Protein AF-J3L5C1-F1 (afdb_monomer_lite)

Foldseek 3Di:
DDPDPPLAQAADPPPDVVVSVVSLLVNQVVVDPLLSCQQVDDDDQDPDQPDPVSVVNLVSQVVLLVRVLRRYDPVLCVVQVPPRGNNSSNVVSCPVVVDDLVVLVVQLVVLVVCLQPAADDDPDDLVNSVVVLVVSLVSNVVRDPCSCVPCPQLNSLVSSLVRYDCVPCVVQSVVCVVPDDSVPDGNVNSSVSVVVVVVVVVVVVVVVVVVVVVPDPDPPCVLLLLLQLLLLLLFDPVVVVVVPPDPDVCPVVVVVVVVVVSVVSSVLLVLQLVLLLVLVVLVCCLCVVVPPQLVLLLVLLLLVLLLVVLVVCVVVCVDDADDDDLVLLLVLLLLVLLLSLLLVLLPLQWDQLVSLVLLLVLLVVLVVCCCVPVVDDDDPLLVVLSVLLSQLLNLQGRDDGDDDPVSVVSSVVSSNSLSVSLQSLQVCCVVVVDALSNSSNSSSVSSSVSSNVCRQVSSCVRPVDGPVPDDDDPVSVVSSVVSSVSSSSNSSSLSNCSNSHPSSSSSLSVSVSVLVSVVVCCVPVVDDRDPSNVRSSVSNSSSSSSSSVVSSVVSVPDDPDDPDDDDDPDPDDDDDDDDDDDDDDDDDDDDDDDDDDDDDPPPDDDDD

Sequence (608 aa):
MAEKFSNKPHIFNGSDFDYWKKKMESYITSQGYDIWLKVNQPYEIPERIDTPALKLEFENNCKARNIILNGISRSDFDRVSHLATANKIWKALNDFHTGTSNIKELRKDVFKKEYIKFEMKLGESLDDYLARFNKILSDLRSVDASYDVNYSQSEIARHFMNGLDMKVWDVKVTSIQESVDMNALTLDILYTKLKTYEMNILSKRTDLKSTALISSSGSSSESISLAAFAAFTALSDDQLEEIRGGGADTADQAGMMVGGRMASAVAALGLSVVSSVSIVVCNKALMSTLGFVFATTLTSWHLLVTFCSLHVALQMKIFENKDLDPKTIIGFGILNGISIGLLNLSLGFNSVGFYQVTKLAIIPFTVCLESIFFRKTFSRRIQMALAILLFGVGVATVTDLQLNRLGSVLSLFAVLTTCISQIMTNFIQKIFKVSSTQLLYQSCPYQALTLFIIGPFLDGFLTNQNVFAFKYTSKILVFIILSCLISVSVNFSTFLVIGKTSPVTYQVLGHLKTCIILGFGYVLFHDPLNWRNILGILLALLGMISYSYFCLMENQHKGPELSAPFFHTKVKGGETGTLLLVQNGSAKVTDGVVIEGPMWRLNRDLDA

pLDDT: mean 75.34, std 22.17, range [20.94, 97.38]

Structure (mmCIF, N/CA/C/O backbone):
data_AF-J3L5C1-F1
#
_entry.id   AF-J3L5C1-F1
#
loop_
_atom_site.group_PDB
_atom_site.id
_atom_site.type_symbol
_atom_site.label_atom_id
_atom_site.label_alt_id
_atom_site.label_comp_id
_atom_site.label_asym_id
_atom_site.label_entity_id
_atom_site.label_seq_id
_atom_site.pdbx_PDB_ins_code
_atom_site.Cartn_x
_atom_site.Cartn_y
_atom_site.Cartn_z
_atom_site.occupancy
_atom_site.B_iso_or_equiv
_atom_site.auth_seq_id
_atom_site.auth_comp_id
_atom_site.auth_asym_id
_atom_site.auth_atom_id
_atom_site.pdbx_PDB_model_num
ATOM 1 N N . MET A 1 1 ? -42.503 21.695 32.720 1.00 37.00 1 MET A N 1
ATOM 2 C CA . MET A 1 1 ? -41.207 21.012 32.543 1.00 37.00 1 MET A CA 1
ATOM 3 C C . MET A 1 1 ? -40.999 20.118 33.760 1.00 37.00 1 MET A C 1
ATOM 5 O O . MET A 1 1 ? -40.590 20.608 34.798 1.00 37.00 1 MET A O 1
ATOM 9 N N . ALA A 1 2 ? -41.428 18.858 33.683 1.00 34.00 2 ALA A N 1
ATOM 10 C CA . ALA A 1 2 ? -41.221 17.863 34.736 1.00 34.00 2 ALA A CA 1
ATOM 11 C C . ALA A 1 2 ? -40.503 16.685 34.081 1.00 34.00 2 ALA A C 1
ATOM 13 O O . ALA A 1 2 ? -41.133 15.755 33.573 1.00 34.00 2 ALA A O 1
ATOM 14 N N . GLU A 1 3 ? -39.181 16.799 33.971 1.00 34.25 3 GLU A N 1
ATOM 15 C CA . GLU A 1 3 ? -38.355 15.687 33.524 1.00 34.25 3 GLU A CA 1
ATOM 16 C C . GLU A 1 3 ? -38.416 14.587 34.579 1.00 34.25 3 GLU A C 1
ATOM 18 O O . GLU A 1 3 ? -38.097 14.772 35.753 1.00 34.25 3 GLU A O 1
ATOM 23 N N . LYS A 1 4 ? -38.910 13.435 34.131 1.00 39.75 4 LYS A N 1
ATOM 24 C CA . LYS A 1 4 ? -38.962 12.185 34.873 1.00 39.75 4 LYS A CA 1
ATOM 25 C C . LYS A 1 4 ? -37.539 11.800 35.281 1.00 39.75 4 LYS A C 1
ATOM 27 O O . LYS A 1 4 ? -36.810 11.226 34.474 1.00 39.75 4 LYS A O 1
ATOM 32 N N . PHE A 1 5 ? -37.175 12.031 36.541 1.00 45.12 5 PHE A N 1
ATOM 33 C CA . PHE A 1 5 ? -36.143 11.222 37.183 1.00 45.12 5 PHE A CA 1
ATOM 34 C C . PHE A 1 5 ? -36.552 9.757 36.996 1.00 45.12 5 PHE A C 1
ATOM 36 O O . PHE A 1 5 ? -37.669 9.363 37.337 1.00 45.12 5 PHE A O 1
ATOM 43 N N . SER A 1 6 ? -35.709 8.968 36.333 1.00 43.91 6 SER A N 1
ATOM 44 C CA . SER A 1 6 ? -35.996 7.561 36.068 1.00 43.91 6 SER A CA 1
ATOM 45 C C . SER A 1 6 ? -36.223 6.833 37.397 1.00 43.91 6 SER A C 1
ATOM 47 O O . SER A 1 6 ? -35.288 6.596 38.153 1.00 43.91 6 SER A O 1
ATOM 49 N N . ASN A 1 7 ? -37.476 6.473 37.684 1.00 54.56 7 ASN A N 1
ATOM 50 C CA . ASN A 1 7 ? -37.904 5.824 38.930 1.00 54.56 7 ASN A CA 1
ATOM 51 C C . ASN A 1 7 ? -37.462 4.353 39.059 1.00 54.56 7 ASN A C 1
ATOM 53 O O . ASN A 1 7 ? -37.972 3.641 39.924 1.00 54.56 7 ASN A O 1
ATOM 57 N N . LYS A 1 8 ? -36.563 3.855 38.202 1.00 57.91 8 LYS A N 1
ATOM 58 C CA . LYS A 1 8 ? -36.186 2.436 38.170 1.00 57.91 8 LYS A CA 1
ATOM 59 C C . LYS A 1 8 ? -34.785 2.219 38.754 1.00 57.91 8 LYS A C 1
ATOM 61 O O . LYS A 1 8 ? -33.876 2.966 38.392 1.00 57.91 8 LYS A O 1
ATOM 66 N N . PRO A 1 9 ? -34.596 1.201 39.614 1.00 60.81 9 PRO A N 1
ATOM 67 C CA . PRO A 1 9 ? -33.278 0.856 40.132 1.00 60.81 9 PRO A CA 1
ATOM 68 C C . PRO A 1 9 ? -32.331 0.516 38.975 1.00 60.81 9 PRO A C 1
ATOM 70 O O . PRO A 1 9 ? -32.726 -0.131 38.002 1.00 60.81 9 PRO A O 1
ATOM 73 N N . HIS A 1 10 ? -31.077 0.965 39.067 1.00 68.75 10 HIS A N 1
ATOM 74 C CA . HIS A 1 10 ? -30.057 0.591 38.093 1.00 68.75 10 HIS A CA 1
ATOM 75 C C . HIS A 1 10 ? -29.771 -0.907 38.196 1.00 68.75 10 HIS A C 1
ATOM 77 O O . HIS A 1 10 ? -29.425 -1.408 39.265 1.00 68.75 10 HIS A O 1
ATOM 83 N N . ILE A 1 11 ? -29.916 -1.603 37.071 1.00 77.94 11 ILE A N 1
ATOM 84 C CA . ILE A 1 11 ? -29.649 -3.036 36.976 1.00 77.94 11 ILE A CA 1
ATOM 85 C C . ILE A 1 11 ? -28.137 -3.236 36.883 1.00 77.94 11 ILE A C 1
ATOM 87 O O . ILE A 1 11 ? -27.479 -2.642 36.026 1.00 77.94 11 ILE A O 1
ATOM 91 N N . PHE A 1 12 ? -27.590 -4.071 37.763 1.00 79.88 12 PHE A N 1
ATOM 92 C CA . PHE A 1 12 ? -26.194 -4.479 37.715 1.00 79.88 12 PHE A CA 1
ATOM 93 C C . PHE A 1 12 ? -25.923 -5.284 36.437 1.00 79.88 12 PHE A C 1
ATOM 95 O O . PHE A 1 12 ? -26.530 -6.331 36.207 1.00 79.88 12 PHE A O 1
ATOM 102 N N . ASN A 1 13 ? -25.008 -4.791 35.603 1.00 68.44 13 ASN A N 1
ATOM 103 C CA . ASN A 1 13 ? -24.658 -5.376 34.305 1.00 68.44 13 ASN A CA 1
ATOM 104 C C . ASN A 1 13 ? -23.464 -6.352 34.373 1.00 68.44 13 ASN A C 1
ATOM 106 O O . ASN A 1 13 ? -22.994 -6.804 33.333 1.00 68.44 13 ASN A O 1
ATOM 110 N N . GLY A 1 14 ? -22.967 -6.665 35.577 1.00 60.09 14 GLY A N 1
ATOM 111 C CA . GLY A 1 14 ? -21.809 -7.540 35.789 1.00 60.09 14 GLY A CA 1
ATOM 112 C C . GLY A 1 14 ? -20.451 -6.827 35.805 1.00 60.09 14 GLY A C 1
ATOM 113 O O . GLY A 1 14 ? -19.434 -7.484 36.004 1.00 60.09 14 GLY A O 1
ATOM 114 N N . SER A 1 15 ? -20.414 -5.502 35.628 1.00 55.19 15 SER A N 1
ATOM 115 C CA . SER A 1 15 ? -19.193 -4.685 35.685 1.00 55.19 15 SER A CA 1
ATOM 116 C C . SER A 1 15 ? -19.314 -3.574 36.731 1.00 55.19 15 SER A C 1
ATOM 118 O O . SER A 1 15 ? -20.386 -2.996 36.879 1.00 55.19 15 SER A O 1
ATOM 120 N N . ASP A 1 16 ? -18.216 -3.281 37.438 1.00 69.56 16 ASP A N 1
ATOM 121 C CA . ASP A 1 16 ? -18.103 -2.192 38.426 1.00 69.56 16 ASP A CA 1
ATOM 122 C C . ASP A 1 16 ? -19.144 -2.250 39.570 1.00 69.56 16 ASP A C 1
ATOM 124 O O . ASP A 1 16 ? -20.079 -1.449 39.679 1.00 69.56 16 ASP A O 1
ATOM 128 N N . PHE A 1 17 ? -18.986 -3.256 40.440 1.00 77.94 17 PHE A N 1
ATOM 129 C CA . PHE A 1 17 ? -19.880 -3.478 41.582 1.00 77.94 17 PHE A CA 1
ATOM 130 C C . PHE A 1 17 ? -19.874 -2.312 42.582 1.00 77.94 17 PHE A C 1
ATOM 132 O O . PHE A 1 17 ? -20.922 -2.000 43.144 1.00 77.94 17 PHE A O 1
ATOM 139 N N . ASP A 1 18 ? -18.741 -1.627 42.772 1.00 77.06 18 ASP A N 1
ATOM 140 C CA . ASP A 1 18 ? -18.645 -0.483 43.689 1.00 77.06 18 ASP A CA 1
ATOM 141 C C . ASP A 1 18 ? -19.445 0.724 43.187 1.00 77.06 18 ASP A C 1
ATOM 143 O O . ASP A 1 18 ? -20.133 1.386 43.975 1.00 77.06 18 ASP A O 1
ATOM 147 N N . TYR A 1 19 ? -19.421 0.990 41.878 1.00 77.88 19 TYR A N 1
ATOM 148 C CA . TYR A 1 19 ? -20.289 1.996 41.270 1.00 77.88 19 TYR A CA 1
ATOM 149 C C . TYR A 1 19 ? -21.769 1.646 41.451 1.00 77.88 19 TYR A C 1
ATOM 151 O O . TYR A 1 19 ? -22.561 2.485 41.900 1.00 77.88 19 TYR A O 1
ATOM 159 N N . TRP A 1 20 ? -22.152 0.401 41.144 1.00 86.75 20 TRP A N 1
ATOM 160 C CA . TRP A 1 20 ? -23.531 -0.060 41.321 1.00 86.75 20 TRP A CA 1
ATOM 161 C C . TRP A 1 20 ? -23.982 0.054 42.778 1.00 86.75 20 TRP A C 1
ATOM 163 O O . TRP A 1 20 ? -25.065 0.580 43.043 1.00 86.75 20 TRP A O 1
ATOM 173 N N . LYS A 1 21 ? -23.129 -0.363 43.716 1.00 86.50 21 LYS A N 1
ATOM 174 C CA . LYS A 1 21 ? -23.378 -0.310 45.154 1.00 86.50 21 LYS A CA 1
ATOM 175 C C . LYS A 1 21 ? -23.719 1.107 45.595 1.00 86.50 21 LYS A C 1
ATOM 177 O O . LYS A 1 21 ? -24.825 1.327 46.077 1.00 86.50 21 LYS A O 1
ATOM 182 N N . LYS A 1 22 ? -22.840 2.084 45.344 1.00 86.00 22 LYS A N 1
ATOM 183 C CA . LYS A 1 22 ? -23.070 3.494 45.722 1.00 86.00 22 LYS A CA 1
ATOM 184 C C . LYS A 1 22 ? -24.372 4.049 45.139 1.00 86.00 22 LYS A C 1
ATOM 186 O O . LYS A 1 22 ? -25.103 4.789 45.798 1.00 86.00 22 LYS A O 1
ATOM 191 N N . LYS A 1 23 ? -24.694 3.675 43.899 1.00 85.25 23 LYS A N 1
ATOM 192 C CA . LYS A 1 23 ? -25.922 4.112 43.228 1.00 85.25 23 LYS A CA 1
ATOM 193 C C . LYS A 1 23 ? -27.176 3.485 43.836 1.00 85.25 23 LYS A C 1
ATOM 195 O O . LYS A 1 23 ? -28.193 4.162 43.978 1.00 85.25 23 LYS A O 1
ATOM 200 N N . MET A 1 24 ? -27.100 2.212 44.214 1.00 89.31 24 MET A N 1
ATOM 201 C CA . MET A 1 24 ? -28.185 1.492 44.873 1.00 89.31 24 MET A CA 1
ATOM 202 C C . MET A 1 24 ? -28.420 2.003 46.301 1.00 89.31 24 MET A C 1
ATOM 204 O O . MET A 1 24 ? -29.570 2.185 46.690 1.00 89.31 24 MET A O 1
ATOM 208 N N . GLU A 1 25 ? -27.357 2.321 47.047 1.00 90.31 25 GLU A N 1
ATOM 209 C CA . GLU A 1 25 ? -27.439 2.972 48.366 1.00 90.31 25 GLU A CA 1
ATOM 210 C C . GLU A 1 25 ? -28.193 4.306 48.274 1.00 90.31 25 GLU A C 1
ATOM 212 O O . GLU A 1 25 ? -29.144 4.550 49.023 1.00 90.31 25 GLU A O 1
ATOM 217 N N . SER A 1 26 ? -27.835 5.139 47.292 1.00 87.00 26 SER A N 1
ATOM 218 C CA . SER A 1 26 ? -28.517 6.410 47.029 1.00 87.00 26 SER A CA 1
ATOM 219 C C . SER A 1 26 ? -29.993 6.210 46.655 1.00 87.00 26 SER A C 1
ATOM 221 O O . SER A 1 26 ? -30.869 6.890 47.196 1.00 87.00 26 SER A O 1
ATOM 223 N N . TYR A 1 27 ? -30.299 5.228 45.800 1.00 88.94 27 TYR A N 1
ATOM 224 C CA . TYR A 1 27 ? -31.672 4.930 45.390 1.00 88.94 27 TYR A CA 1
ATOM 225 C C . TYR A 1 27 ? -32.538 4.429 46.555 1.00 88.94 27 TYR A C 1
ATOM 227 O O . TYR A 1 27 ? -33.635 4.943 46.755 1.00 88.94 27 TYR A O 1
ATOM 235 N N . ILE A 1 28 ? -32.063 3.476 47.362 1.00 89.31 28 ILE A N 1
ATOM 236 C CA . ILE A 1 28 ? -32.823 2.954 48.512 1.00 89.31 28 ILE A CA 1
ATOM 237 C C . ILE A 1 28 ? -33.062 4.062 49.542 1.00 89.31 28 ILE A C 1
ATOM 239 O O . ILE A 1 28 ? -34.180 4.202 50.034 1.00 89.31 28 ILE A O 1
ATOM 243 N N . THR A 1 29 ? -32.055 4.902 49.796 1.00 88.06 29 THR A N 1
ATOM 244 C CA . THR A 1 29 ? -32.192 6.060 50.691 1.00 88.06 29 THR A CA 1
ATOM 245 C C . THR A 1 29 ? -33.268 7.029 50.193 1.00 88.06 29 THR A C 1
ATOM 247 O O . THR A 1 29 ? -34.070 7.512 50.989 1.00 88.06 29 THR A O 1
ATOM 250 N N . SER A 1 30 ? -33.365 7.250 48.874 1.00 86.56 30 SER A N 1
ATOM 251 C CA . SER A 1 30 ? -34.421 8.089 48.280 1.00 86.56 30 SER A CA 1
ATOM 252 C C . SER A 1 30 ? -35.838 7.514 48.430 1.00 86.56 30 SER A C 1
ATOM 254 O O . SER A 1 30 ? -36.809 8.265 48.407 1.00 86.56 30 SER A O 1
ATOM 256 N N . GLN A 1 31 ? -35.974 6.193 48.606 1.00 86.44 31 GLN A N 1
ATOM 257 C CA . GLN A 1 31 ? -37.265 5.527 48.821 1.00 86.44 31 GLN A CA 1
ATOM 258 C C . GLN A 1 31 ? -37.740 5.598 50.280 1.00 86.44 31 GLN A C 1
ATOM 260 O O . GLN A 1 31 ? -38.927 5.382 50.539 1.00 86.44 31 GLN A O 1
ATOM 265 N N . GLY A 1 32 ? -36.831 5.870 51.221 1.00 88.06 32 GLY A N 1
ATOM 266 C CA . GLY A 1 32 ? -37.115 6.028 52.645 1.00 88.06 32 GLY A CA 1
ATOM 267 C C . GLY A 1 32 ? -35.931 5.626 53.526 1.00 88.06 32 GLY A C 1
ATOM 268 O O . GLY A 1 32 ? -35.328 4.570 53.334 1.00 88.06 32 GLY A O 1
ATOM 269 N N . TYR A 1 33 ? -35.632 6.440 54.541 1.00 87.31 33 TYR A N 1
ATOM 270 C CA . TYR A 1 33 ? -34.538 6.179 55.483 1.00 87.31 33 TYR A CA 1
ATOM 271 C C . TYR A 1 33 ? -34.727 4.865 56.261 1.00 87.31 33 TYR A C 1
ATOM 273 O O . TYR A 1 33 ? -33.798 4.063 56.367 1.00 87.31 33 TYR A O 1
ATOM 281 N N . ASP A 1 34 ? -35.953 4.578 56.707 1.00 87.44 34 ASP A N 1
ATOM 282 C CA . ASP A 1 34 ? -36.272 3.347 57.445 1.00 87.44 34 ASP A CA 1
ATOM 283 C C . ASP A 1 34 ? -36.106 2.077 56.597 1.00 87.44 34 ASP A C 1
ATOM 285 O O . ASP A 1 34 ? -35.839 0.996 57.122 1.00 87.44 34 ASP A O 1
ATOM 289 N N . ILE A 1 35 ? -36.214 2.200 55.269 1.00 89.94 35 ILE A N 1
ATOM 290 C CA . ILE A 1 35 ? -35.978 1.104 54.321 1.00 89.94 35 ILE A CA 1
ATOM 291 C C . ILE A 1 35 ? -34.475 0.828 54.219 1.00 89.94 35 ILE A C 1
ATOM 293 O O . ILE A 1 35 ? -34.057 -0.331 54.254 1.00 89.94 35 ILE A O 1
ATOM 297 N N . TRP A 1 36 ? -33.653 1.881 54.142 1.00 91.06 36 TRP A N 1
ATOM 298 C CA . TRP A 1 36 ? -32.193 1.761 54.148 1.00 91.06 36 TRP A CA 1
ATOM 299 C C . TRP A 1 36 ? -31.669 1.127 55.443 1.00 91.06 36 TRP A C 1
ATOM 301 O O . TRP A 1 36 ? -30.777 0.278 55.391 1.00 91.06 36 TRP A O 1
ATOM 311 N N . LEU A 1 37 ? -32.265 1.443 56.598 1.00 89.62 37 LEU A N 1
ATOM 312 C CA . LEU A 1 37 ? -31.889 0.821 57.873 1.00 89.62 37 LEU A CA 1
ATOM 313 C C . LEU A 1 37 ? -32.002 -0.710 57.840 1.00 89.62 37 LEU A C 1
ATOM 315 O O . LEU A 1 37 ? -31.112 -1.385 58.350 1.00 89.62 37 LEU A O 1
ATOM 319 N N . LYS A 1 38 ? -33.014 -1.277 57.167 1.00 92.25 38 LYS A N 1
ATOM 320 C CA . LYS A 1 38 ? -33.169 -2.741 57.024 1.00 92.25 38 LYS A CA 1
ATOM 321 C C . LYS A 1 38 ? -32.141 -3.385 56.082 1.00 92.25 38 LYS A C 1
ATOM 323 O O . LYS A 1 38 ? -32.003 -4.607 56.074 1.00 92.25 38 LYS A O 1
ATOM 328 N N . VAL A 1 39 ? -31.424 -2.585 55.290 1.00 90.75 39 VAL A N 1
ATOM 329 C CA . VAL A 1 39 ? -30.291 -3.024 54.459 1.00 90.75 39 VAL A CA 1
ATOM 330 C C . VAL A 1 39 ? -28.984 -2.915 55.237 1.00 90.75 39 VAL A C 1
ATOM 332 O O . VAL A 1 39 ? -28.192 -3.854 55.239 1.00 90.75 39 VAL A O 1
ATOM 335 N N . ASN A 1 40 ? -28.765 -1.790 55.917 1.00 88.50 40 ASN A N 1
ATOM 336 C CA . ASN A 1 40 ? -27.504 -1.487 56.589 1.00 88.50 40 ASN A CA 1
ATOM 337 C C . ASN A 1 40 ? -27.346 -2.209 57.939 1.00 88.50 40 ASN A C 1
ATOM 339 O O . ASN A 1 40 ? -26.232 -2.558 58.324 1.00 88.50 40 ASN A O 1
ATOM 343 N N . GLN A 1 41 ? -28.446 -2.460 58.653 1.00 88.12 41 GLN A N 1
ATOM 344 C CA . GLN A 1 41 ? -28.430 -3.086 59.975 1.00 88.12 41 GLN A CA 1
ATOM 345 C C . GLN A 1 41 ? -29.005 -4.508 59.947 1.00 88.12 41 GLN A C 1
ATOM 347 O O . GLN A 1 41 ? -29.894 -4.798 59.138 1.00 88.12 41 GLN A O 1
ATOM 352 N N . PRO A 1 42 ? -28.530 -5.406 60.833 1.00 86.25 42 PRO A N 1
ATOM 353 C CA . PRO A 1 42 ? -29.131 -6.719 61.007 1.00 86.25 42 PRO A CA 1
ATOM 354 C C . PRO A 1 42 ? -30.609 -6.585 61.376 1.00 86.25 42 PRO A C 1
ATOM 356 O O . PRO A 1 42 ? -30.968 -5.894 62.325 1.00 86.25 42 PRO A O 1
ATOM 359 N N . TYR A 1 43 ? -31.459 -7.265 60.615 1.00 86.31 43 TYR A N 1
ATOM 360 C CA . TYR A 1 43 ? -32.878 -7.396 60.907 1.00 86.31 43 TYR A CA 1
ATOM 361 C C . TYR A 1 43 ? -33.200 -8.877 61.061 1.00 86.31 43 TYR A C 1
ATOM 363 O O . TYR A 1 43 ? -32.858 -9.681 60.188 1.00 86.31 43 TYR A O 1
ATOM 371 N N . GLU A 1 44 ? -33.854 -9.224 62.162 1.00 85.06 44 GLU A N 1
ATOM 372 C CA . GLU A 1 44 ? -34.413 -10.549 62.397 1.00 85.06 44 GLU A CA 1
ATOM 373 C C . GLU A 1 44 ? -35.926 -10.475 62.242 1.00 85.06 44 GLU A C 1
ATOM 375 O O . GLU A 1 44 ? -36.566 -9.547 62.732 1.00 85.06 44 GLU A O 1
ATOM 380 N N . ILE A 1 45 ? -36.488 -11.434 61.509 1.00 85.38 45 ILE A N 1
ATOM 381 C CA . ILE A 1 45 ? -37.931 -11.500 61.289 1.00 85.38 45 ILE A CA 1
ATOM 382 C C . ILE A 1 45 ? -38.558 -12.043 62.582 1.00 85.38 45 ILE A C 1
ATOM 384 O O . ILE A 1 45 ? -38.214 -13.163 62.967 1.00 85.38 45 ILE A O 1
ATOM 388 N N . PRO A 1 46 ? -39.452 -11.291 63.250 1.00 82.38 46 PRO A N 1
ATOM 389 C CA . PRO A 1 46 ? -40.126 -11.754 64.457 1.00 82.38 46 PRO A CA 1
ATOM 390 C C . PRO A 1 46 ? -40.987 -12.993 64.185 1.00 82.38 46 PRO A C 1
ATOM 392 O O . PRO A 1 46 ? -41.590 -13.110 63.120 1.00 82.38 46 PRO A O 1
ATOM 395 N N . GLU A 1 47 ? -41.108 -13.880 65.175 1.00 77.56 47 GLU A N 1
ATOM 396 C CA . GLU A 1 47 ? -41.938 -15.093 65.083 1.00 77.56 47 GLU A CA 1
ATOM 397 C C . GLU A 1 47 ? -43.438 -14.769 64.940 1.00 77.56 47 GLU A C 1
ATOM 399 O O . GLU A 1 47 ? -44.193 -15.523 64.327 1.00 77.56 47 GLU A O 1
ATOM 404 N N . ARG A 1 48 ? -43.867 -13.605 65.450 1.00 77.62 48 ARG A N 1
ATOM 405 C CA . ARG A 1 48 ? -45.244 -13.118 65.350 1.00 77.62 48 ARG A CA 1
ATOM 406 C C . ARG A 1 48 ? -45.294 -11.605 65.121 1.00 77.62 48 ARG A C 1
ATOM 408 O O . ARG A 1 48 ? -44.579 -10.844 65.770 1.00 77.62 48 ARG A O 1
ATOM 415 N N . ILE A 1 49 ? -46.136 -11.166 64.184 1.00 82.88 49 ILE A N 1
ATOM 416 C CA . ILE A 1 49 ? -46.295 -9.756 63.790 1.00 82.88 49 ILE A CA 1
ATOM 417 C C . ILE A 1 49 ? -47.649 -9.259 64.307 1.00 82.88 49 ILE A C 1
ATOM 419 O O . ILE A 1 49 ? -48.624 -9.182 63.564 1.00 82.88 49 ILE A O 1
ATOM 423 N N . ASP A 1 50 ? -47.706 -8.947 65.600 1.00 82.81 50 ASP A N 1
ATOM 424 C CA . ASP A 1 50 ? -48.970 -8.620 66.279 1.00 82.81 50 ASP A CA 1
ATOM 425 C C . ASP A 1 50 ? -49.176 -7.113 66.509 1.00 82.81 50 ASP A C 1
ATOM 427 O O . ASP A 1 50 ? -50.267 -6.685 66.884 1.00 82.81 50 ASP A O 1
ATOM 431 N N . THR A 1 51 ? -48.151 -6.285 66.274 1.00 86.31 51 THR A N 1
ATOM 432 C CA . THR A 1 51 ? -48.239 -4.826 66.443 1.00 86.31 51 THR A CA 1
ATOM 433 C C . THR A 1 51 ? -48.122 -4.089 65.104 1.00 86.31 51 THR A C 1
ATOM 435 O O . THR A 1 51 ? -47.397 -4.538 64.208 1.00 86.31 51 THR A O 1
ATOM 438 N N . PRO A 1 52 ? -48.775 -2.918 64.951 1.00 81.62 52 PRO A N 1
ATOM 439 C CA . PRO A 1 52 ? -48.627 -2.082 63.756 1.00 81.62 52 PRO A CA 1
ATOM 440 C C . PRO A 1 52 ? -47.170 -1.694 63.461 1.00 81.62 52 PRO A C 1
ATOM 442 O O . PRO A 1 52 ? -46.782 -1.613 62.298 1.00 81.62 52 PRO A O 1
ATOM 445 N N . ALA A 1 53 ? -46.355 -1.509 64.505 1.00 83.25 53 ALA A N 1
ATOM 446 C CA . ALA A 1 53 ? -44.933 -1.203 64.372 1.00 83.25 53 ALA A CA 1
ATOM 447 C C . ALA A 1 53 ? -44.153 -2.372 63.748 1.00 83.25 53 ALA A C 1
ATOM 449 O O . ALA A 1 53 ? -43.456 -2.174 62.757 1.00 83.25 53 ALA A O 1
ATOM 450 N N . LEU A 1 54 ? -44.328 -3.601 64.254 1.00 86.06 54 LEU A N 1
ATOM 451 C CA . LEU A 1 54 ? -43.665 -4.791 63.702 1.00 86.06 54 LEU A CA 1
ATOM 452 C C . LEU A 1 54 ? -44.090 -5.067 62.254 1.00 86.06 54 LEU A C 1
ATOM 454 O O . LEU A 1 54 ? -43.274 -5.501 61.439 1.00 86.06 54 LEU A O 1
ATOM 458 N N . LYS A 1 55 ? -45.352 -4.777 61.916 1.00 86.75 55 LYS A N 1
ATOM 459 C CA . LYS A 1 55 ? -45.857 -4.892 60.545 1.00 86.75 55 LYS A CA 1
ATOM 460 C C . LYS A 1 55 ? -45.142 -3.927 59.599 1.00 86.75 55 LYS A C 1
ATOM 462 O O . LYS A 1 55 ? -44.679 -4.354 58.544 1.00 86.75 55 LYS A O 1
ATOM 467 N N . LEU A 1 56 ? -44.993 -2.665 60.000 1.00 87.88 56 LEU A N 1
ATOM 468 C CA . LEU A 1 56 ? -44.282 -1.654 59.216 1.00 87.88 56 LEU A CA 1
ATOM 469 C C . LEU A 1 56 ? -42.803 -2.022 59.010 1.00 87.88 56 LEU A C 1
ATOM 471 O O . LEU A 1 56 ? -42.266 -1.868 57.914 1.00 87.88 56 LEU A O 1
ATOM 475 N N . GLU A 1 57 ? -42.137 -2.555 60.036 1.00 87.12 57 GLU A N 1
ATOM 476 C CA . GLU A 1 57 ? -40.744 -2.993 59.914 1.00 87.12 57 GLU A CA 1
ATOM 477 C C . GLU A 1 57 ? -40.563 -4.157 58.935 1.00 87.12 57 GLU A C 1
ATOM 479 O O . GLU A 1 57 ? -39.611 -4.163 58.146 1.00 87.12 57 GLU A O 1
ATOM 484 N N . PHE A 1 58 ? -41.481 -5.125 58.970 1.00 88.94 58 PHE A N 1
ATOM 485 C CA . PHE A 1 58 ? -41.486 -6.254 58.047 1.00 88.94 58 PHE A CA 1
ATOM 486 C C . PHE A 1 58 ? -41.745 -5.794 56.607 1.00 88.94 58 PHE A C 1
ATOM 488 O O . PHE A 1 58 ? -41.015 -6.187 55.694 1.00 88.94 58 PHE A O 1
ATOM 495 N N . GLU A 1 59 ? -42.717 -4.899 56.403 1.00 89.56 59 GLU A N 1
ATOM 496 C CA . GLU A 1 59 ? -43.011 -4.289 55.101 1.00 89.56 59 GLU A CA 1
ATOM 497 C C . GLU A 1 59 ? -41.798 -3.528 54.542 1.00 89.56 59 GLU A C 1
ATOM 499 O O . GLU A 1 59 ? -41.452 -3.693 53.368 1.00 89.56 59 GLU A O 1
ATOM 504 N N . ASN A 1 60 ? -41.087 -2.773 55.385 1.00 91.62 60 ASN A N 1
ATOM 505 C CA . ASN A 1 60 ? -39.855 -2.080 55.005 1.00 91.62 60 ASN A CA 1
ATOM 506 C C . ASN A 1 60 ? -38.742 -3.057 54.592 1.00 91.62 60 ASN A C 1
ATOM 508 O O . ASN A 1 60 ? -38.080 -2.827 53.577 1.00 91.62 60 ASN A O 1
ATOM 512 N N . ASN A 1 61 ? -38.569 -4.181 55.300 1.00 91.81 61 ASN A N 1
ATOM 513 C CA . ASN A 1 61 ? -37.629 -5.234 54.896 1.00 91.81 61 ASN A CA 1
ATOM 514 C C . ASN A 1 61 ? -38.027 -5.877 53.555 1.00 91.81 61 ASN A C 1
ATOM 516 O O . ASN A 1 61 ? -37.174 -6.058 52.684 1.00 91.81 61 ASN A O 1
ATOM 520 N N . CYS A 1 62 ? -39.310 -6.187 53.348 1.00 89.44 62 CYS A N 1
ATOM 521 C CA . CYS A 1 62 ? -39.804 -6.734 52.082 1.00 89.44 62 CYS A CA 1
ATOM 522 C C . CYS A 1 62 ? -39.579 -5.763 50.916 1.00 89.44 62 CYS A C 1
ATOM 524 O O . CYS A 1 62 ? -39.137 -6.181 49.841 1.00 89.44 62 CYS A O 1
ATOM 526 N N . LYS A 1 63 ? -39.822 -4.466 51.132 1.00 91.00 63 LYS A N 1
ATOM 527 C CA . LYS A 1 63 ? -39.605 -3.415 50.133 1.00 91.00 63 LYS A CA 1
ATOM 528 C C . LYS A 1 63 ? -38.121 -3.254 49.801 1.00 91.00 63 LYS A C 1
ATOM 530 O O . LYS A 1 63 ? -37.772 -3.255 48.621 1.00 91.00 63 LYS A O 1
ATOM 535 N N . ALA A 1 64 ? -37.250 -3.213 50.810 1.00 91.62 64 ALA A N 1
ATOM 536 C CA . ALA A 1 64 ? -35.798 -3.185 50.631 1.00 91.62 64 ALA A CA 1
ATOM 537 C C . ALA A 1 64 ? -35.298 -4.402 49.836 1.00 91.62 64 ALA A C 1
ATOM 539 O O . ALA A 1 64 ? -34.576 -4.259 48.848 1.00 91.62 64 ALA A O 1
ATOM 540 N N . ARG A 1 65 ? -35.749 -5.605 50.214 1.00 93.19 65 ARG A N 1
ATOM 541 C CA . ARG A 1 65 ? -35.420 -6.858 49.525 1.00 93.19 65 ARG A CA 1
ATOM 542 C C . ARG A 1 65 ? -35.856 -6.821 48.062 1.00 93.19 65 ARG A C 1
ATOM 544 O O . ARG A 1 65 ? -35.074 -7.180 47.189 1.00 93.19 65 ARG A O 1
ATOM 551 N N . ASN A 1 66 ? -37.072 -6.357 47.780 1.00 91.06 66 ASN A N 1
ATOM 552 C CA . ASN A 1 66 ? -37.576 -6.257 46.412 1.00 91.06 66 ASN A CA 1
ATOM 553 C C . ASN A 1 66 ? -36.767 -5.264 45.560 1.00 91.06 66 ASN A C 1
ATOM 555 O O . ASN A 1 66 ? -36.480 -5.549 44.401 1.00 91.06 66 ASN A O 1
ATOM 559 N N . ILE A 1 67 ? -36.367 -4.117 46.119 1.00 91.12 67 ILE A N 1
ATOM 560 C CA . ILE A 1 67 ? -35.536 -3.136 45.403 1.00 91.12 67 ILE A CA 1
ATOM 561 C C . ILE A 1 67 ? -34.188 -3.753 45.013 1.00 91.12 67 ILE A C 1
ATOM 563 O O . ILE A 1 67 ? -33.798 -3.668 43.850 1.00 91.12 67 ILE A O 1
ATOM 567 N N . ILE A 1 68 ? -33.515 -4.423 45.955 1.00 91.38 68 ILE A N 1
ATOM 568 C CA . ILE A 1 68 ? -32.212 -5.051 45.701 1.00 91.38 68 ILE A CA 1
ATOM 569 C C . ILE A 1 68 ? -32.342 -6.158 44.649 1.00 91.38 68 ILE A C 1
ATOM 571 O O . ILE A 1 68 ? -31.575 -6.175 43.692 1.00 91.38 68 ILE A O 1
ATOM 575 N N . LEU A 1 69 ? -33.336 -7.044 44.771 1.00 90.12 69 LEU A N 1
ATOM 576 C CA . LEU A 1 69 ? -33.526 -8.160 43.835 1.00 90.12 69 LEU A CA 1
ATOM 577 C C . LEU A 1 69 ? -33.862 -7.707 42.403 1.00 90.12 69 LEU A C 1
ATOM 579 O O . LEU A 1 69 ? -33.468 -8.378 41.455 1.00 90.12 69 LEU A O 1
ATOM 583 N N . ASN A 1 70 ? -34.544 -6.571 42.230 1.00 88.69 70 ASN A N 1
ATOM 584 C CA . ASN A 1 70 ? -34.786 -5.983 40.905 1.00 88.69 70 ASN A CA 1
ATOM 585 C C . ASN A 1 70 ? -33.565 -5.237 40.341 1.00 88.69 70 ASN A C 1
ATOM 587 O O . ASN A 1 70 ? -33.522 -4.936 39.150 1.00 88.69 70 ASN A O 1
ATOM 591 N N . GLY A 1 71 ? -32.595 -4.904 41.193 1.00 86.88 71 GLY A N 1
ATOM 592 C CA . GLY A 1 71 ? -31.384 -4.178 40.828 1.00 86.88 71 GLY A CA 1
ATOM 593 C C . GLY A 1 71 ? -30.198 -5.064 40.453 1.00 86.88 71 GLY A C 1
ATOM 594 O O . GLY A 1 71 ? -29.157 -4.527 40.089 1.00 86.88 71 GLY A O 1
ATOM 595 N N . ILE A 1 72 ? -30.321 -6.390 40.540 1.00 88.12 72 ILE A N 1
ATOM 596 C CA . ILE A 1 72 ? -29.220 -7.340 40.317 1.00 88.12 72 ILE A CA 1
ATOM 597 C C . ILE A 1 72 ? -29.417 -8.187 39.055 1.00 88.12 72 ILE A C 1
ATOM 599 O O . ILE A 1 72 ? -30.515 -8.295 38.510 1.00 88.12 72 ILE A O 1
ATOM 603 N N . SER A 1 73 ? -28.325 -8.794 38.588 1.00 85.12 73 SER A N 1
ATOM 604 C CA . SER A 1 73 ? -28.325 -9.707 37.444 1.00 85.12 73 SER A CA 1
ATOM 605 C C . SER A 1 73 ? -29.051 -11.024 37.758 1.00 85.12 73 SER A C 1
ATOM 607 O O . SER A 1 73 ? -29.199 -11.405 38.922 1.00 85.12 73 SER A O 1
ATOM 609 N N . ARG A 1 74 ? -29.450 -11.781 36.724 1.00 82.31 74 ARG A N 1
ATOM 610 C CA . ARG A 1 74 ? -30.078 -13.101 36.915 1.00 82.31 74 ARG A CA 1
ATOM 611 C C . ARG A 1 74 ? -29.177 -14.066 37.697 1.00 82.31 74 ARG A C 1
ATOM 613 O O . ARG A 1 74 ? -29.654 -14.756 38.591 1.00 82.31 74 ARG A O 1
ATOM 620 N N . SER A 1 75 ? -27.878 -14.063 37.403 1.00 78.19 75 SER A N 1
ATOM 621 C CA . SER A 1 75 ? -26.890 -14.905 38.084 1.00 78.19 75 SER A CA 1
ATOM 622 C C . SER A 1 75 ? -26.720 -14.569 39.565 1.00 78.19 75 SER A C 1
ATOM 624 O O . SER A 1 75 ? -26.504 -15.470 40.372 1.00 78.19 75 SER A O 1
ATOM 626 N N . ASP A 1 76 ? -26.817 -13.290 39.935 1.00 84.50 76 ASP A N 1
ATOM 627 C CA . ASP A 1 76 ? -26.763 -12.869 41.338 1.00 84.50 76 ASP A CA 1
ATOM 628 C C . ASP A 1 76 ? -28.081 -13.161 42.054 1.00 84.50 76 ASP A C 1
ATOM 630 O O . ASP A 1 76 ? -28.079 -13.591 43.207 1.00 84.50 76 ASP A O 1
ATOM 634 N N . PHE A 1 77 ? -29.210 -13.000 41.358 1.00 87.62 77 PHE A N 1
ATOM 635 C CA . PHE A 1 77 ? -30.534 -13.322 41.877 1.00 87.62 77 PHE A CA 1
ATOM 636 C C . PHE A 1 77 ? -30.635 -14.786 42.310 1.00 87.62 77 PHE A C 1
ATOM 638 O O . PHE A 1 77 ? -31.055 -15.065 43.435 1.00 87.62 77 PHE A O 1
ATOM 645 N N . ASP A 1 78 ? -30.206 -15.724 41.464 1.00 85.94 78 ASP A N 1
ATOM 646 C CA . ASP A 1 78 ? -30.273 -17.155 41.781 1.00 85.94 78 ASP A CA 1
ATOM 647 C C . ASP A 1 78 ? -29.424 -17.507 43.028 1.00 85.94 78 ASP A C 1
ATOM 649 O O . ASP A 1 78 ? -29.753 -18.437 43.762 1.00 85.94 78 ASP A O 1
ATOM 653 N N . ARG A 1 79 ? -28.392 -16.708 43.347 1.00 83.50 79 ARG A N 1
ATOM 654 C CA . ARG A 1 79 ? -27.539 -16.892 44.536 1.00 83.50 79 ARG A CA 1
ATOM 655 C C . ARG A 1 79 ? -28.150 -16.364 45.823 1.00 83.50 79 ARG A C 1
ATOM 657 O O . ARG A 1 79 ? -27.956 -16.979 46.861 1.00 83.50 79 ARG A O 1
ATOM 664 N N . VAL A 1 80 ? -28.832 -15.221 45.790 1.00 90.31 80 VAL A N 1
ATOM 665 C CA . VAL A 1 80 ? -29.254 -14.509 47.016 1.00 90.31 80 VAL A CA 1
ATOM 666 C C . VAL A 1 80 ? -30.761 -14.523 47.251 1.00 90.31 80 VAL A C 1
ATOM 668 O O . VAL A 1 80 ? -31.214 -14.172 48.338 1.00 90.31 80 VAL A O 1
ATOM 671 N N . SER A 1 81 ? -31.556 -14.954 46.269 1.00 88.38 81 SER A N 1
ATOM 672 C CA . SER A 1 81 ? -33.024 -14.959 46.346 1.00 88.38 81 SER A CA 1
ATOM 673 C C . SER A 1 81 ? -33.579 -15.775 47.517 1.00 88.38 81 SER A C 1
ATOM 675 O O . SER A 1 81 ? -34.621 -15.414 48.061 1.00 88.38 81 SER A O 1
ATOM 677 N N . HIS A 1 82 ? -32.882 -16.824 47.957 1.00 88.69 82 HIS A N 1
ATOM 678 C CA . HIS A 1 82 ? -33.295 -17.652 49.094 1.00 88.69 82 HIS A CA 1
ATOM 679 C C . HIS A 1 82 ? -33.141 -16.953 50.461 1.00 88.69 82 HIS A C 1
ATOM 681 O O . HIS A 1 82 ? -33.679 -17.428 51.460 1.00 88.69 82 HIS A O 1
ATOM 687 N N . LEU A 1 83 ? -32.427 -15.825 50.536 1.00 91.06 83 LEU A N 1
ATOM 688 C CA . LEU A 1 83 ? -32.219 -15.088 51.781 1.00 91.06 83 LEU A CA 1
ATOM 689 C C . LEU A 1 83 ? -33.456 -14.241 52.130 1.00 91.06 83 LEU A C 1
ATOM 691 O O . LEU A 1 83 ? -34.001 -13.503 51.303 1.00 91.06 83 LEU A O 1
ATOM 695 N N . ALA A 1 84 ? -33.894 -14.344 53.387 1.00 87.31 84 ALA A N 1
ATOM 696 C CA . ALA A 1 84 ? -35.156 -13.762 53.852 1.00 87.31 84 ALA A CA 1
ATOM 697 C C . ALA A 1 84 ? -35.091 -12.249 54.147 1.00 87.31 84 ALA A C 1
ATOM 699 O O . ALA A 1 84 ? -36.118 -11.570 54.115 1.00 87.31 84 ALA A O 1
ATOM 700 N N . THR A 1 85 ? -33.903 -11.701 54.424 1.00 91.75 85 THR A N 1
ATOM 701 C CA . THR A 1 85 ? -33.741 -10.297 54.836 1.00 91.75 85 THR A CA 1
ATOM 702 C C . THR A 1 85 ? -32.862 -9.515 53.871 1.00 91.75 85 THR A C 1
ATOM 704 O O . THR A 1 85 ? -31.901 -10.047 53.309 1.00 91.75 85 THR A O 1
ATOM 707 N N . ALA A 1 86 ? -33.194 -8.236 53.682 1.00 91.88 86 ALA A N 1
ATOM 708 C CA . ALA A 1 86 ? -32.471 -7.349 52.776 1.00 91.88 86 ALA A CA 1
ATOM 709 C C . ALA A 1 86 ? -30.995 -7.197 53.186 1.00 91.88 86 ALA A C 1
ATOM 711 O O . ALA A 1 86 ? -30.114 -7.262 52.332 1.00 91.88 86 ALA A O 1
ATOM 712 N N . ASN A 1 87 ? -30.719 -7.108 54.491 1.00 93.88 87 ASN A N 1
ATOM 713 C CA . ASN A 1 87 ? -29.363 -7.079 55.038 1.00 93.88 87 ASN A CA 1
ATOM 714 C C . ASN A 1 87 ? -28.535 -8.328 54.681 1.00 93.88 87 ASN A C 1
ATOM 716 O O . ASN A 1 87 ? -27.395 -8.197 54.238 1.00 93.88 87 ASN A O 1
ATOM 720 N N . LYS A 1 88 ? -29.105 -9.539 54.802 1.00 91.75 88 LYS A N 1
ATOM 721 C CA . LYS A 1 88 ? -28.399 -10.784 54.440 1.00 91.75 88 LYS A CA 1
ATOM 722 C C . LYS A 1 88 ? -28.055 -10.819 52.951 1.00 91.75 88 LYS A C 1
ATOM 724 O O . LYS A 1 88 ? -26.938 -11.190 52.599 1.00 91.75 88 LYS A O 1
ATOM 729 N N . ILE A 1 89 ? -28.985 -10.393 52.092 1.00 91.94 89 ILE A N 1
ATOM 730 C CA . ILE A 1 89 ? -28.761 -10.279 50.642 1.00 91.94 89 ILE A CA 1
ATOM 731 C C . ILE A 1 89 ? -27.633 -9.290 50.348 1.00 91.94 89 ILE A C 1
ATOM 733 O O . ILE A 1 89 ? -26.696 -9.617 49.624 1.00 91.94 89 ILE A O 1
ATOM 737 N N . TRP A 1 90 ? -27.702 -8.094 50.933 1.00 92.25 90 TRP A N 1
ATOM 738 C CA . TRP A 1 90 ? -26.709 -7.040 50.738 1.00 92.25 90 TRP A CA 1
ATOM 739 C C . TRP A 1 90 ? -25.309 -7.476 51.172 1.00 92.25 90 TRP A C 1
ATOM 741 O O . TRP A 1 90 ? -24.329 -7.230 50.468 1.00 92.25 90 TRP A O 1
ATOM 751 N N . LYS A 1 91 ? -25.209 -8.171 52.308 1.00 89.25 91 LYS A N 1
ATOM 752 C CA . LYS A 1 91 ? -23.947 -8.719 52.806 1.00 89.25 91 LYS A CA 1
ATOM 753 C C . LYS A 1 91 ? -23.384 -9.789 51.867 1.00 89.25 91 LYS A C 1
ATOM 755 O O . LYS A 1 91 ? -22.234 -9.676 51.466 1.00 89.25 91 LYS A O 1
ATOM 760 N N . ALA A 1 92 ? -24.200 -10.751 51.438 1.00 86.19 92 ALA A N 1
ATOM 761 C CA . ALA A 1 92 ? -23.767 -11.809 50.522 1.00 86.19 92 ALA A CA 1
ATOM 762 C C . ALA A 1 92 ? -23.290 -11.268 49.159 1.00 86.19 92 ALA A C 1
ATOM 764 O O . ALA A 1 92 ? -22.295 -11.752 48.621 1.00 86.19 92 ALA A O 1
ATOM 765 N N . LEU A 1 93 ? -23.965 -10.247 48.613 1.00 87.06 93 LEU A N 1
ATOM 766 C CA . LEU A 1 93 ? -23.540 -9.579 47.376 1.00 87.06 93 LEU A CA 1
ATOM 767 C C . LEU A 1 93 ? -22.202 -8.856 47.553 1.00 87.06 93 LEU A C 1
ATOM 769 O O . LEU A 1 93 ? -21.328 -8.985 46.697 1.00 87.06 93 LEU A O 1
ATOM 773 N N . ASN A 1 94 ? -22.025 -8.136 48.667 1.00 84.56 94 ASN A N 1
ATOM 774 C CA . ASN A 1 94 ? -20.750 -7.500 48.990 1.00 84.56 94 ASN A CA 1
ATOM 775 C C . ASN A 1 94 ? -19.637 -8.544 49.125 1.00 84.56 94 ASN A C 1
ATOM 777 O O . ASN A 1 94 ? -18.607 -8.404 48.475 1.00 84.56 94 ASN A O 1
ATOM 781 N N . ASP A 1 95 ? -19.841 -9.604 49.902 1.00 80.44 95 ASP A N 1
ATOM 782 C CA . ASP A 1 95 ? -18.818 -10.628 50.134 1.00 80.44 95 ASP A CA 1
ATOM 783 C C . ASP A 1 95 ? -18.416 -11.337 48.826 1.00 80.44 95 ASP A C 1
ATOM 785 O O . ASP A 1 95 ? -17.238 -11.617 48.600 1.00 80.44 95 ASP A O 1
ATOM 789 N N . PHE A 1 96 ? -19.376 -11.573 47.924 1.00 78.25 96 PHE A N 1
ATOM 790 C CA . PHE A 1 96 ? -19.119 -12.219 46.639 1.00 78.25 96 PHE A CA 1
ATOM 791 C C . PHE A 1 96 ? -18.368 -11.319 45.645 1.00 78.25 96 PHE A C 1
ATOM 793 O O . PHE A 1 96 ? -17.355 -11.739 45.085 1.00 78.25 96 PHE A O 1
ATOM 800 N N . HIS A 1 97 ? -18.831 -10.085 45.426 1.00 75.00 97 HIS A N 1
ATOM 801 C CA . HIS A 1 97 ? -18.261 -9.194 44.401 1.00 75.00 97 HIS A CA 1
ATOM 802 C C . HIS A 1 97 ? -17.013 -8.440 44.863 1.00 75.00 97 HIS A C 1
ATOM 804 O O . HIS A 1 97 ? -16.140 -8.110 44.059 1.00 75.00 97 HIS A O 1
ATOM 810 N N . THR A 1 98 ? -16.888 -8.213 46.168 1.00 65.56 98 THR A N 1
ATOM 811 C CA . THR A 1 98 ? -15.709 -7.572 46.768 1.00 65.56 98 THR A CA 1
ATOM 812 C C . THR A 1 98 ? -14.573 -8.587 47.003 1.00 65.56 98 THR A C 1
ATOM 814 O O . THR A 1 98 ? -13.424 -8.191 47.207 1.00 65.56 98 THR A O 1
ATOM 817 N N . GLY A 1 99 ? -14.873 -9.891 46.908 1.00 55.00 99 GLY A N 1
ATOM 818 C CA . GLY A 1 99 ? -13.936 -11.001 47.064 1.00 55.00 99 GLY A CA 1
ATOM 819 C C . GLY A 1 99 ? -13.590 -11.319 48.523 1.00 55.00 99 GLY A C 1
ATOM 820 O O . GLY A 1 99 ? -13.654 -10.466 49.409 1.00 55.00 99 GLY A O 1
ATOM 821 N N . THR A 1 100 ? -13.166 -12.561 48.767 1.00 56.50 100 THR A N 1
ATOM 822 C CA . THR A 1 100 ? -12.471 -12.973 49.997 1.00 56.50 100 THR A CA 1
ATOM 823 C C . THR A 1 100 ? -11.225 -12.107 50.221 1.00 56.50 100 THR A C 1
ATOM 825 O O . THR A 1 100 ? -10.618 -11.646 49.253 1.00 56.50 100 THR A O 1
ATOM 828 N N . SER A 1 101 ? -10.805 -11.898 51.476 1.00 56.75 101 SER A N 1
ATOM 829 C CA . SER A 1 101 ? -9.635 -11.069 51.840 1.00 56.75 101 SER A CA 1
ATOM 830 C C . SER A 1 101 ? -8.396 -11.342 50.970 1.00 56.75 101 SER A C 1
ATOM 832 O O . SER A 1 101 ? -7.713 -10.411 50.555 1.00 56.75 101 SER A O 1
ATOM 834 N N . ASN A 1 102 ? -8.196 -12.603 50.578 1.00 56.50 102 ASN A N 1
ATOM 835 C CA . ASN A 1 102 ? -7.097 -13.056 49.725 1.00 56.50 102 ASN A CA 1
ATOM 836 C C . ASN A 1 102 ? -7.123 -12.456 48.303 1.00 56.50 102 ASN A C 1
ATOM 838 O O . ASN A 1 102 ? -6.074 -12.221 47.716 1.00 56.50 102 ASN A O 1
ATOM 842 N N . ILE A 1 103 ? -8.303 -12.198 47.723 1.00 61.94 103 ILE A N 1
ATOM 843 C CA . ILE A 1 103 ? -8.427 -11.593 46.383 1.00 61.94 103 ILE A CA 1
ATOM 844 C C . ILE A 1 103 ? -8.091 -10.102 46.438 1.00 61.94 103 ILE A C 1
ATOM 846 O O . ILE A 1 103 ? -7.462 -9.587 45.515 1.00 61.94 103 ILE A O 1
ATOM 850 N N . LYS A 1 104 ? -8.478 -9.405 47.513 1.00 65.44 104 LYS A N 1
ATOM 851 C CA . LYS A 1 104 ? -8.087 -8.004 47.725 1.00 65.44 104 LYS A CA 1
ATOM 852 C C . LYS A 1 104 ? -6.579 -7.869 47.893 1.00 65.44 104 LYS A C 1
ATOM 854 O O . LYS A 1 104 ? -5.986 -6.979 47.294 1.00 65.44 104 LYS A O 1
ATOM 859 N N . GLU A 1 105 ? -5.973 -8.778 48.649 1.00 70.81 105 GLU A N 1
ATOM 860 C CA . GLU A 1 105 ? -4.525 -8.833 48.843 1.00 70.81 105 GLU A CA 1
ATOM 861 C C . GLU A 1 105 ? -3.790 -9.144 47.528 1.00 70.81 105 GLU A C 1
ATOM 863 O O . GLU A 1 105 ? -2.874 -8.419 47.150 1.00 70.81 105 GLU A O 1
ATOM 868 N N . LEU A 1 106 ? -4.285 -10.099 46.732 1.00 72.25 106 LEU A N 1
ATOM 869 C CA . LEU A 1 106 ? -3.736 -10.385 45.403 1.00 72.25 106 LEU A CA 1
ATOM 870 C C . LEU A 1 106 ? -3.882 -9.200 44.430 1.00 72.25 106 LEU A C 1
ATOM 872 O O . LEU A 1 106 ? -2.953 -8.897 43.684 1.00 72.25 106 LEU A O 1
ATOM 876 N N . ARG A 1 107 ? -5.030 -8.505 44.424 1.00 75.31 107 ARG A N 1
ATOM 877 C CA . ARG A 1 107 ? -5.231 -7.289 43.608 1.00 75.31 107 ARG A CA 1
ATOM 878 C C . ARG A 1 107 ? -4.290 -6.167 44.043 1.00 75.31 107 ARG A C 1
ATOM 880 O O . ARG A 1 107 ? -3.711 -5.505 43.184 1.00 75.31 107 ARG A O 1
ATOM 887 N N . LYS A 1 108 ? -4.088 -5.996 45.354 1.00 81.00 108 LYS A N 1
ATOM 888 C CA . LYS A 1 108 ? -3.106 -5.062 45.917 1.00 81.00 108 LYS A CA 1
ATOM 889 C C . LYS A 1 108 ? -1.694 -5.376 45.419 1.00 81.00 108 LYS A C 1
ATOM 891 O O . LYS A 1 108 ? -1.012 -4.463 44.960 1.00 81.00 108 LYS A O 1
ATOM 896 N N . ASP A 1 109 ? -1.282 -6.641 45.421 1.00 80.50 109 ASP A N 1
ATOM 897 C CA . ASP A 1 109 ? 0.034 -7.049 44.914 1.00 80.50 109 ASP A C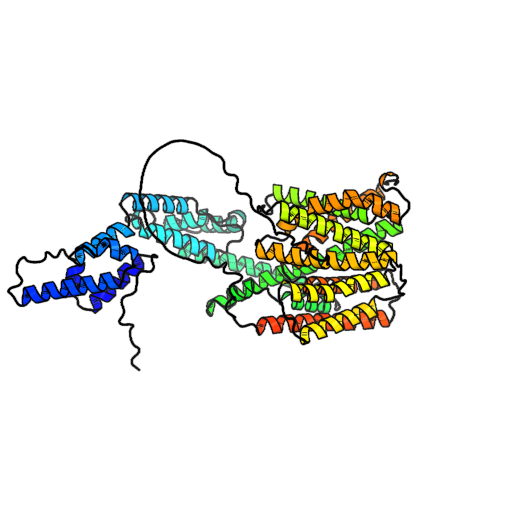A 1
ATOM 898 C C . ASP A 1 109 ? 0.196 -6.804 43.408 1.00 80.50 109 ASP A C 1
ATOM 900 O O . ASP A 1 109 ? 1.253 -6.348 42.959 1.00 80.50 109 ASP A O 1
ATOM 904 N N . VAL A 1 110 ? -0.853 -7.055 42.618 1.00 81.94 110 VAL A N 1
ATOM 905 C CA . VAL A 1 110 ? -0.856 -6.797 41.170 1.00 81.94 110 VAL A CA 1
ATOM 906 C C . VAL A 1 110 ? -0.691 -5.307 40.878 1.00 81.94 110 VAL A C 1
ATOM 908 O O . VAL A 1 110 ? 0.230 -4.943 40.145 1.00 81.94 110 VAL A O 1
ATOM 911 N N . PHE A 1 111 ? -1.509 -4.440 41.482 1.00 86.12 111 PHE A N 1
ATOM 912 C CA . PHE A 1 111 ? -1.412 -3.000 41.230 1.00 86.12 111 PHE A CA 1
ATOM 913 C C . PHE A 1 111 ? -0.124 -2.397 41.796 1.00 86.12 111 PHE A C 1
ATOM 915 O O . PHE A 1 111 ? 0.475 -1.533 41.162 1.00 86.12 111 PHE A O 1
ATOM 922 N N . LYS A 1 112 ? 0.383 -2.898 42.932 1.00 88.19 112 LYS A N 1
ATOM 923 C CA . LYS A 1 112 ? 1.695 -2.494 43.461 1.00 88.19 112 LYS A CA 1
ATOM 924 C C . LYS A 1 112 ? 2.825 -2.848 42.492 1.00 88.19 112 LYS A C 1
ATOM 926 O O . LYS A 1 112 ? 3.733 -2.046 42.281 1.00 88.19 112 LYS A O 1
ATOM 931 N N . LYS A 1 113 ? 2.772 -4.028 41.870 1.00 86.94 113 LYS A N 1
ATOM 932 C CA . LYS A 1 113 ? 3.741 -4.445 40.848 1.00 86.94 113 LYS A CA 1
ATOM 933 C C . LYS A 1 113 ? 3.638 -3.595 39.581 1.00 86.94 113 LYS A C 1
ATOM 935 O O . LYS A 1 113 ? 4.673 -3.274 39.002 1.00 86.94 113 LYS A O 1
ATOM 940 N N . GLU A 1 114 ? 2.425 -3.247 39.160 1.00 87.06 114 GLU A N 1
ATOM 941 C CA . GLU A 1 114 ? 2.184 -2.376 38.005 1.00 87.06 114 GLU A CA 1
ATOM 942 C C . GLU A 1 114 ? 2.690 -0.954 38.257 1.00 87.06 114 GLU A C 1
ATOM 944 O O . GLU A 1 114 ? 3.388 -0.407 37.409 1.00 87.06 114 GLU A O 1
ATOM 949 N N . TYR A 1 115 ? 2.448 -0.412 39.454 1.00 90.44 115 TYR A N 1
ATOM 950 C CA . TYR A 1 115 ? 3.002 0.865 39.893 1.00 90.44 115 TYR A CA 1
ATOM 951 C C . TYR A 1 115 ? 4.528 0.847 39.849 1.00 90.44 115 TYR A C 1
ATOM 953 O O . TYR A 1 115 ? 5.113 1.649 39.135 1.00 90.44 115 TYR A O 1
ATOM 961 N N . ILE A 1 116 ? 5.193 -0.104 40.518 1.00 88.25 116 ILE A N 1
ATOM 962 C CA . ILE A 1 116 ? 6.668 -0.157 40.589 1.00 88.25 116 ILE A CA 1
ATOM 963 C C . ILE A 1 116 ? 7.320 -0.267 39.202 1.00 88.25 116 ILE A C 1
ATOM 965 O O . ILE A 1 116 ? 8.383 0.305 38.986 1.00 88.25 116 ILE A O 1
ATOM 969 N N . LYS A 1 117 ? 6.701 -1.001 38.270 1.00 88.31 117 LYS A N 1
ATOM 970 C CA . LYS A 1 117 ? 7.219 -1.212 36.908 1.00 88.31 117 LYS A CA 1
ATOM 971 C C . LYS A 1 117 ? 6.717 -0.186 35.890 1.00 88.31 117 LYS A C 1
ATOM 973 O O . LYS A 1 117 ? 6.897 -0.394 34.693 1.00 88.31 117 LYS A O 1
ATOM 978 N N . PHE A 1 118 ? 6.033 0.861 36.338 1.00 92.56 118 PHE A N 1
ATOM 979 C CA . PHE A 1 118 ? 5.433 1.829 35.439 1.00 92.56 118 PHE A CA 1
ATOM 980 C C . PHE A 1 118 ? 6.503 2.646 34.710 1.00 92.56 118 PHE A C 1
ATOM 982 O O . PHE A 1 118 ? 7.315 3.322 35.336 1.00 92.56 118 PHE A O 1
ATOM 989 N N . GLU A 1 119 ? 6.469 2.591 33.382 1.00 90.44 119 GLU A N 1
ATOM 990 C CA . GLU A 1 119 ? 7.371 3.322 32.497 1.00 90.44 119 GLU A CA 1
ATOM 991 C C . GLU A 1 119 ? 6.608 3.906 31.300 1.00 90.44 119 GLU A C 1
ATOM 993 O O . GLU A 1 119 ? 5.543 3.410 30.891 1.00 90.44 119 GLU A O 1
ATOM 998 N N . MET A 1 120 ? 7.161 4.986 30.753 1.00 87.88 120 MET A N 1
ATOM 999 C CA . MET A 1 120 ? 6.652 5.686 29.583 1.00 87.88 120 MET A CA 1
ATOM 1000 C C . MET A 1 120 ? 6.912 4.853 28.329 1.00 87.88 120 MET A C 1
ATOM 1002 O O . MET A 1 120 ? 8.035 4.417 28.068 1.00 87.88 120 MET A O 1
ATOM 1006 N N . LYS A 1 121 ? 5.868 4.621 27.530 1.00 85.69 121 LYS A N 1
ATOM 1007 C CA . LYS A 1 121 ? 5.988 3.856 26.283 1.00 85.69 121 LYS A CA 1
ATOM 1008 C C . LYS A 1 121 ? 6.562 4.722 25.161 1.00 85.69 121 LYS A C 1
ATOM 1010 O O . LYS A 1 121 ? 6.399 5.939 25.130 1.00 85.69 121 LYS A O 1
ATOM 1015 N N . LEU A 1 122 ? 7.191 4.071 24.183 1.00 71.44 122 LEU A N 1
ATOM 1016 C CA . LEU A 1 122 ? 7.760 4.747 23.019 1.00 71.44 122 LEU A CA 1
ATOM 1017 C C . LEU A 1 122 ? 6.665 5.480 22.219 1.00 71.44 122 LEU A C 1
ATOM 1019 O O . LEU A 1 122 ? 5.755 4.847 21.687 1.00 71.44 122 LEU A O 1
ATOM 1023 N N . GLY A 1 123 ? 6.777 6.806 22.111 1.00 69.12 123 GLY A N 1
ATOM 1024 C CA . GLY A 1 123 ? 5.816 7.645 21.384 1.00 69.12 123 GLY A CA 1
ATOM 1025 C C . GLY A 1 123 ? 4.519 7.955 22.141 1.00 69.12 123 GLY A C 1
ATOM 1026 O O . GLY A 1 123 ? 3.601 8.509 21.544 1.00 69.12 123 GLY A O 1
ATOM 1027 N N . GLU A 1 124 ? 4.438 7.611 23.427 1.00 82.94 124 GLU A N 1
ATOM 1028 C CA . GLU A 1 124 ? 3.342 8.009 24.314 1.00 82.94 124 GLU A CA 1
ATOM 1029 C C . GLU A 1 124 ? 3.387 9.520 24.594 1.00 82.94 124 GLU A C 1
ATOM 1031 O O . GLU A 1 124 ? 4.467 10.084 24.778 1.00 82.94 124 GLU A O 1
ATOM 1036 N N . SER A 1 125 ? 2.232 10.192 24.610 1.00 81.88 125 SER A N 1
ATOM 1037 C CA . SER A 1 125 ? 2.168 11.606 24.997 1.00 81.88 125 SER A CA 1
ATOM 1038 C C . SER A 1 125 ? 2.290 11.762 26.518 1.00 81.88 125 SER A C 1
ATOM 1040 O O . SER A 1 125 ? 1.964 10.843 27.273 1.00 81.88 125 SER A O 1
ATOM 1042 N N . LEU A 1 126 ? 2.734 12.932 26.995 1.00 85.69 126 LEU A N 1
ATOM 1043 C CA . LEU A 1 126 ? 2.799 13.201 28.439 1.00 85.69 126 LEU A CA 1
ATOM 1044 C C . LEU A 1 126 ? 1.410 13.099 29.107 1.00 85.69 126 LEU A C 1
ATOM 1046 O O . LEU A 1 126 ? 1.311 12.670 30.258 1.00 85.69 126 LEU A O 1
ATOM 1050 N N . ASP A 1 127 ? 0.350 13.444 28.373 1.00 84.75 127 ASP A N 1
ATOM 1051 C CA . ASP A 1 127 ? -1.038 13.426 28.850 1.00 84.75 127 ASP A CA 1
ATOM 1052 C C . ASP A 1 127 ? -1.548 11.984 29.014 1.00 84.75 127 ASP A C 1
ATOM 1054 O O . ASP A 1 127 ? -2.115 11.634 30.052 1.00 84.75 127 ASP A O 1
ATOM 1058 N N . ASP A 1 128 ? -1.269 11.116 28.034 1.00 85.06 128 ASP A N 1
ATOM 1059 C CA . ASP A 1 128 ? -1.614 9.687 28.087 1.00 85.06 128 ASP A CA 1
ATOM 1060 C C . ASP A 1 128 ? -0.837 8.959 29.193 1.00 85.06 128 ASP A C 1
ATOM 1062 O O . ASP A 1 128 ? -1.388 8.121 29.920 1.00 85.06 128 ASP A O 1
ATOM 1066 N N . TYR A 1 129 ? 0.438 9.322 29.359 1.00 89.88 129 TYR A N 1
ATOM 1067 C CA . TYR A 1 129 ? 1.295 8.812 30.423 1.00 89.88 129 TYR A CA 1
ATOM 1068 C C . TYR A 1 129 ? 0.741 9.182 31.810 1.00 89.88 129 TYR A C 1
ATOM 1070 O O . TYR A 1 129 ? 0.595 8.305 32.668 1.00 89.88 129 TYR A O 1
ATOM 1078 N N . LEU A 1 130 ? 0.335 10.443 32.017 1.00 90.44 130 LEU A N 1
ATOM 1079 C CA . LEU A 1 130 ? -0.315 10.891 33.254 1.00 90.44 130 LEU A CA 1
ATOM 1080 C C . LEU A 1 130 ? -1.652 10.175 33.494 1.00 90.44 130 LEU A C 1
ATOM 1082 O O . LEU A 1 130 ? -1.922 9.739 34.615 1.00 90.44 130 LEU A O 1
ATOM 1086 N N . ALA A 1 131 ? -2.485 10.018 32.463 1.00 86.56 131 ALA A N 1
ATOM 1087 C CA . ALA A 1 131 ? -3.787 9.365 32.585 1.00 86.56 131 ALA A CA 1
ATOM 1088 C C . ALA A 1 131 ? -3.657 7.901 33.038 1.00 86.56 131 ALA A C 1
ATOM 1090 O O . ALA A 1 131 ? -4.354 7.466 33.960 1.00 86.56 131 ALA A O 1
ATOM 1091 N N . ARG A 1 132 ? -2.724 7.144 32.446 1.00 93.69 132 ARG A N 1
ATOM 1092 C CA . ARG A 1 132 ? -2.421 5.770 32.875 1.00 93.69 132 ARG A CA 1
ATOM 1093 C C . ARG A 1 132 ? -1.884 5.712 34.297 1.00 93.69 132 ARG A C 1
ATOM 1095 O O . ARG A 1 132 ? -2.276 4.825 35.052 1.00 93.69 132 ARG A O 1
ATOM 1102 N N . PHE A 1 133 ? -1.010 6.644 34.661 1.00 93.62 133 PHE A N 1
ATOM 1103 C CA . PHE A 1 133 ? -0.444 6.692 36.001 1.00 93.62 133 PHE A CA 1
ATOM 1104 C C . PHE A 1 133 ? -1.521 6.951 37.061 1.00 93.62 133 PHE A C 1
ATOM 1106 O O . PHE A 1 133 ? -1.629 6.208 38.035 1.00 93.62 133 PHE A O 1
ATOM 1113 N N . ASN A 1 134 ? -2.391 7.936 36.823 1.00 90.50 134 ASN A N 1
ATOM 1114 C CA . ASN A 1 134 ? -3.516 8.248 37.703 1.00 90.50 134 ASN A CA 1
ATOM 1115 C C . ASN A 1 134 ? -4.507 7.089 37.822 1.00 90.50 134 ASN A C 1
ATOM 1117 O O . ASN A 1 134 ? -5.061 6.866 38.898 1.00 90.50 134 ASN A O 1
ATOM 1121 N N . LYS A 1 135 ? -4.703 6.318 36.747 1.00 88.44 135 LYS A N 1
ATOM 1122 C CA . LYS A 1 135 ? -5.525 5.109 36.794 1.00 88.44 135 LYS A CA 1
ATOM 1123 C C . LYS A 1 135 ? -4.950 4.076 37.767 1.00 88.44 135 LYS A C 1
ATOM 1125 O O . LYS A 1 135 ? -5.676 3.614 38.638 1.00 88.44 135 LYS A O 1
ATOM 1130 N N . ILE A 1 136 ? -3.649 3.792 37.688 1.00 89.81 136 ILE A N 1
ATOM 1131 C CA . ILE A 1 136 ? -2.978 2.853 38.604 1.00 89.81 136 ILE A CA 1
ATOM 1132 C C . ILE A 1 136 ? -3.053 3.344 40.054 1.00 89.81 136 ILE A C 1
ATOM 1134 O O . ILE A 1 136 ? -3.321 2.550 40.954 1.00 89.81 136 ILE A O 1
ATOM 1138 N N . LEU A 1 137 ? -2.861 4.646 40.295 1.00 89.44 137 LEU A N 1
ATOM 1139 C CA . LEU A 1 137 ? -3.000 5.237 41.632 1.00 89.44 137 LEU A CA 1
ATOM 1140 C C . LEU A 1 137 ? -4.429 5.104 42.174 1.00 89.44 137 LEU A C 1
ATOM 1142 O O . LEU A 1 137 ? -4.617 4.771 43.343 1.00 89.44 137 LEU A O 1
ATOM 1146 N N . SER A 1 138 ? -5.436 5.325 41.328 1.00 85.94 138 SER A N 1
ATOM 1147 C CA . SER A 1 138 ? -6.845 5.134 41.682 1.00 85.94 138 SER A CA 1
ATOM 1148 C C . SER A 1 138 ? -7.147 3.672 42.021 1.00 85.94 138 SER A C 1
ATOM 1150 O O . SER A 1 138 ? -7.782 3.393 43.041 1.00 85.94 138 SER A O 1
ATOM 1152 N N . ASP A 1 139 ? -6.652 2.738 41.208 1.00 83.69 139 ASP A N 1
ATOM 1153 C CA . ASP A 1 139 ? -6.832 1.301 41.411 1.00 83.69 139 ASP A CA 1
ATOM 1154 C C . ASP A 1 139 ? -6.140 0.838 42.710 1.00 83.69 139 ASP A C 1
ATOM 1156 O O . ASP A 1 139 ? -6.754 0.136 43.516 1.00 83.69 139 ASP A O 1
ATOM 1160 N N . LEU A 1 140 ? -4.923 1.322 42.999 1.00 85.44 140 LEU A N 1
ATOM 1161 C CA . LEU A 1 140 ? -4.213 1.107 44.271 1.00 85.44 140 LEU A CA 1
ATOM 1162 C C . LEU A 1 140 ? -4.988 1.647 45.475 1.00 85.44 140 LEU A C 1
ATOM 1164 O O . LEU A 1 140 ? -5.145 0.943 46.474 1.00 85.44 140 LEU A O 1
ATOM 1168 N N . ARG A 1 141 ? -5.504 2.875 45.377 1.00 85.94 141 ARG A N 1
ATOM 1169 C CA . ARG A 1 141 ? -6.279 3.515 46.448 1.00 85.94 141 ARG A CA 1
ATOM 1170 C C . ARG A 1 141 ? -7.576 2.769 46.751 1.00 85.94 141 ARG A C 1
ATOM 1172 O O . ARG A 1 141 ? -8.028 2.775 47.891 1.00 85.94 141 ARG A O 1
ATOM 1179 N N . SER A 1 142 ? -8.163 2.109 45.751 1.00 79.88 142 SER A N 1
ATOM 1180 C CA . SER A 1 142 ? -9.389 1.321 45.924 1.00 79.88 142 SER A CA 1
ATOM 1181 C C . SER A 1 142 ? -9.180 0.030 46.727 1.00 79.88 142 SER A C 1
ATOM 1183 O O . SER A 1 142 ? -10.110 -0.438 47.386 1.00 79.88 142 SER A O 1
ATOM 1185 N N . VAL A 1 143 ? -7.967 -0.540 46.706 1.00 79.50 143 VAL A N 1
ATOM 1186 C CA . VAL A 1 143 ? -7.666 -1.837 47.339 1.00 79.50 143 VAL A CA 1
ATOM 1187 C C . VAL A 1 143 ? -6.785 -1.741 48.585 1.00 79.50 143 VAL A C 1
ATOM 1189 O O . VAL A 1 143 ? -6.808 -2.659 49.405 1.00 79.50 143 VAL A O 1
ATOM 1192 N N . ASP A 1 144 ? -6.018 -0.660 48.756 1.00 79.44 144 ASP A N 1
ATOM 1193 C CA . ASP A 1 144 ? -5.098 -0.479 49.879 1.00 79.44 144 ASP A CA 1
ATOM 1194 C C . ASP A 1 144 ? -5.593 0.585 50.867 1.00 79.44 144 ASP A C 1
ATOM 1196 O O . ASP A 1 144 ? -5.420 1.783 50.664 1.00 79.44 144 ASP A O 1
ATOM 1200 N N . ALA A 1 145 ? -6.138 0.142 52.003 1.00 76.50 145 ALA A N 1
ATOM 1201 C CA . ALA A 1 145 ? -6.560 1.037 53.085 1.00 76.50 145 ALA A CA 1
ATOM 1202 C C . ALA A 1 145 ? -5.401 1.853 53.700 1.00 76.50 145 ALA A C 1
ATOM 1204 O O . ALA A 1 145 ? -5.644 2.859 54.357 1.00 76.50 145 ALA A O 1
ATOM 1205 N N . SER A 1 146 ? -4.146 1.436 53.485 1.00 79.31 146 SER A N 1
ATOM 1206 C CA . SER A 1 146 ? -2.938 2.151 53.925 1.00 79.31 146 SER A CA 1
ATOM 1207 C C . SER A 1 146 ? -2.328 3.062 52.849 1.00 79.31 146 SER A C 1
ATOM 1209 O O . SER A 1 146 ? -1.216 3.559 53.026 1.00 79.31 146 SER A O 1
ATOM 1211 N N . TYR A 1 147 ? -3.041 3.297 51.740 1.00 84.12 147 TYR A N 1
ATOM 1212 C CA . TYR A 1 147 ? -2.554 4.075 50.597 1.00 84.12 147 TYR A CA 1
ATOM 1213 C C . TYR A 1 147 ? -2.024 5.462 50.993 1.00 84.12 147 TYR A C 1
ATOM 1215 O O . TYR A 1 147 ? -0.888 5.793 50.666 1.00 84.12 147 TYR A O 1
ATOM 1223 N N . ASP A 1 148 ? -2.800 6.244 51.751 1.00 77.94 148 ASP A N 1
ATOM 1224 C CA . ASP A 1 148 ? -2.434 7.629 52.092 1.00 77.94 148 ASP A CA 1
ATOM 1225 C C . ASP A 1 148 ? -1.197 7.722 53.014 1.00 77.94 148 ASP A C 1
ATOM 1227 O O . ASP A 1 148 ? -0.598 8.788 53.131 1.00 77.94 148 ASP A O 1
ATOM 1231 N N . VAL A 1 149 ? -0.794 6.613 53.650 1.00 80.44 149 VAL A N 1
ATOM 1232 C CA . VAL A 1 149 ? 0.410 6.529 54.496 1.00 80.44 149 VAL A CA 1
ATOM 1233 C C . VAL A 1 149 ? 1.634 6.079 53.692 1.00 80.44 149 VAL A C 1
ATOM 1235 O O . VAL A 1 149 ? 2.735 6.559 53.939 1.00 80.44 149 VAL A O 1
ATOM 1238 N N . ASN A 1 150 ? 1.452 5.166 52.733 1.00 80.69 150 ASN A N 1
ATOM 1239 C CA . ASN A 1 150 ? 2.548 4.539 51.982 1.00 80.69 150 ASN A CA 1
ATOM 1240 C C . ASN A 1 150 ? 2.917 5.258 50.674 1.00 80.69 150 ASN A C 1
ATOM 1242 O O . ASN A 1 150 ? 3.947 4.935 50.087 1.00 80.69 150 ASN A O 1
ATOM 1246 N N . TYR A 1 151 ? 2.063 6.157 50.181 1.00 84.56 151 TYR A N 1
ATOM 1247 C CA . TYR A 1 151 ? 2.252 6.855 48.909 1.00 84.56 151 TYR A CA 1
ATOM 1248 C C . TYR A 1 151 ? 2.073 8.362 49.107 1.00 84.56 151 TYR A C 1
ATOM 1250 O O . TYR A 1 151 ? 1.029 8.938 48.789 1.00 84.56 151 TYR A O 1
ATOM 1258 N N . SER A 1 152 ? 3.099 9.016 49.652 1.00 88.12 152 SER A N 1
ATOM 1259 C CA . SER A 1 152 ? 3.102 10.475 49.787 1.00 88.12 152 SER A CA 1
ATOM 1260 C C . SER A 1 152 ? 3.172 11.166 48.415 1.00 88.12 152 SER A C 1
ATOM 1262 O O . SER A 1 152 ? 3.650 10.602 47.430 1.00 88.12 152 SER A O 1
ATOM 1264 N N . GLN A 1 153 ? 2.703 12.416 48.325 1.00 84.81 153 GLN A N 1
ATOM 1265 C CA . GLN A 1 153 ? 2.697 13.165 47.056 1.00 84.81 153 GLN A CA 1
ATOM 1266 C C . GLN A 1 153 ? 4.101 13.335 46.449 1.00 84.81 153 GLN A C 1
ATOM 1268 O O . GLN A 1 153 ? 4.239 13.300 45.225 1.00 84.81 153 GLN A O 1
ATOM 1273 N N . SER A 1 154 ? 5.132 13.450 47.290 1.00 85.06 154 SER A N 1
ATOM 1274 C CA . SER A 1 154 ? 6.535 13.525 46.871 1.00 85.06 154 SER A CA 1
ATOM 1275 C C . SER A 1 154 ? 7.049 12.201 46.310 1.00 85.06 154 SER A C 1
ATOM 1277 O O . SER A 1 154 ? 7.723 12.183 45.279 1.00 85.06 154 SER A O 1
ATOM 1279 N N . GLU A 1 155 ? 6.684 11.072 46.917 1.00 86.12 155 GLU A N 1
ATOM 1280 C CA . GLU A 1 155 ? 7.036 9.744 46.407 1.00 86.12 155 GLU A CA 1
ATOM 1281 C C . GLU A 1 155 ? 6.345 9.438 45.080 1.00 86.12 155 GLU A C 1
ATOM 1283 O O . GLU A 1 155 ? 6.993 8.934 44.162 1.00 86.12 155 GLU A O 1
ATOM 1288 N N . ILE A 1 156 ? 5.064 9.793 44.956 1.00 91.31 156 ILE A N 1
ATOM 1289 C CA . ILE A 1 156 ? 4.295 9.658 43.715 1.00 91.31 156 ILE A CA 1
ATOM 1290 C C . ILE A 1 156 ? 4.937 10.493 42.600 1.00 91.31 156 ILE A C 1
ATOM 1292 O O . ILE A 1 156 ? 5.154 9.985 41.499 1.00 91.31 156 ILE A O 1
ATOM 1296 N N . ALA A 1 157 ? 5.287 11.753 42.881 1.00 89.44 157 ALA A N 1
ATOM 1297 C CA . ALA A 1 157 ? 5.932 12.632 41.908 1.00 89.44 157 ALA A CA 1
ATOM 1298 C C . ALA A 1 157 ? 7.308 12.100 41.478 1.00 89.44 157 ALA A C 1
ATOM 1300 O O . ALA A 1 157 ? 7.622 12.063 40.288 1.00 89.44 157 ALA A O 1
ATOM 1301 N N . ARG A 1 158 ? 8.122 11.625 42.427 1.00 87.06 158 ARG A N 1
ATOM 1302 C CA . ARG A 1 158 ? 9.435 11.038 42.132 1.00 87.06 158 ARG A CA 1
ATOM 1303 C C . ARG A 1 158 ? 9.314 9.771 41.289 1.00 87.06 158 ARG A C 1
ATOM 1305 O O . ARG A 1 158 ? 10.090 9.578 40.357 1.00 87.06 158 ARG A O 1
ATOM 1312 N N . HIS A 1 159 ? 8.331 8.927 41.588 1.00 90.00 159 HIS A N 1
ATOM 1313 C CA . HIS A 1 159 ? 8.096 7.702 40.832 1.00 90.00 159 HIS A CA 1
ATOM 1314 C C . HIS A 1 159 ? 7.617 7.992 39.406 1.00 90.00 159 HIS A C 1
ATOM 1316 O O . HIS A 1 159 ? 8.147 7.423 38.455 1.00 90.00 159 HIS A O 1
ATOM 1322 N N . PHE A 1 160 ? 6.709 8.959 39.239 1.00 92.12 160 PHE A N 1
ATOM 1323 C CA . PHE A 1 160 ? 6.284 9.442 37.922 1.00 92.12 160 PHE A CA 1
ATOM 1324 C C . PHE A 1 160 ? 7.463 9.947 37.080 1.00 92.12 160 PHE A C 1
ATOM 1326 O O . PHE A 1 160 ? 7.563 9.615 35.899 1.00 92.12 160 PHE A O 1
ATOM 1333 N N . MET A 1 161 ? 8.370 10.711 37.704 1.00 88.44 161 MET A N 1
ATOM 1334 C CA . MET A 1 161 ? 9.573 11.259 37.072 1.00 88.44 161 MET A CA 1
ATOM 1335 C C . MET A 1 161 ? 10.545 10.164 36.621 1.00 88.44 161 MET A C 1
ATOM 1337 O O . MET A 1 161 ? 11.051 10.223 35.504 1.00 88.44 161 MET A O 1
ATOM 1341 N N . ASN A 1 162 ? 10.780 9.155 37.463 1.00 88.31 162 ASN A N 1
ATOM 1342 C CA . ASN A 1 162 ? 11.698 8.053 37.165 1.00 88.31 162 ASN A CA 1
ATOM 1343 C C . ASN A 1 162 ? 11.203 7.146 36.031 1.00 88.31 162 ASN A C 1
ATOM 1345 O O . ASN A 1 162 ? 12.019 6.512 35.369 1.00 88.31 162 ASN A O 1
ATOM 1349 N N . GLY A 1 163 ? 9.888 7.079 35.807 1.00 88.69 163 GLY A N 1
ATOM 1350 C CA . GLY A 1 163 ? 9.303 6.316 34.706 1.00 88.69 163 GLY A CA 1
ATOM 1351 C C . GLY A 1 163 ? 9.320 7.035 33.349 1.00 88.69 163 GLY A C 1
ATOM 1352 O O . GLY A 1 163 ? 8.940 6.424 32.353 1.00 88.69 163 GLY A O 1
ATOM 1353 N N . LEU A 1 164 ? 9.737 8.308 33.275 1.00 88.94 164 LEU A N 1
ATOM 1354 C CA . LEU A 1 164 ? 9.840 9.041 32.004 1.00 88.94 164 LEU A CA 1
ATOM 1355 C C . LEU A 1 164 ? 10.931 8.449 31.096 1.00 88.94 164 LEU A C 1
ATOM 1357 O O . LEU A 1 164 ? 11.939 7.924 31.566 1.00 88.94 164 LEU A O 1
ATOM 1361 N N . ASP A 1 165 ? 10.776 8.597 29.776 1.00 84.12 165 ASP A N 1
ATOM 1362 C CA . ASP A 1 165 ? 11.833 8.216 28.831 1.00 84.12 165 ASP A CA 1
ATOM 1363 C C . ASP A 1 165 ? 13.027 9.177 28.946 1.00 84.12 165 ASP A C 1
ATOM 1365 O O . ASP A 1 165 ? 13.019 10.295 28.415 1.00 84.12 165 ASP A O 1
ATOM 1369 N N . MET A 1 166 ? 14.082 8.727 29.625 1.00 81.50 166 MET A N 1
ATOM 1370 C CA . MET A 1 166 ? 15.292 9.518 29.843 1.00 81.50 166 MET A CA 1
ATOM 1371 C C . MET A 1 166 ? 15.947 9.965 28.527 1.00 81.50 166 MET A C 1
ATOM 1373 O O . MET A 1 166 ? 16.560 11.022 28.489 1.00 81.50 166 MET A O 1
ATOM 1377 N N . LYS A 1 167 ? 15.750 9.277 27.394 1.00 75.19 167 LYS A N 1
ATOM 1378 C CA . LYS A 1 167 ? 16.307 9.739 26.105 1.00 75.19 167 LYS A CA 1
ATOM 1379 C C . LYS A 1 167 ? 15.760 11.098 25.664 1.00 75.19 167 LYS A C 1
ATOM 1381 O O . LYS A 1 167 ? 16.417 11.794 24.893 1.00 75.19 167 LYS A O 1
ATOM 1386 N N . VAL A 1 168 ? 14.556 11.449 26.112 1.00 73.44 168 VAL A N 1
ATOM 1387 C CA . VAL A 1 168 ? 13.859 12.689 25.746 1.00 73.44 168 VAL A CA 1
ATOM 1388 C C . VAL A 1 168 ? 13.866 13.687 26.901 1.00 73.44 168 VAL A C 1
ATOM 1390 O O . VAL A 1 168 ? 13.992 14.890 26.675 1.00 73.44 168 VAL A O 1
ATOM 1393 N N . TRP A 1 169 ? 13.736 13.197 28.133 1.00 82.69 169 TRP A N 1
ATOM 1394 C CA . TRP A 1 169 ? 13.454 14.033 29.298 1.00 82.69 169 TRP A CA 1
ATOM 1395 C C . TRP A 1 169 ? 14.656 14.279 30.220 1.00 82.69 169 TRP A C 1
ATOM 1397 O O . TRP A 1 169 ? 14.530 15.116 31.110 1.00 82.69 169 TRP A O 1
ATOM 1407 N N . ASP A 1 170 ? 15.813 13.641 29.997 1.00 79.69 170 ASP A N 1
ATOM 1408 C CA . ASP A 1 170 ? 17.004 13.703 30.872 1.00 79.69 170 ASP A CA 1
ATOM 1409 C C . ASP A 1 170 ? 17.413 15.132 31.270 1.00 79.69 170 ASP A C 1
ATOM 1411 O O . ASP A 1 170 ? 17.516 15.456 32.455 1.00 79.69 170 ASP A O 1
ATOM 1415 N N . VAL A 1 171 ? 17.521 16.039 30.294 1.00 78.25 171 VAL A N 1
ATOM 1416 C CA . VAL A 1 171 ? 17.902 17.442 30.541 1.00 78.25 171 VAL A CA 1
ATOM 1417 C C . VAL A 1 171 ? 16.890 18.155 31.444 1.00 78.25 171 VAL A C 1
ATOM 1419 O O . VAL A 1 171 ? 17.258 18.933 32.327 1.00 78.25 171 VAL A O 1
ATOM 1422 N N . LYS A 1 172 ? 15.591 17.908 31.235 1.00 81.44 172 LYS A N 1
ATOM 1423 C CA . LYS A 1 172 ? 14.536 18.565 32.013 1.00 81.44 172 LYS A CA 1
ATOM 1424 C C . LYS A 1 172 ? 14.390 17.944 33.399 1.00 81.44 172 LYS A C 1
ATOM 1426 O O . LYS A 1 172 ? 14.189 18.687 34.356 1.00 81.44 172 LYS A O 1
ATOM 1431 N N . VAL A 1 173 ? 14.507 16.623 33.502 1.00 84.00 173 VAL A N 1
ATOM 1432 C CA . VAL A 1 173 ? 14.482 15.872 34.763 1.00 84.00 173 VAL A CA 1
ATOM 1433 C C . VAL A 1 173 ? 15.629 16.325 35.663 1.00 84.00 173 VAL A C 1
ATOM 1435 O O . VAL A 1 173 ? 15.366 16.724 36.793 1.00 84.00 173 VAL A O 1
ATOM 1438 N N . THR A 1 174 ? 16.854 16.404 35.138 1.00 80.38 174 THR A N 1
ATOM 1439 C CA . THR A 1 174 ? 18.031 16.888 35.883 1.00 80.38 174 THR A CA 1
ATOM 1440 C C . THR A 1 174 ? 17.836 18.327 36.371 1.00 80.38 174 THR A C 1
ATOM 1442 O O . THR A 1 174 ? 18.006 18.620 37.550 1.00 80.38 174 THR A O 1
ATOM 1445 N N . SER A 1 175 ? 17.345 19.222 35.506 1.00 80.75 175 SER A N 1
ATOM 1446 C CA . SER A 1 175 ? 17.043 20.608 35.892 1.00 80.75 175 SER A CA 1
ATOM 1447 C C . SER A 1 175 ? 15.970 20.711 36.984 1.00 80.75 175 SER A C 1
ATOM 1449 O O . SER A 1 175 ? 16.063 21.569 37.862 1.00 80.75 175 SER A O 1
ATOM 1451 N N . ILE A 1 176 ? 14.936 19.864 36.955 1.00 81.44 176 ILE A N 1
ATOM 1452 C CA . ILE A 1 176 ? 13.913 19.820 38.012 1.00 81.44 176 ILE A CA 1
ATOM 1453 C C . ILE A 1 176 ? 14.516 19.273 39.310 1.00 81.44 176 ILE A C 1
ATOM 1455 O O . ILE A 1 176 ? 14.191 19.793 40.375 1.00 81.44 176 ILE A O 1
ATOM 1459 N N . GLN A 1 177 ? 15.414 18.288 39.220 1.00 80.62 177 GLN A N 1
ATOM 1460 C CA . GLN A 1 177 ? 16.106 17.724 40.375 1.00 80.62 177 GLN A CA 1
ATOM 1461 C C . GLN A 1 177 ? 17.019 18.713 41.092 1.00 80.62 177 GLN A C 1
ATOM 1463 O O . GLN A 1 177 ? 17.082 18.699 42.317 1.00 80.62 177 GLN A O 1
ATOM 1468 N N . GLU A 1 178 ? 17.658 19.611 40.350 1.00 78.25 178 GLU A N 1
ATOM 1469 C CA . GLU A 1 178 ? 18.530 20.642 40.915 1.00 78.25 178 GLU A CA 1
ATOM 1470 C C . GLU A 1 178 ? 17.769 21.878 41.421 1.00 78.25 178 GLU A C 1
ATOM 1472 O O . GLU A 1 178 ? 18.249 22.579 42.308 1.00 78.25 178 GLU A O 1
ATOM 1477 N N . SER A 1 179 ? 16.591 22.175 40.857 1.00 75.19 179 SER A N 1
ATOM 1478 C CA . SER A 1 179 ? 15.878 23.441 41.105 1.00 75.19 179 SER A CA 1
ATOM 1479 C C . SER A 1 179 ? 14.699 23.358 42.077 1.00 75.19 179 SER A C 1
ATOM 1481 O O . SER A 1 179 ? 14.142 24.400 42.430 1.00 75.19 179 SER A O 1
ATOM 1483 N N . VAL A 1 180 ? 14.272 22.161 42.492 1.00 77.81 180 VAL A N 1
ATOM 1484 C CA . VAL A 1 180 ? 13.078 21.968 43.333 1.00 77.81 180 VAL A CA 1
ATOM 1485 C C . VAL A 1 180 ? 13.384 21.056 44.519 1.00 77.81 180 VAL A C 1
ATOM 1487 O O . VAL A 1 180 ? 13.999 20.007 44.353 1.00 77.81 180 VAL A O 1
ATOM 1490 N N . ASP A 1 181 ? 12.897 21.426 45.709 1.00 76.38 181 ASP A N 1
ATOM 1491 C CA . ASP A 1 181 ? 12.921 20.539 46.876 1.00 76.38 181 ASP A CA 1
ATOM 1492 C C . ASP A 1 181 ? 12.029 19.310 46.630 1.00 76.38 181 ASP A C 1
ATOM 1494 O O . ASP A 1 181 ? 10.806 19.414 46.493 1.00 76.38 181 ASP A O 1
ATOM 1498 N N . MET A 1 182 ? 12.657 18.134 46.585 1.00 72.62 182 MET A N 1
ATOM 1499 C CA . MET A 1 182 ? 12.002 16.851 46.320 1.00 72.62 182 MET A CA 1
ATOM 1500 C C . MET A 1 182 ? 10.951 16.479 47.359 1.00 72.62 182 MET A C 1
ATOM 1502 O O . MET A 1 182 ? 10.007 15.760 47.035 1.00 72.62 182 MET A O 1
ATOM 1506 N N . ASN A 1 183 ? 11.075 16.984 48.586 1.00 75.19 183 ASN A N 1
ATOM 1507 C CA . ASN A 1 183 ? 10.128 16.683 49.655 1.00 75.19 183 ASN A CA 1
ATOM 1508 C C . ASN A 1 183 ? 8.826 17.490 49.535 1.00 75.19 183 ASN A C 1
ATOM 1510 O O . ASN A 1 183 ? 7.802 17.067 50.067 1.00 75.19 183 ASN A O 1
ATOM 1514 N N . ALA A 1 184 ? 8.846 18.612 48.810 1.00 77.81 184 ALA A N 1
ATOM 1515 C CA . ALA A 1 184 ? 7.690 19.480 48.578 1.00 77.81 184 ALA A CA 1
ATOM 1516 C C . ALA A 1 184 ? 7.072 19.314 47.174 1.00 77.81 184 ALA A C 1
ATOM 1518 O O . ALA A 1 184 ? 6.090 19.982 46.840 1.00 77.81 184 ALA A O 1
ATOM 1519 N N . LEU A 1 185 ? 7.643 18.447 46.331 1.00 83.81 185 LEU A N 1
ATOM 1520 C CA . LEU A 1 185 ? 7.184 18.231 44.963 1.00 83.81 185 LEU A CA 1
ATOM 1521 C C . LEU A 1 185 ? 5.871 17.436 44.944 1.00 83.81 185 LEU A C 1
ATOM 1523 O O . LEU A 1 185 ? 5.788 16.345 45.497 1.00 83.81 185 LEU A O 1
ATOM 1527 N N . THR A 1 186 ? 4.856 17.951 44.254 1.00 87.50 186 THR A N 1
ATOM 1528 C CA . THR A 1 186 ? 3.607 17.224 43.984 1.00 87.50 186 THR A CA 1
ATOM 1529 C C . THR A 1 186 ? 3.532 16.806 42.518 1.00 87.50 186 THR A C 1
ATOM 1531 O O . THR A 1 186 ? 4.204 17.385 41.658 1.00 87.50 186 THR A O 1
ATOM 1534 N N . LEU A 1 187 ? 2.693 15.809 42.217 1.00 88.00 187 LEU A N 1
ATOM 1535 C CA . LEU A 1 187 ? 2.497 15.320 40.849 1.00 88.00 187 LEU A CA 1
ATOM 1536 C C . LEU A 1 187 ? 2.021 16.435 39.899 1.00 88.00 187 LEU A C 1
ATOM 1538 O O . LEU A 1 187 ? 2.485 16.517 38.765 1.00 88.00 187 LEU A O 1
ATOM 1542 N N . ASP A 1 188 ? 1.156 17.326 40.383 1.00 84.00 188 ASP A N 1
ATOM 1543 C CA . ASP A 1 188 ? 0.601 18.448 39.616 1.00 84.00 188 ASP A CA 1
ATOM 1544 C C . ASP A 1 188 ? 1.662 19.506 39.253 1.00 84.00 188 ASP A C 1
ATOM 1546 O O . ASP A 1 188 ? 1.800 19.911 38.091 1.00 84.00 188 ASP A O 1
ATOM 1550 N N . ILE A 1 189 ? 2.502 19.884 40.227 1.00 84.06 189 ILE A N 1
ATOM 1551 C CA . ILE A 1 189 ? 3.618 20.818 40.015 1.00 84.06 189 ILE A CA 1
ATOM 1552 C C . ILE A 1 189 ? 4.629 20.220 39.031 1.00 84.06 189 ILE A C 1
ATOM 1554 O O . ILE A 1 189 ? 5.131 20.918 38.141 1.00 84.06 189 ILE A O 1
ATOM 1558 N N . LEU A 1 190 ? 4.930 18.927 39.179 1.00 86.69 190 LEU A N 1
ATOM 1559 C CA . LEU A 1 190 ? 5.830 18.210 38.285 1.00 86.69 190 LEU A CA 1
ATOM 1560 C C . LEU A 1 190 ? 5.288 18.185 36.852 1.00 86.69 190 LEU A C 1
ATOM 1562 O O . LEU A 1 190 ? 5.992 18.578 35.919 1.00 86.69 190 LEU A O 1
ATOM 1566 N N . TYR A 1 191 ? 4.034 17.774 36.679 1.00 87.75 191 TYR A N 1
ATOM 1567 C CA . TYR A 1 191 ? 3.384 17.714 35.377 1.00 87.75 191 TYR A CA 1
ATOM 1568 C C . TYR A 1 191 ? 3.368 19.082 34.685 1.00 87.75 191 TYR A C 1
ATOM 1570 O O . TYR A 1 191 ? 3.768 19.185 33.527 1.00 87.75 191 TYR A O 1
ATOM 1578 N N . THR A 1 192 ? 3.039 20.157 35.404 1.00 83.12 192 THR A N 1
ATOM 1579 C CA . THR A 1 192 ? 3.048 21.526 34.860 1.00 83.12 192 THR A CA 1
ATOM 1580 C C . THR A 1 192 ? 4.435 21.931 34.338 1.00 83.12 192 THR A C 1
ATOM 1582 O O . THR A 1 192 ? 4.571 22.483 33.238 1.00 83.12 192 THR A O 1
ATOM 1585 N N . LYS A 1 193 ? 5.502 21.610 35.085 1.00 83.44 193 LYS A N 1
ATOM 1586 C CA . LYS A 1 193 ? 6.894 21.884 34.677 1.00 83.44 193 LYS A CA 1
ATOM 1587 C C . LYS A 1 193 ? 7.314 21.075 33.444 1.00 83.44 193 LYS A C 1
ATOM 1589 O O . LYS A 1 193 ? 8.070 21.597 32.619 1.00 83.44 193 LYS A O 1
ATOM 1594 N N . LEU A 1 194 ? 6.841 19.835 33.313 1.00 86.00 194 LEU A N 1
ATOM 1595 C CA . LEU A 1 194 ? 7.093 18.969 32.156 1.00 86.00 194 LEU A CA 1
ATOM 1596 C C . LEU A 1 194 ? 6.298 19.426 30.924 1.00 86.00 194 LEU A C 1
ATOM 1598 O O . LEU A 1 194 ? 6.873 19.558 29.845 1.00 86.00 194 LEU A O 1
ATOM 1602 N N . LYS A 1 195 ? 5.023 19.790 31.090 1.00 82.38 195 LYS A N 1
ATOM 1603 C CA . LYS A 1 195 ? 4.161 20.290 30.009 1.00 82.38 195 LYS A CA 1
ATOM 1604 C C . LYS A 1 195 ? 4.690 21.587 29.400 1.00 82.38 195 LYS A C 1
ATOM 1606 O O . LYS A 1 195 ? 4.729 21.751 28.183 1.00 82.38 195 LYS A O 1
ATOM 1611 N N . THR A 1 196 ? 5.205 22.479 30.246 1.00 79.88 196 THR A N 1
ATOM 1612 C CA . THR A 1 196 ? 5.865 23.718 29.803 1.00 79.88 196 THR A CA 1
ATOM 1613 C C . THR A 1 196 ? 7.107 23.432 28.945 1.00 79.88 196 THR A C 1
ATOM 1615 O O . THR A 1 196 ? 7.418 24.173 28.012 1.00 79.88 196 THR A O 1
ATOM 1618 N N . TYR A 1 197 ? 7.844 22.358 29.237 1.00 75.50 197 TYR A N 1
ATOM 1619 C CA . TYR A 1 197 ? 8.999 21.946 28.435 1.00 75.50 197 TYR A CA 1
ATOM 1620 C C . TYR A 1 197 ? 8.582 21.328 27.095 1.00 75.50 197 TYR A C 1
ATOM 1622 O O . TYR A 1 197 ? 9.164 21.677 26.069 1.00 75.50 197 TYR A O 1
ATOM 1630 N N . GLU A 1 198 ? 7.535 20.499 27.087 1.00 75.44 198 GLU A N 1
ATOM 1631 C CA . GLU A 1 198 ? 6.945 19.934 25.866 1.00 75.44 198 GLU A CA 1
ATOM 1632 C C . GLU A 1 198 ? 6.536 21.040 24.876 1.00 75.44 198 GLU A C 1
ATOM 1634 O O . GLU A 1 198 ? 6.932 21.015 23.708 1.00 75.44 198 GLU A O 1
ATOM 1639 N N . MET A 1 199 ? 5.845 22.079 25.359 1.00 66.25 199 MET A N 1
ATOM 1640 C CA . MET A 1 199 ? 5.439 23.225 24.536 1.00 66.25 199 MET A CA 1
ATOM 1641 C C . MET A 1 199 ? 6.629 24.022 23.976 1.00 66.25 199 MET A C 1
ATOM 1643 O O . MET A 1 199 ? 6.609 24.429 22.813 1.00 66.25 199 MET A O 1
ATOM 1647 N N . ASN A 1 200 ? 7.699 24.199 24.757 1.00 63.03 200 ASN A N 1
ATOM 1648 C CA . ASN A 1 200 ? 8.901 24.924 24.327 1.00 63.03 200 ASN A CA 1
ATOM 1649 C C . ASN A 1 200 ? 9.774 24.145 23.322 1.00 63.03 200 ASN A C 1
ATOM 1651 O O . ASN A 1 200 ? 10.485 24.749 22.515 1.00 63.03 200 ASN A O 1
ATOM 1655 N N . ILE A 1 201 ? 9.738 22.809 23.339 1.00 62.09 201 ILE A N 1
ATOM 1656 C CA . ILE A 1 201 ? 10.363 21.983 22.292 1.00 62.09 201 ILE A CA 1
ATOM 1657 C C . ILE A 1 201 ? 9.567 22.085 20.988 1.00 62.09 201 ILE A C 1
ATOM 1659 O O . ILE A 1 201 ? 10.152 22.209 19.907 1.00 62.09 201 ILE A O 1
ATOM 1663 N N . LEU A 1 202 ? 8.236 22.035 21.078 1.00 49.84 202 LEU A N 1
ATOM 1664 C CA . LEU A 1 202 ? 7.348 22.113 19.920 1.00 49.84 202 LEU A CA 1
ATOM 1665 C C . LEU A 1 202 ? 7.449 23.476 19.214 1.00 49.84 202 LEU A C 1
ATOM 1667 O O . LEU A 1 202 ? 7.513 23.505 17.984 1.00 49.84 202 LEU A O 1
ATOM 1671 N N . SER A 1 203 ? 7.580 24.586 19.950 1.00 50.47 203 SER A N 1
ATOM 1672 C CA . SER A 1 203 ? 7.775 25.921 19.357 1.00 50.47 203 SER A CA 1
ATOM 1673 C C . SER A 1 203 ? 9.093 26.032 18.574 1.00 50.47 203 SER A C 1
ATOM 1675 O O . SER A 1 203 ? 9.071 26.382 17.393 1.00 50.47 203 SER A O 1
ATOM 1677 N N . LYS A 1 204 ? 10.227 25.589 19.140 1.00 47.47 204 LYS A N 1
ATOM 1678 C CA . LYS A 1 204 ? 11.530 25.556 18.437 1.00 47.47 204 LYS A CA 1
ATOM 1679 C C . LYS A 1 204 ? 11.526 24.685 17.177 1.00 47.47 204 LYS A C 1
ATOM 1681 O O . LYS A 1 204 ? 12.216 24.988 16.204 1.00 47.47 204 LYS A O 1
ATOM 1686 N N . ARG A 1 205 ? 10.748 23.597 17.166 1.00 46.56 205 ARG A N 1
ATOM 1687 C CA . ARG A 1 205 ? 10.601 22.714 15.995 1.00 46.56 205 ARG A CA 1
ATOM 1688 C C . ARG A 1 205 ? 9.770 23.352 14.874 1.00 46.56 205 ARG A C 1
ATOM 1690 O O . ARG A 1 205 ? 9.885 22.932 13.722 1.00 46.56 205 ARG A O 1
ATOM 1697 N N . THR A 1 206 ? 8.960 24.354 15.207 1.00 41.03 206 THR A N 1
ATOM 1698 C CA . THR A 1 206 ? 8.122 25.108 14.266 1.00 41.03 206 THR A CA 1
ATOM 1699 C C . THR A 1 206 ? 8.945 26.189 13.557 1.00 41.03 206 THR A C 1
ATOM 1701 O O . THR A 1 206 ? 8.887 26.280 12.333 1.00 41.03 206 THR A O 1
ATOM 1704 N N . ASP A 1 207 ? 9.836 26.882 14.273 1.00 37.19 207 ASP A N 1
ATOM 1705 C CA . ASP A 1 207 ? 10.754 27.873 13.681 1.00 37.19 207 ASP A CA 1
ATOM 1706 C C . ASP A 1 207 ? 11.775 27.249 12.713 1.00 37.19 207 ASP A C 1
ATOM 1708 O O . ASP A 1 207 ? 12.046 27.797 11.645 1.00 37.19 207 ASP A O 1
ATOM 1712 N N . LEU A 1 208 ? 12.284 26.047 13.011 1.00 37.34 208 LEU A N 1
ATOM 1713 C CA . LEU A 1 208 ? 13.175 25.309 12.101 1.00 37.34 208 LEU A CA 1
ATOM 1714 C C . LEU A 1 208 ? 12.479 24.863 10.802 1.00 37.34 208 LEU A C 1
ATOM 1716 O O . LEU A 1 208 ? 13.126 24.776 9.757 1.00 37.34 208 LEU A O 1
ATOM 1720 N N . LYS A 1 209 ? 11.165 24.598 10.840 1.00 37.12 209 LYS A N 1
ATOM 1721 C CA . LYS A 1 209 ? 10.370 24.284 9.640 1.00 37.12 209 LYS A CA 1
ATOM 1722 C C . LYS A 1 209 ? 10.089 25.531 8.804 1.00 37.12 209 LYS A C 1
ATOM 1724 O O . LYS A 1 209 ? 10.137 25.439 7.580 1.00 37.12 209 LYS A O 1
ATOM 1729 N N . SER A 1 210 ? 9.861 26.680 9.437 1.00 32.19 210 SER A N 1
ATOM 1730 C CA . SER A 1 210 ? 9.626 27.953 8.745 1.00 32.19 210 SER A CA 1
ATOM 1731 C C . SER A 1 210 ? 10.849 28.415 7.947 1.00 32.19 210 SER A C 1
ATOM 1733 O O . SER A 1 210 ? 10.707 28.831 6.801 1.00 32.19 210 SER A O 1
ATOM 1735 N N . THR A 1 211 ? 12.064 28.246 8.475 1.00 30.20 211 THR A N 1
ATOM 1736 C CA . THR A 1 211 ? 13.298 28.629 7.759 1.00 30.20 211 THR A CA 1
ATOM 1737 C C . THR A 1 211 ? 13.666 27.651 6.634 1.00 30.20 211 THR A C 1
ATOM 1739 O O . THR A 1 211 ? 14.238 28.059 5.626 1.00 30.20 211 THR A O 1
ATOM 1742 N N . ALA A 1 212 ? 13.300 26.368 6.752 1.00 33.09 212 ALA A N 1
ATOM 1743 C CA . ALA A 1 212 ? 13.522 25.364 5.705 1.00 33.09 212 ALA A CA 1
ATOM 1744 C C . ALA A 1 212 ? 12.481 25.416 4.566 1.00 33.09 212 ALA A C 1
ATOM 1746 O O . ALA A 1 212 ? 12.767 24.984 3.452 1.00 33.09 212 ALA A O 1
ATOM 1747 N N . LEU A 1 213 ? 11.282 25.953 4.820 1.00 32.03 213 LEU A N 1
ATOM 1748 C CA . LEU A 1 213 ? 10.225 26.094 3.810 1.00 32.03 213 LEU A CA 1
ATOM 1749 C C . LEU A 1 213 ? 10.440 27.287 2.866 1.00 32.03 213 LEU A C 1
ATOM 1751 O O . LEU A 1 213 ? 9.976 27.248 1.730 1.00 32.03 213 LEU A O 1
ATOM 1755 N N . ILE A 1 214 ? 11.185 28.315 3.285 1.00 34.59 214 ILE A N 1
ATOM 1756 C CA . ILE A 1 214 ? 11.401 29.527 2.474 1.00 34.59 214 ILE A CA 1
ATOM 1757 C C . ILE A 1 214 ? 12.463 29.315 1.370 1.00 34.59 214 ILE A C 1
ATOM 1759 O O . ILE A 1 214 ? 12.518 30.085 0.417 1.00 34.59 214 ILE A O 1
ATOM 1763 N N . SER A 1 215 ? 13.257 28.236 1.405 1.00 30.14 215 SER A N 1
ATOM 1764 C CA . SER A 1 215 ? 14.303 27.975 0.397 1.00 30.14 215 SER A CA 1
ATOM 1765 C C . SER A 1 215 ? 13.896 27.060 -0.771 1.00 30.14 215 SER A C 1
ATOM 1767 O O . SER A 1 215 ? 14.755 26.676 -1.562 1.00 30.14 215 SER A O 1
ATOM 1769 N N . SER A 1 216 ? 12.611 26.719 -0.940 1.00 33.69 216 SER A N 1
ATOM 1770 C CA . SER A 1 216 ? 12.171 25.847 -2.050 1.00 33.69 216 SER A CA 1
ATOM 1771 C C . SER A 1 216 ? 10.882 26.281 -2.762 1.00 33.69 216 SER A C 1
ATOM 1773 O O . SER A 1 216 ? 10.105 25.452 -3.233 1.00 33.69 216 SER A O 1
ATOM 1775 N N . SER A 1 217 ? 10.665 27.588 -2.925 1.00 33.72 217 SER A N 1
ATOM 1776 C CA . SER A 1 217 ? 9.608 28.104 -3.804 1.00 33.72 217 SER A CA 1
ATOM 1777 C C . SER A 1 217 ? 10.056 28.121 -5.275 1.00 33.72 217 SER A C 1
ATOM 1779 O O . SER A 1 217 ? 10.588 29.115 -5.768 1.00 33.72 217 SER A O 1
ATOM 1781 N N . GLY A 1 218 ? 9.824 27.004 -5.973 1.00 28.02 218 GLY A N 1
ATOM 1782 C CA . GLY A 1 218 ? 9.844 26.884 -7.435 1.00 28.02 218 GLY A CA 1
ATOM 1783 C C . GLY A 1 218 ? 8.515 26.300 -7.933 1.00 28.02 218 GLY A C 1
ATOM 1784 O O . GLY A 1 218 ? 8.145 25.183 -7.582 1.00 28.02 218 GLY A O 1
ATOM 1785 N N . SER A 1 219 ? 7.796 27.073 -8.743 1.00 31.72 219 SER A N 1
ATOM 1786 C CA . SER A 1 219 ? 6.358 27.030 -9.077 1.00 31.72 219 SER A CA 1
ATOM 1787 C C . SER A 1 219 ? 5.835 25.849 -9.927 1.00 31.72 219 SER A C 1
ATOM 1789 O O . SER A 1 219 ? 4.945 26.024 -10.755 1.00 31.72 219 SER A O 1
ATOM 1791 N N . SER A 1 220 ? 6.328 24.623 -9.732 1.00 34.94 220 SER A N 1
ATOM 1792 C CA . SER A 1 220 ? 5.832 23.429 -10.460 1.00 34.94 220 SER A CA 1
ATOM 1793 C C . SER A 1 220 ? 5.401 22.253 -9.572 1.00 34.94 220 SER A C 1
ATOM 1795 O O . SER A 1 220 ? 4.887 21.255 -10.074 1.00 34.94 220 SER A O 1
ATOM 1797 N N . SER A 1 221 ? 5.558 22.368 -8.250 1.00 36.81 221 SER A N 1
ATOM 1798 C CA . SER A 1 221 ? 5.314 21.295 -7.275 1.00 36.81 221 SER A CA 1
ATOM 1799 C C . SER A 1 221 ? 3.899 21.273 -6.669 1.00 36.81 221 SER A C 1
ATOM 1801 O O . SER A 1 221 ? 3.496 20.256 -6.099 1.00 36.81 221 SER A O 1
ATOM 1803 N N . GLU A 1 222 ? 3.113 22.346 -6.808 1.00 34.94 222 GLU A N 1
ATOM 1804 C CA . GLU A 1 222 ? 1.808 22.468 -6.134 1.00 34.94 222 GLU A CA 1
ATOM 1805 C C . GLU A 1 222 ? 0.727 21.538 -6.707 1.00 34.94 222 GLU A C 1
ATOM 1807 O O . GLU A 1 222 ? -0.059 20.965 -5.953 1.00 34.94 222 GLU A O 1
ATOM 1812 N N . SER A 1 223 ? 0.715 21.297 -8.020 1.00 34.09 223 SER A N 1
ATOM 1813 C CA . SER A 1 223 ? -0.294 20.452 -8.680 1.00 34.09 223 SER A CA 1
ATOM 1814 C C . SER A 1 223 ? -0.142 18.959 -8.354 1.00 34.09 223 SER A C 1
ATOM 1816 O O . SER A 1 223 ? -1.137 18.250 -8.182 1.00 34.09 223 SER A O 1
ATOM 1818 N N . ILE A 1 224 ? 1.099 18.485 -8.200 1.00 39.41 224 ILE A N 1
ATOM 1819 C CA . ILE A 1 224 ? 1.418 17.109 -7.785 1.00 39.41 224 ILE A CA 1
ATOM 1820 C C . ILE A 1 224 ? 1.079 16.910 -6.302 1.00 39.41 224 ILE A C 1
ATOM 1822 O O . ILE A 1 224 ? 0.527 15.871 -5.930 1.00 39.41 224 ILE A O 1
ATOM 1826 N N . SER A 1 225 ? 1.360 17.919 -5.471 1.00 43.84 225 SER A N 1
ATOM 1827 C CA . SER A 1 225 ? 1.043 17.906 -4.042 1.00 43.84 225 SER A CA 1
ATOM 1828 C C . SER A 1 225 ? -0.467 17.845 -3.807 1.00 43.84 225 SER A C 1
ATOM 1830 O O . SER A 1 225 ? -0.931 17.000 -3.051 1.00 43.84 225 SER A O 1
ATOM 1832 N N . LEU A 1 226 ? -1.258 18.646 -4.529 1.00 39.94 226 LEU A N 1
ATOM 1833 C CA . LEU A 1 226 ? -2.707 18.730 -4.329 1.00 39.94 226 LEU A CA 1
ATOM 1834 C C . LEU A 1 226 ? -3.453 17.447 -4.743 1.00 39.94 226 LEU A C 1
ATOM 1836 O O . LEU A 1 226 ? -4.371 17.014 -4.048 1.00 39.94 226 LEU A O 1
ATOM 1840 N N . ALA A 1 227 ? -3.038 16.794 -5.834 1.00 40.53 227 ALA A N 1
ATOM 1841 C CA . ALA A 1 227 ? -3.628 15.526 -6.276 1.00 40.53 227 ALA A CA 1
ATOM 1842 C C . ALA A 1 227 ? -3.271 14.356 -5.338 1.00 40.53 227 ALA A C 1
ATOM 1844 O O . ALA A 1 227 ? -4.131 13.531 -5.023 1.00 40.53 227 ALA A O 1
ATOM 1845 N N . ALA A 1 228 ? -2.024 14.309 -4.853 1.00 43.09 228 ALA A N 1
ATOM 1846 C CA . ALA A 1 228 ? -1.563 13.336 -3.862 1.00 43.09 228 ALA A CA 1
ATOM 1847 C C . ALA A 1 228 ? -2.241 13.540 -2.495 1.00 43.09 228 ALA A C 1
ATOM 1849 O O . ALA A 1 228 ? -2.637 12.577 -1.842 1.00 43.09 228 ALA A O 1
ATOM 1850 N N . PHE A 1 229 ? -2.422 14.798 -2.098 1.00 46.25 229 PHE A N 1
ATOM 1851 C CA . PHE A 1 229 ? -3.092 15.206 -0.869 1.00 46.25 229 PHE A CA 1
ATOM 1852 C C . PHE A 1 229 ? -4.573 14.827 -0.883 1.00 46.25 229 PHE A C 1
ATOM 1854 O O . PHE A 1 229 ? -5.056 14.188 0.048 1.00 46.25 229 PHE A O 1
ATOM 1861 N N . ALA A 1 230 ? -5.278 15.132 -1.973 1.00 44.78 230 ALA A N 1
ATOM 1862 C CA . ALA A 1 230 ? -6.697 14.840 -2.087 1.00 44.78 230 ALA A CA 1
ATOM 1863 C C . ALA A 1 230 ? -6.969 13.320 -2.212 1.00 44.78 230 ALA A C 1
ATOM 1865 O O . ALA A 1 230 ? -7.938 12.812 -1.654 1.00 44.78 230 ALA A O 1
ATOM 1866 N N . ALA A 1 231 ? -6.122 12.562 -2.928 1.00 40.72 231 ALA A N 1
ATOM 1867 C CA . ALA A 1 231 ? -6.352 11.124 -3.132 1.00 40.72 231 ALA A CA 1
ATOM 1868 C C . ALA A 1 231 ? -6.172 10.309 -1.840 1.00 40.72 231 ALA A C 1
ATOM 1870 O O . ALA A 1 231 ? -6.677 9.190 -1.732 1.00 40.72 231 ALA A O 1
ATOM 1871 N N . PHE A 1 232 ? -5.451 10.871 -0.867 1.00 43.06 232 PHE A N 1
ATOM 1872 C CA . PHE A 1 232 ? -5.193 10.251 0.424 1.00 43.06 232 PHE A CA 1
ATOM 1873 C C . PHE A 1 232 ? -6.219 10.643 1.499 1.00 43.06 232 PHE A C 1
ATOM 1875 O O . PHE A 1 232 ? -6.479 9.857 2.407 1.00 43.06 232 PHE A O 1
ATOM 1882 N N . THR A 1 233 ? -6.859 11.814 1.400 1.00 45.25 233 THR A N 1
ATOM 1883 C CA . THR A 1 233 ? -7.924 12.230 2.336 1.00 45.25 233 THR A CA 1
ATOM 1884 C C . THR A 1 233 ? -9.220 11.423 2.199 1.00 45.25 233 THR A C 1
ATOM 1886 O O . THR A 1 233 ? -10.121 11.567 3.025 1.00 45.25 233 THR A O 1
ATOM 1889 N N . ALA A 1 234 ? -9.307 10.513 1.226 1.00 42.28 234 ALA A N 1
ATOM 1890 C CA . ALA A 1 234 ? -10.293 9.438 1.199 1.00 42.28 234 ALA A CA 1
ATOM 1891 C C . ALA A 1 234 ? -9.970 8.376 2.281 1.00 42.28 234 ALA A C 1
ATOM 1893 O O . ALA A 1 234 ? -9.484 7.286 1.978 1.00 42.28 234 ALA A O 1
ATOM 1894 N N . LEU A 1 235 ? -10.204 8.717 3.555 1.00 42.47 235 LEU A N 1
ATOM 1895 C CA . LEU A 1 235 ? -10.018 7.833 4.715 1.00 42.47 235 LEU A CA 1
ATOM 1896 C C . LEU A 1 235 ? -10.786 6.504 4.555 1.00 42.47 235 LEU A C 1
ATOM 1898 O O . LEU A 1 235 ? -11.887 6.476 4.010 1.00 42.47 235 LEU A O 1
ATOM 1902 N N . SER A 1 236 ? -10.218 5.411 5.074 1.00 45.91 236 SER A N 1
ATOM 1903 C CA . SER A 1 236 ? -10.928 4.141 5.288 1.00 45.91 236 SER A CA 1
ATOM 1904 C C . SER A 1 236 ? -11.898 4.234 6.474 1.00 45.91 236 SER A C 1
ATOM 1906 O O . SER A 1 236 ? -11.543 4.859 7.474 1.00 45.91 236 SER A O 1
ATOM 1908 N N . ASP A 1 237 ? -13.045 3.550 6.388 1.00 39.03 237 ASP A N 1
ATOM 1909 C CA . ASP A 1 237 ? -14.166 3.577 7.352 1.00 39.03 237 ASP A CA 1
ATOM 1910 C C . ASP A 1 237 ? -13.745 3.453 8.834 1.00 39.03 237 ASP A C 1
ATOM 1912 O O . ASP A 1 237 ? -14.207 4.232 9.666 1.00 39.03 237 ASP A O 1
ATOM 1916 N N . ASP A 1 238 ? -12.769 2.588 9.146 1.00 40.06 238 ASP A N 1
ATOM 1917 C CA . ASP A 1 238 ? -12.239 2.379 10.510 1.00 40.06 238 ASP A CA 1
ATOM 1918 C C . ASP A 1 238 ? -11.655 3.646 11.172 1.00 40.06 238 ASP A C 1
ATOM 1920 O O . ASP A 1 238 ? -11.484 3.695 12.385 1.00 40.06 238 ASP A O 1
ATOM 1924 N N . GLN A 1 239 ? -11.289 4.662 10.384 1.00 42.16 239 GLN A N 1
ATOM 1925 C CA . GLN A 1 239 ? -10.597 5.867 10.860 1.00 42.16 239 GLN A CA 1
ATOM 1926 C C . GLN A 1 239 ? -11.536 7.056 11.081 1.00 42.16 239 GLN A C 1
ATOM 1928 O O . GLN A 1 239 ? -11.154 8.029 11.727 1.00 42.16 239 GLN A O 1
ATOM 1933 N N . LEU A 1 240 ? -12.758 6.987 10.546 1.00 44.00 240 LEU A N 1
ATOM 1934 C CA . LEU A 1 240 ? -13.797 8.002 10.731 1.00 44.00 240 LEU A CA 1
ATOM 1935 C C . LEU A 1 240 ? -14.630 7.750 11.996 1.00 44.00 240 LEU A C 1
ATOM 1937 O O . LEU A 1 240 ? -15.119 8.710 12.590 1.00 44.00 240 LEU A O 1
ATOM 1941 N N . GLU A 1 241 ? -14.754 6.498 12.449 1.00 43.12 241 GLU A N 1
ATOM 1942 C CA . GLU A 1 241 ? -15.444 6.168 13.707 1.00 43.12 241 GLU A CA 1
ATOM 1943 C C . GLU A 1 241 ? -14.717 6.722 14.941 1.00 43.12 241 GLU A C 1
ATOM 1945 O O . GLU A 1 241 ? -15.366 7.219 15.860 1.00 43.12 241 GLU A O 1
ATOM 1950 N N . GLU A 1 242 ? -13.381 6.740 14.927 1.00 39.41 242 GLU A N 1
ATOM 1951 C CA . GLU A 1 242 ? -12.553 7.278 16.018 1.00 39.41 242 GLU A CA 1
ATOM 1952 C C . GLU A 1 242 ? -12.708 8.808 16.165 1.00 39.41 242 GLU A C 1
ATOM 1954 O O . GLU A 1 242 ? -12.638 9.349 17.265 1.00 39.41 242 GLU A O 1
ATOM 1959 N N . ILE A 1 243 ? -13.013 9.507 15.064 1.00 37.12 243 ILE A N 1
ATOM 1960 C CA . ILE A 1 243 ? -13.217 10.967 15.018 1.00 37.12 243 ILE A CA 1
ATOM 1961 C C . ILE A 1 243 ? -14.624 11.357 15.499 1.00 37.12 243 ILE A C 1
ATOM 1963 O O . ILE A 1 243 ? -14.827 12.445 16.036 1.00 37.12 243 ILE A O 1
ATOM 1967 N N . ARG A 1 244 ? -15.619 10.483 15.312 1.00 40.94 244 ARG A N 1
ATOM 1968 C CA . ARG A 1 244 ? -17.037 10.813 15.529 1.00 40.94 244 ARG A CA 1
ATOM 1969 C C . ARG A 1 244 ? -17.505 10.652 16.982 1.00 40.94 244 ARG A C 1
ATOM 1971 O O . ARG A 1 244 ? -18.609 11.080 17.304 1.00 40.94 244 ARG A O 1
ATOM 1978 N N . GLY A 1 245 ? -16.685 10.041 17.841 1.00 38.28 245 GLY A N 1
ATOM 1979 C CA . GLY A 1 245 ? -17.022 9.730 19.235 1.00 38.28 245 GLY A CA 1
ATOM 1980 C C . GLY A 1 245 ? -16.627 10.778 20.288 1.00 38.28 245 GLY A C 1
ATOM 1981 O O . GLY A 1 245 ? -16.975 10.594 21.451 1.00 38.28 245 GLY A O 1
ATOM 1982 N N . GLY A 1 246 ? -15.911 11.850 19.927 1.00 33.78 246 GLY A N 1
ATOM 1983 C CA . GLY A 1 246 ? -15.358 12.824 20.882 1.00 33.78 246 GLY A CA 1
ATOM 1984 C C . GLY A 1 246 ? -16.047 14.195 20.854 1.00 33.78 246 GLY A C 1
ATOM 1985 O O . GLY A 1 246 ? -16.231 14.777 19.786 1.00 33.78 246 GLY A O 1
ATOM 1986 N N . GLY A 1 247 ? -16.437 14.709 22.027 1.00 33.31 247 GLY A N 1
ATOM 1987 C CA . GLY A 1 247 ? -16.982 16.064 22.210 1.00 33.31 247 GLY A CA 1
ATOM 1988 C C . GLY A 1 247 ? -15.912 17.168 22.185 1.00 33.31 247 GLY A C 1
ATOM 1989 O O . GLY A 1 247 ? -14.737 16.890 22.348 1.00 33.31 247 GLY A O 1
ATOM 1990 N N . ALA A 1 248 ? -16.342 18.424 22.016 1.00 34.12 248 ALA A N 1
ATOM 1991 C CA . ALA A 1 248 ? -15.588 19.621 21.591 1.00 34.12 248 ALA A CA 1
ATOM 1992 C C . ALA A 1 248 ? -14.103 19.819 22.015 1.00 34.12 248 ALA A C 1
ATOM 1994 O O . ALA A 1 248 ? -13.364 20.407 21.229 1.00 34.12 248 ALA A O 1
ATOM 1995 N N . ASP A 1 249 ? -13.626 19.302 23.153 1.00 39.12 249 ASP A N 1
ATOM 1996 C CA . ASP A 1 249 ? -12.200 19.341 23.546 1.00 39.12 249 ASP A CA 1
ATOM 1997 C C . ASP A 1 249 ? -11.311 18.366 22.739 1.00 39.12 249 ASP A C 1
ATOM 1999 O O . ASP A 1 249 ? -10.089 18.509 22.682 1.00 39.12 249 ASP A O 1
ATOM 2003 N N . THR A 1 250 ? -11.906 17.399 22.032 1.00 42.56 250 THR A N 1
ATOM 2004 C CA . THR A 1 250 ? -11.202 16.485 21.121 1.00 42.56 250 THR A CA 1
ATOM 2005 C C . THR A 1 250 ? -10.926 17.084 19.745 1.00 42.56 250 THR A C 1
ATOM 2007 O O . THR A 1 250 ? -10.247 16.440 18.955 1.00 42.56 250 THR A O 1
ATOM 2010 N N . ALA A 1 251 ? -11.424 18.279 19.409 1.00 37.38 251 ALA A N 1
ATOM 2011 C CA . ALA A 1 251 ? -11.248 18.855 18.071 1.00 37.38 251 ALA A CA 1
ATOM 2012 C C . ALA A 1 251 ? -9.793 19.278 17.788 1.00 37.38 251 ALA A C 1
ATOM 2014 O O . ALA A 1 251 ? -9.292 19.027 16.692 1.00 37.38 251 ALA A O 1
ATOM 2015 N N . ASP A 1 252 ? -9.091 19.830 18.784 1.00 38.22 252 ASP A N 1
ATOM 2016 C CA . ASP A 1 252 ? -7.678 20.224 18.664 1.00 38.22 252 ASP A CA 1
ATOM 2017 C C . ASP A 1 252 ? -6.733 19.009 18.715 1.00 38.22 252 ASP A C 1
ATOM 2019 O O . ASP A 1 252 ? -5.808 18.905 17.906 1.00 38.22 252 ASP A O 1
ATOM 2023 N N . GLN A 1 253 ? -7.007 18.022 19.581 1.00 35.94 253 GLN A N 1
ATOM 2024 C CA . GLN A 1 253 ? -6.292 16.735 19.581 1.00 35.94 253 GLN A CA 1
ATOM 2025 C C . GLN A 1 253 ? -6.542 15.938 18.293 1.00 35.94 253 GLN A C 1
ATOM 2027 O O . GLN A 1 253 ? -5.600 15.380 17.726 1.00 35.94 253 GLN A O 1
ATOM 2032 N N . ALA A 1 254 ? -7.776 15.930 17.780 1.00 34.94 254 ALA A N 1
ATOM 2033 C CA . ALA A 1 254 ? -8.097 15.353 16.481 1.00 34.94 254 ALA A CA 1
ATOM 2034 C C . ALA A 1 254 ? -7.391 16.120 15.360 1.00 34.94 254 ALA A C 1
ATOM 2036 O O . ALA A 1 254 ? -6.835 15.486 14.473 1.00 34.94 254 ALA A O 1
ATOM 2037 N N . GLY A 1 255 ? -7.317 17.452 15.416 1.00 37.00 255 GLY A N 1
ATOM 2038 C CA . GLY A 1 255 ? -6.571 18.273 14.460 1.00 37.00 255 GLY A CA 1
ATOM 2039 C C . GLY A 1 255 ? -5.077 17.936 14.426 1.00 37.00 255 GLY A C 1
ATOM 2040 O O . GLY A 1 255 ? -4.508 17.742 13.350 1.00 37.00 255 GLY A O 1
ATOM 2041 N N . MET A 1 256 ? -4.447 17.771 15.593 1.00 42.88 256 MET A N 1
ATOM 2042 C CA . MET A 1 256 ? -3.027 17.416 15.707 1.00 42.88 256 MET A CA 1
ATOM 2043 C C . MET A 1 256 ? -2.751 15.969 15.266 1.00 42.88 256 MET A C 1
ATOM 2045 O O . MET A 1 256 ? -1.776 15.703 14.555 1.00 42.88 256 MET A O 1
ATOM 2049 N N . MET A 1 257 ? -3.643 15.036 15.611 1.00 36.81 257 MET A N 1
ATOM 2050 C CA . MET A 1 257 ? -3.571 13.636 15.192 1.00 36.8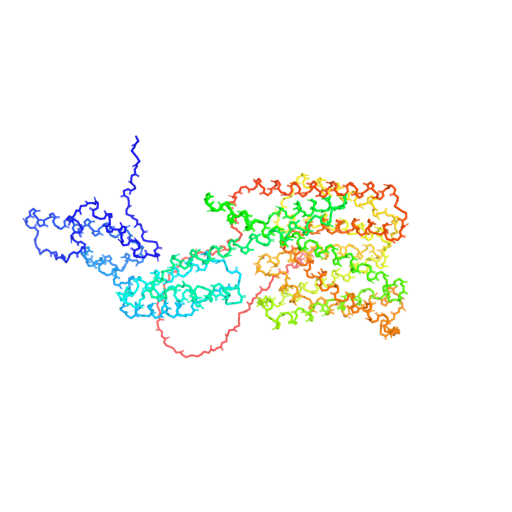1 257 MET A CA 1
ATOM 2051 C C . MET A 1 257 ? -3.822 13.487 13.682 1.00 36.81 257 MET A C 1
ATOM 2053 O O . MET A 1 257 ? -3.091 12.768 13.000 1.00 36.81 257 MET A O 1
ATOM 2057 N N . VAL A 1 258 ? -4.786 14.222 13.123 1.00 41.03 258 VAL A N 1
ATOM 2058 C CA . VAL A 1 258 ? -5.059 14.302 11.680 1.00 41.03 258 VAL A CA 1
ATOM 2059 C C . VAL A 1 258 ? -3.864 14.911 10.950 1.00 41.03 258 VAL A C 1
ATOM 2061 O O . VAL A 1 258 ? -3.423 14.336 9.958 1.00 41.03 258 VAL A O 1
ATOM 2064 N N . GLY A 1 259 ? -3.265 15.988 11.466 1.00 41.81 259 GLY A N 1
ATOM 2065 C CA . GLY A 1 259 ? -2.061 16.602 10.897 1.00 41.81 259 GLY A CA 1
ATOM 2066 C C . GLY A 1 259 ? -0.858 15.652 10.863 1.00 41.81 259 GLY A C 1
ATOM 2067 O O . GLY A 1 259 ? -0.187 15.531 9.835 1.00 41.81 259 GLY A O 1
ATOM 2068 N N . GLY A 1 260 ? -0.614 14.904 11.944 1.00 43.47 260 GLY A N 1
ATOM 2069 C CA . GLY A 1 260 ? 0.446 13.889 12.000 1.00 43.47 260 GLY A CA 1
ATOM 2070 C C . GLY A 1 260 ? 0.206 12.715 11.044 1.00 43.47 260 GLY A C 1
ATOM 2071 O O . GLY A 1 260 ? 1.116 12.272 10.334 1.00 43.47 260 GLY A O 1
ATOM 2072 N N . ARG A 1 261 ? -1.039 12.239 10.954 1.00 46.28 261 ARG A N 1
ATOM 2073 C CA . ARG A 1 261 ? -1.435 11.146 10.052 1.00 46.28 261 ARG A CA 1
ATOM 2074 C C . ARG A 1 261 ? -1.374 11.580 8.587 1.00 46.28 261 ARG A C 1
ATOM 2076 O O . ARG A 1 261 ? -0.873 10.824 7.756 1.00 46.28 261 ARG A O 1
ATOM 2083 N N . MET A 1 262 ? -1.764 12.814 8.286 1.00 49.72 262 MET A N 1
ATOM 2084 C CA . MET A 1 262 ? -1.657 13.436 6.967 1.00 49.72 262 MET A CA 1
ATOM 2085 C C . MET A 1 262 ? -0.196 13.666 6.549 1.00 49.72 262 MET A C 1
ATOM 2087 O O . MET A 1 262 ? 0.163 13.431 5.398 1.00 49.72 262 MET A O 1
ATOM 2091 N N . ALA A 1 263 ? 0.692 14.014 7.481 1.00 55.53 263 ALA A N 1
ATOM 2092 C CA . ALA A 1 263 ? 2.124 14.088 7.196 1.00 55.53 263 ALA A CA 1
ATOM 2093 C C . ALA A 1 263 ? 2.715 12.705 6.859 1.00 55.53 263 ALA A C 1
ATOM 2095 O O . ALA A 1 263 ? 3.452 12.566 5.882 1.00 55.53 263 ALA A O 1
ATOM 2096 N N . SER A 1 264 ? 2.346 11.662 7.615 1.00 58.09 264 SER A N 1
ATOM 2097 C CA . SER A 1 264 ? 2.804 10.285 7.357 1.00 58.09 264 SER A CA 1
ATOM 2098 C C . SER A 1 264 ? 2.342 9.748 5.995 1.00 58.09 264 SER A C 1
ATOM 2100 O O . SER A 1 264 ? 3.045 8.992 5.325 1.00 58.09 264 SER A O 1
ATOM 2102 N N . ALA A 1 265 ? 1.169 10.193 5.561 1.00 55.88 265 ALA A N 1
ATOM 2103 C CA . ALA A 1 265 ? 0.554 9.855 4.296 1.00 55.88 265 ALA A CA 1
ATOM 2104 C C . ALA A 1 265 ? 1.249 10.475 3.087 1.00 55.88 265 ALA A C 1
ATOM 2106 O O . ALA A 1 265 ? 1.609 9.782 2.133 1.00 55.88 265 ALA A O 1
ATOM 2107 N N . VAL A 1 266 ? 1.462 11.789 3.149 1.00 64.81 266 VAL A N 1
ATOM 2108 C CA . VAL A 1 266 ? 2.195 12.536 2.127 1.00 64.81 266 VAL A CA 1
ATOM 2109 C C . VAL A 1 266 ? 3.616 11.988 2.019 1.00 64.81 266 VAL A C 1
ATOM 2111 O O . VAL A 1 266 ? 4.109 11.789 0.910 1.00 64.81 266 VAL A O 1
ATOM 2114 N N . ALA A 1 267 ? 4.240 11.633 3.147 1.00 69.25 267 ALA A N 1
ATOM 2115 C CA . ALA A 1 267 ? 5.538 10.968 3.159 1.00 69.25 267 ALA A CA 1
ATOM 2116 C C . ALA A 1 267 ? 5.508 9.595 2.460 1.00 69.25 267 ALA A C 1
ATOM 2118 O O . ALA A 1 267 ? 6.399 9.301 1.665 1.00 69.25 267 ALA A O 1
ATOM 2119 N N . ALA A 1 268 ? 4.478 8.772 2.690 1.00 70.50 268 ALA A N 1
ATOM 2120 C CA . ALA A 1 268 ? 4.325 7.475 2.025 1.00 70.50 268 ALA A CA 1
ATOM 2121 C C . ALA A 1 268 ? 4.182 7.610 0.498 1.00 70.50 268 ALA A C 1
ATOM 2123 O O . ALA A 1 268 ? 4.809 6.861 -0.256 1.00 70.50 268 ALA A O 1
ATOM 2124 N N . LEU A 1 269 ? 3.396 8.586 0.033 1.00 73.12 269 LEU A N 1
ATOM 2125 C CA . LEU A 1 269 ? 3.231 8.876 -1.393 1.00 73.12 269 LEU A CA 1
ATOM 2126 C C . LEU A 1 269 ? 4.509 9.438 -2.014 1.00 73.12 269 LEU A C 1
ATOM 2128 O O . LEU A 1 269 ? 4.936 8.952 -3.062 1.00 73.12 269 LEU A O 1
ATOM 2132 N N . GLY A 1 270 ? 5.148 10.405 -1.351 1.00 77.12 270 GLY A N 1
ATOM 2133 C CA . GLY A 1 270 ? 6.419 10.983 -1.783 1.00 77.12 270 GLY A CA 1
ATOM 2134 C C . GLY A 1 270 ? 7.504 9.918 -1.918 1.00 77.12 270 GLY A C 1
ATOM 2135 O O . GLY A 1 270 ? 8.131 9.808 -2.971 1.00 77.12 270 GLY A O 1
ATOM 2136 N N . LEU A 1 271 ? 7.646 9.051 -0.909 1.00 82.94 271 LEU A N 1
ATOM 2137 C CA . LEU A 1 271 ? 8.551 7.901 -0.955 1.00 82.94 271 LEU A CA 1
ATOM 2138 C C . LEU A 1 271 ? 8.237 6.995 -2.147 1.00 82.94 271 LEU A C 1
ATOM 2140 O O . LEU A 1 271 ? 9.148 6.550 -2.846 1.00 82.94 271 LEU A O 1
ATOM 2144 N N . SER A 1 272 ? 6.954 6.736 -2.407 1.00 85.50 272 SER A N 1
ATOM 2145 C CA . SER A 1 272 ? 6.538 5.879 -3.512 1.00 85.50 272 SER A CA 1
ATOM 2146 C C . SER A 1 272 ? 6.848 6.477 -4.882 1.00 85.50 272 SER A C 1
ATOM 2148 O O . SER A 1 272 ? 7.287 5.750 -5.770 1.00 85.50 272 SER A O 1
ATOM 2150 N N . VAL A 1 273 ? 6.655 7.783 -5.073 1.00 82.19 273 VAL A N 1
ATOM 2151 C CA . VAL A 1 273 ? 6.981 8.474 -6.331 1.00 82.19 273 VAL A CA 1
ATOM 2152 C C . VAL A 1 273 ? 8.492 8.516 -6.541 1.00 82.19 273 VAL A C 1
ATOM 2154 O O . VAL A 1 273 ? 8.965 8.046 -7.573 1.00 82.19 273 VAL A O 1
ATOM 2157 N N . VAL A 1 274 ? 9.250 9.004 -5.555 1.00 84.69 274 VAL A N 1
ATOM 2158 C CA . VAL A 1 274 ? 10.709 9.160 -5.657 1.00 84.69 274 VAL A CA 1
ATOM 2159 C C . VAL A 1 274 ? 11.381 7.818 -5.927 1.00 84.69 274 VAL A C 1
ATOM 2161 O O . VAL A 1 274 ? 12.147 7.696 -6.878 1.00 84.69 274 VAL A O 1
ATOM 2164 N N . SER A 1 275 ? 11.046 6.779 -5.156 1.00 89.75 275 SER A N 1
ATOM 2165 C CA . SER A 1 275 ? 11.617 5.443 -5.367 1.00 89.75 275 SER A CA 1
ATOM 2166 C C . SER A 1 275 ? 11.262 4.861 -6.742 1.00 89.75 275 SER A C 1
ATOM 2168 O O . SER A 1 275 ? 12.121 4.255 -7.382 1.00 89.75 275 SER A O 1
ATOM 2170 N N . SER A 1 276 ? 10.039 5.096 -7.237 1.00 86.44 276 SER A N 1
ATOM 2171 C CA . SER A 1 276 ? 9.599 4.621 -8.560 1.00 86.44 276 SER A CA 1
ATOM 2172 C C . SER A 1 276 ? 10.302 5.343 -9.717 1.00 86.44 276 SER A C 1
ATOM 2174 O O . SER A 1 276 ? 10.601 4.723 -10.731 1.00 86.44 276 SER A O 1
ATOM 2176 N N . VAL A 1 277 ? 10.590 6.640 -9.590 1.00 84.44 277 VAL A N 1
ATOM 2177 C CA . VAL A 1 277 ? 11.369 7.373 -10.604 1.00 84.44 277 VAL A CA 1
ATOM 2178 C C . VAL A 1 277 ? 12.823 6.900 -10.584 1.00 84.44 277 VAL A C 1
ATOM 2180 O O . VAL A 1 277 ? 13.368 6.542 -11.629 1.00 84.44 277 VAL A O 1
ATOM 2183 N N . SER A 1 278 ? 13.429 6.813 -9.397 1.00 89.31 278 SER A N 1
ATOM 2184 C CA . SER A 1 278 ? 14.821 6.385 -9.229 1.00 89.31 278 SER A CA 1
ATOM 2185 C C . SER A 1 278 ? 15.074 4.982 -9.779 1.00 89.31 278 SER A C 1
ATOM 2187 O O . SER A 1 278 ? 16.073 4.772 -10.468 1.00 89.31 278 SER A O 1
ATOM 2189 N N . ILE A 1 279 ? 14.166 4.026 -9.538 1.00 90.75 279 ILE A N 1
ATOM 2190 C CA . ILE A 1 279 ? 14.323 2.657 -10.048 1.00 90.75 279 ILE A CA 1
ATOM 2191 C C . ILE A 1 279 ? 14.219 2.607 -11.575 1.00 90.75 279 ILE A C 1
ATOM 2193 O O . ILE A 1 279 ? 14.970 1.876 -12.212 1.00 90.75 279 ILE A O 1
ATOM 2197 N N . VAL A 1 280 ? 13.340 3.411 -12.184 1.00 85.62 280 VAL A N 1
ATOM 2198 C CA . VAL A 1 280 ? 13.199 3.473 -13.647 1.00 85.62 280 VAL A CA 1
ATOM 2199 C C . VAL A 1 280 ? 14.467 4.033 -14.283 1.00 85.62 280 VAL A C 1
ATOM 2201 O O . VAL A 1 280 ? 14.956 3.462 -15.255 1.00 85.62 280 VAL A O 1
ATOM 2204 N N . VAL A 1 281 ? 15.038 5.099 -13.718 1.00 84.81 281 VAL A N 1
ATOM 2205 C CA . VAL A 1 281 ? 16.298 5.684 -14.202 1.00 84.81 281 VAL A CA 1
ATOM 2206 C C . VAL A 1 281 ? 17.453 4.692 -14.053 1.00 84.81 281 VAL A C 1
ATOM 2208 O O . VAL A 1 281 ? 18.187 4.459 -15.014 1.00 84.81 281 VAL A O 1
ATOM 2211 N N . CYS A 1 282 ? 17.586 4.066 -12.881 1.00 90.81 282 CYS A N 1
ATOM 2212 C CA . CYS A 1 282 ? 18.645 3.096 -12.610 1.00 90.81 282 CYS A CA 1
ATOM 2213 C C . CYS A 1 282 ? 18.549 1.881 -13.547 1.00 90.81 282 CYS A C 1
ATOM 2215 O O . CYS A 1 282 ? 19.534 1.518 -14.191 1.00 90.81 282 CYS A O 1
ATOM 2217 N N . ASN A 1 283 ? 17.348 1.315 -13.709 1.00 91.00 283 ASN A N 1
ATOM 2218 C CA . ASN A 1 283 ? 17.111 0.191 -14.613 1.00 91.00 283 ASN A CA 1
ATOM 2219 C C . ASN A 1 283 ? 17.328 0.571 -16.079 1.00 91.00 283 ASN A C 1
ATOM 2221 O O . ASN A 1 283 ? 17.914 -0.213 -16.818 1.00 91.00 283 ASN A O 1
ATOM 2225 N N . LYS A 1 284 ? 16.913 1.771 -16.511 1.00 85.50 284 LYS A N 1
ATOM 2226 C CA . LYS A 1 284 ? 17.147 2.234 -17.887 1.00 85.50 284 LYS A CA 1
ATOM 2227 C C . LYS A 1 284 ? 18.642 2.349 -18.180 1.00 85.50 284 LYS A C 1
ATOM 2229 O O . LYS A 1 284 ? 19.070 1.878 -19.231 1.00 85.50 284 LYS A O 1
ATOM 2234 N N . ALA A 1 285 ? 19.431 2.907 -17.259 1.00 87.88 285 ALA A N 1
ATOM 2235 C CA . ALA A 1 285 ? 20.888 2.977 -17.390 1.00 87.88 285 ALA A CA 1
ATOM 2236 C C . ALA A 1 285 ? 21.528 1.576 -17.425 1.00 87.88 285 ALA A C 1
ATOM 2238 O O . ALA A 1 285 ? 22.377 1.293 -18.270 1.00 87.88 285 ALA A O 1
ATOM 2239 N N . LEU A 1 286 ? 21.075 0.671 -16.555 1.00 90.19 286 LEU A N 1
ATOM 2240 C CA . LEU A 1 286 ? 21.563 -0.705 -16.493 1.00 90.19 286 LEU A CA 1
ATOM 2241 C C . LEU A 1 286 ? 21.253 -1.498 -17.781 1.00 90.19 286 LEU A C 1
ATOM 2243 O O . LEU A 1 286 ? 22.128 -2.181 -18.310 1.00 90.19 286 LEU A O 1
ATOM 2247 N N . MET A 1 287 ? 20.038 -1.371 -18.317 1.00 88.12 287 MET A N 1
ATOM 2248 C CA . MET A 1 287 ? 19.602 -2.105 -19.511 1.00 88.12 287 MET A CA 1
ATOM 2249 C C . MET A 1 287 ? 20.128 -1.486 -20.810 1.00 88.12 287 MET A C 1
ATOM 2251 O O . MET A 1 287 ? 20.618 -2.206 -21.674 1.00 88.12 287 MET A O 1
ATOM 2255 N N . SER A 1 288 ? 20.059 -0.159 -20.950 1.00 84.31 288 SER A N 1
ATOM 2256 C CA . SER A 1 288 ? 20.356 0.526 -22.221 1.00 84.31 288 SER A CA 1
ATOM 2257 C C . SER A 1 288 ? 21.837 0.858 -22.386 1.00 84.31 288 SER A C 1
ATOM 2259 O O . SER A 1 288 ? 22.355 0.794 -23.495 1.00 84.31 288 SER A O 1
ATOM 2261 N N . THR A 1 289 ? 22.531 1.218 -21.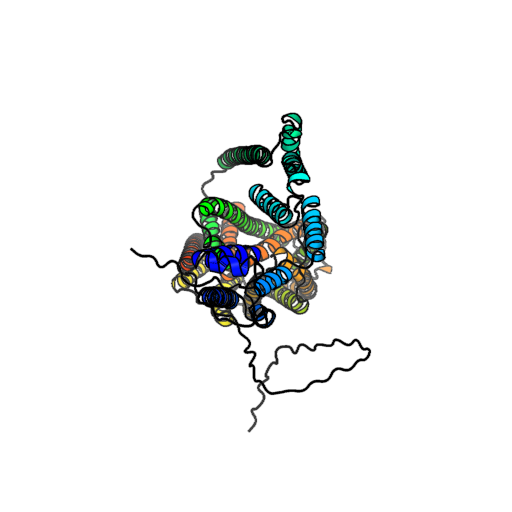300 1.00 85.75 289 THR A N 1
ATOM 2262 C CA . THR A 1 289 ? 23.940 1.646 -21.358 1.00 85.75 289 THR A CA 1
ATOM 2263 C C . THR A 1 289 ? 24.897 0.505 -21.032 1.00 85.75 289 THR A C 1
ATOM 2265 O O . THR A 1 289 ? 25.966 0.409 -21.628 1.00 85.75 289 THR A O 1
ATOM 2268 N N . LEU A 1 290 ? 24.538 -0.355 -20.073 1.00 87.00 290 LEU A N 1
ATOM 2269 C CA . LEU A 1 290 ? 25.405 -1.435 -19.586 1.00 87.00 290 LEU A CA 1
ATOM 2270 C C . LEU A 1 290 ? 25.051 -2.820 -20.157 1.00 87.00 290 LEU A C 1
ATOM 2272 O O . LEU A 1 290 ? 25.777 -3.780 -19.902 1.00 87.00 290 LEU A O 1
ATOM 2276 N N . GLY A 1 291 ? 23.969 -2.925 -20.936 1.00 85.12 291 GLY A N 1
ATOM 2277 C CA . GLY A 1 291 ? 23.603 -4.130 -21.687 1.00 85.12 291 GLY A CA 1
ATOM 2278 C C . GLY A 1 291 ? 23.054 -5.286 -20.846 1.00 85.12 291 GLY A C 1
ATOM 2279 O O . GLY A 1 291 ? 22.973 -6.409 -21.340 1.00 85.12 291 GLY A O 1
ATOM 2280 N N . PHE A 1 292 ? 22.680 -5.052 -19.585 1.00 88.69 292 PHE A N 1
ATOM 2281 C CA . PHE A 1 292 ? 22.073 -6.085 -18.747 1.00 88.69 292 PHE A CA 1
ATOM 2282 C C . PHE A 1 292 ? 20.566 -6.170 -19.031 1.00 88.69 292 PHE A C 1
ATOM 2284 O O . PHE A 1 292 ? 19.780 -5.392 -18.499 1.00 88.69 292 PHE A O 1
ATOM 2291 N N . VAL A 1 293 ? 20.164 -7.110 -19.888 1.00 87.19 293 VAL A N 1
ATOM 2292 C CA . VAL A 1 293 ? 18.799 -7.213 -20.449 1.00 87.19 293 VAL A CA 1
ATOM 2293 C C . VAL A 1 293 ? 17.861 -8.179 -19.698 1.00 87.19 293 VAL A C 1
ATOM 2295 O O . VAL A 1 293 ? 16.740 -8.419 -20.138 1.00 87.19 293 VAL A O 1
ATOM 2298 N N . PHE A 1 294 ? 18.279 -8.714 -18.544 1.00 91.00 294 PHE A N 1
ATOM 2299 C CA . PHE A 1 294 ? 17.536 -9.726 -17.769 1.00 91.00 294 PHE A CA 1
ATOM 2300 C C . PHE A 1 294 ? 16.587 -9.094 -16.731 1.00 91.00 294 PHE A C 1
ATOM 2302 O O . PHE A 1 294 ? 16.843 -9.115 -15.523 1.00 91.00 294 PHE A O 1
ATOM 2309 N N . ALA A 1 295 ? 15.502 -8.469 -17.198 1.00 89.75 295 ALA A N 1
ATOM 2310 C CA . ALA A 1 295 ? 14.593 -7.689 -16.351 1.00 89.75 295 ALA A CA 1
ATOM 2311 C C . ALA A 1 295 ? 13.840 -8.528 -15.298 1.00 89.75 295 ALA A C 1
ATOM 2313 O O . ALA A 1 295 ? 13.647 -8.080 -14.161 1.00 89.75 295 ALA A O 1
ATOM 2314 N N . THR A 1 296 ? 13.417 -9.746 -15.641 1.00 91.75 296 THR A N 1
ATOM 2315 C CA . THR A 1 296 ? 12.644 -10.602 -14.727 1.00 91.75 296 THR A CA 1
ATOM 2316 C C . THR A 1 296 ? 13.531 -11.154 -13.620 1.00 91.75 296 THR A C 1
ATOM 2318 O O . THR A 1 296 ? 13.162 -11.117 -12.445 1.00 91.75 296 THR A O 1
ATOM 2321 N N . THR A 1 297 ? 14.742 -11.578 -13.974 1.00 93.19 297 THR A N 1
ATOM 2322 C CA . THR A 1 297 ? 15.757 -12.053 -13.032 1.00 93.19 297 THR A CA 1
ATOM 2323 C C . THR A 1 297 ? 16.208 -10.931 -12.100 1.00 93.19 297 THR A C 1
ATOM 2325 O O . THR A 1 297 ? 16.286 -11.138 -10.889 1.00 93.19 297 THR A O 1
ATOM 2328 N N . LEU A 1 298 ? 16.393 -9.711 -12.619 1.00 93.94 298 LEU A N 1
ATOM 2329 C CA . LEU A 1 298 ? 16.672 -8.533 -11.790 1.00 93.94 298 LEU A CA 1
ATOM 2330 C C . LEU A 1 298 ? 15.575 -8.299 -10.745 1.00 93.94 298 LEU A C 1
ATOM 2332 O O . LEU A 1 298 ? 15.855 -8.001 -9.587 1.00 93.94 298 LEU A O 1
ATOM 2336 N N . THR A 1 299 ? 14.316 -8.489 -11.142 1.00 94.81 299 THR A N 1
ATOM 2337 C CA . THR A 1 299 ? 13.167 -8.331 -10.243 1.00 94.81 299 THR A CA 1
ATOM 2338 C C . THR A 1 299 ? 13.151 -9.395 -9.137 1.00 94.81 299 THR A C 1
ATOM 2340 O O . THR A 1 299 ? 12.779 -9.093 -8.004 1.00 94.81 299 THR A O 1
ATOM 2343 N N . SER A 1 300 ? 13.616 -10.618 -9.414 1.00 96.12 300 SER A N 1
ATOM 2344 C CA . SER A 1 300 ? 13.830 -11.630 -8.368 1.00 96.12 300 SER A CA 1
ATOM 2345 C C . SER A 1 300 ? 14.866 -11.161 -7.339 1.00 96.12 300 SER A C 1
ATOM 2347 O O . SER A 1 300 ? 14.617 -11.244 -6.136 1.00 96.12 300 SER A O 1
ATOM 2349 N N . TRP A 1 301 ? 15.989 -10.591 -7.787 1.00 95.88 301 TRP A N 1
ATOM 2350 C CA . TRP A 1 301 ? 17.024 -10.069 -6.887 1.00 95.88 301 TRP A CA 1
ATOM 2351 C C . TRP A 1 301 ? 16.545 -8.873 -6.065 1.00 95.88 301 TRP A C 1
ATOM 2353 O O . TRP A 1 301 ? 16.843 -8.798 -4.875 1.00 95.88 301 TRP A O 1
ATOM 2363 N N . HIS A 1 302 ? 15.746 -7.983 -6.656 1.00 97.38 302 HIS A N 1
ATOM 2364 C CA . HIS A 1 302 ? 15.083 -6.890 -5.942 1.00 97.38 302 HIS A CA 1
ATOM 2365 C C . HIS A 1 302 ? 14.258 -7.401 -4.755 1.00 97.38 302 HIS A C 1
ATOM 2367 O O . HIS A 1 302 ? 14.388 -6.907 -3.632 1.00 97.38 302 HIS A O 1
ATOM 2373 N N . LEU A 1 303 ? 13.432 -8.425 -4.983 1.00 96.88 303 LEU A N 1
ATOM 2374 C CA . LEU A 1 303 ? 12.621 -9.039 -3.932 1.00 96.88 303 LEU A CA 1
ATOM 2375 C C . LEU A 1 303 ? 13.488 -9.774 -2.907 1.00 96.88 303 LEU A C 1
ATOM 2377 O O . LEU A 1 303 ? 13.283 -9.606 -1.712 1.00 96.88 303 LEU A O 1
ATOM 2381 N N . LEU A 1 304 ? 14.508 -10.515 -3.338 1.00 96.81 304 LEU A N 1
ATOM 2382 C CA . LEU A 1 304 ? 15.413 -11.199 -2.414 1.00 96.81 304 LEU A CA 1
ATOM 2383 C C . LEU A 1 304 ? 16.120 -10.210 -1.474 1.00 96.81 304 LEU A C 1
ATOM 2385 O O . LEU A 1 304 ? 16.128 -10.408 -0.261 1.00 96.81 304 LEU A O 1
ATOM 2389 N N . VAL A 1 305 ? 16.661 -9.114 -2.015 1.00 97.19 305 VAL A N 1
ATOM 2390 C CA . VAL A 1 305 ? 17.293 -8.060 -1.209 1.00 97.19 305 VAL A CA 1
ATOM 2391 C C . VAL A 1 305 ? 16.269 -7.382 -0.303 1.00 97.19 305 VAL A C 1
ATOM 2393 O O . VAL A 1 305 ? 16.570 -7.139 0.860 1.00 97.19 305 VAL A O 1
ATOM 2396 N N . THR A 1 306 ? 15.041 -7.161 -0.778 1.00 96.88 306 THR A N 1
ATOM 2397 C CA . THR A 1 306 ? 13.944 -6.648 0.059 1.00 96.88 306 THR A CA 1
ATOM 2398 C C . THR A 1 306 ? 13.674 -7.563 1.252 1.00 96.88 306 THR A C 1
ATOM 2400 O O . THR A 1 306 ? 13.600 -7.080 2.381 1.00 96.88 306 THR A O 1
ATOM 2403 N N . PHE A 1 307 ? 13.585 -8.878 1.040 1.00 96.25 307 PHE A N 1
ATOM 2404 C CA . PHE A 1 307 ? 13.426 -9.848 2.122 1.00 96.25 307 PHE A CA 1
ATOM 2405 C C . PHE A 1 307 ? 14.596 -9.791 3.110 1.00 96.25 307 PHE A C 1
ATOM 2407 O O . PHE A 1 307 ? 14.364 -9.663 4.311 1.00 96.25 307 PHE A O 1
ATOM 2414 N N . CYS A 1 308 ? 15.840 -9.811 2.624 1.00 96.25 308 CYS A N 1
ATOM 2415 C CA . CYS A 1 308 ? 17.028 -9.730 3.474 1.00 96.25 308 CYS A CA 1
ATOM 2416 C C . CYS A 1 308 ? 17.059 -8.435 4.300 1.00 96.25 308 CYS A C 1
ATOM 2418 O O . CYS A 1 308 ? 17.293 -8.478 5.506 1.00 96.25 308 CYS A O 1
ATOM 2420 N N . SER A 1 309 ? 16.771 -7.283 3.688 1.00 94.62 309 SER A N 1
ATOM 2421 C CA . SER A 1 309 ? 16.709 -5.995 4.387 1.00 94.62 309 SER A CA 1
ATOM 2422 C C . SER A 1 309 ? 15.621 -5.976 5.460 1.00 94.62 309 SER A C 1
ATOM 2424 O O . SER A 1 309 ? 15.856 -5.489 6.566 1.00 94.62 309 SER A O 1
ATOM 2426 N N . LEU A 1 310 ? 14.446 -6.539 5.171 1.00 93.62 310 LEU A N 1
ATOM 2427 C CA . LEU A 1 310 ? 13.365 -6.648 6.150 1.00 93.62 310 LEU A CA 1
ATOM 2428 C C . LEU A 1 310 ? 13.684 -7.651 7.262 1.00 93.62 310 LEU A C 1
ATOM 2430 O O . LEU A 1 310 ? 13.308 -7.414 8.406 1.00 93.62 310 LEU A O 1
ATOM 2434 N N . HIS A 1 311 ? 14.418 -8.723 6.965 1.00 93.06 311 HIS A N 1
ATOM 2435 C CA . HIS A 1 311 ? 14.899 -9.665 7.973 1.00 93.06 311 HIS A CA 1
ATOM 2436 C C . HIS A 1 311 ? 15.868 -8.991 8.952 1.00 93.06 311 HIS A C 1
ATOM 2438 O O . HIS A 1 311 ? 15.724 -9.134 10.163 1.00 93.06 311 HIS A O 1
ATOM 2444 N N . VAL A 1 312 ? 16.807 -8.186 8.445 1.00 93.00 312 VAL A N 1
ATOM 2445 C CA . VAL A 1 312 ? 17.709 -7.383 9.287 1.00 93.00 312 VAL A CA 1
ATOM 2446 C C . VAL A 1 312 ? 16.916 -6.363 10.113 1.00 93.00 312 VAL A C 1
ATOM 2448 O O . VAL A 1 312 ? 17.153 -6.217 11.309 1.00 93.00 312 VAL A O 1
ATOM 2451 N N . ALA A 1 313 ? 15.917 -5.701 9.525 1.00 90.19 313 ALA A N 1
ATOM 2452 C CA . ALA A 1 313 ? 15.043 -4.781 10.255 1.00 90.19 313 ALA A CA 1
ATOM 2453 C C . ALA A 1 313 ? 14.212 -5.474 11.357 1.00 90.19 313 ALA A C 1
ATOM 2455 O O . ALA A 1 313 ? 14.010 -4.889 12.423 1.00 90.19 313 ALA A O 1
ATOM 2456 N N . LEU A 1 314 ? 13.786 -6.724 11.143 1.00 89.19 314 LEU A N 1
ATOM 2457 C CA . LEU A 1 314 ? 13.135 -7.554 12.161 1.00 89.19 314 LEU A CA 1
ATOM 2458 C C . LEU A 1 314 ? 14.099 -7.889 13.308 1.00 89.19 314 LEU A C 1
ATOM 2460 O O . LEU A 1 314 ? 13.728 -7.772 14.474 1.00 89.19 314 LEU A O 1
ATOM 2464 N N . GLN A 1 315 ? 15.349 -8.249 12.999 1.00 87.94 315 GLN A N 1
ATOM 2465 C CA . GLN A 1 315 ? 16.379 -8.502 14.017 1.00 87.94 315 GLN A CA 1
ATOM 2466 C C . GLN A 1 315 ? 16.685 -7.253 14.854 1.00 87.94 315 GLN A C 1
ATOM 2468 O O . GLN A 1 315 ? 16.872 -7.349 16.065 1.00 87.94 315 GLN A O 1
ATOM 2473 N N . MET A 1 316 ? 16.656 -6.072 14.232 1.00 88.62 316 MET A N 1
ATOM 2474 C CA . MET A 1 316 ? 16.775 -4.779 14.916 1.00 88.62 316 MET A CA 1
ATOM 2475 C C . MET A 1 316 ? 15.500 -4.358 15.671 1.00 88.62 316 MET A C 1
ATOM 2477 O O . MET A 1 316 ? 15.464 -3.263 16.229 1.00 88.62 316 MET A O 1
ATOM 2481 N N . LYS A 1 317 ? 14.455 -5.199 15.697 1.00 83.88 317 LYS A N 1
ATOM 2482 C CA . LYS A 1 317 ? 13.153 -4.934 16.335 1.00 83.88 317 LYS A CA 1
ATOM 2483 C C . LYS A 1 317 ? 12.473 -3.646 15.848 1.00 83.88 317 LYS A C 1
ATOM 2485 O O . LYS A 1 317 ? 11.750 -3.003 16.601 1.00 83.88 317 LYS A O 1
ATOM 2490 N N . ILE A 1 318 ? 12.675 -3.277 14.578 1.00 79.25 318 ILE A N 1
ATOM 2491 C CA . ILE A 1 318 ? 11.984 -2.132 13.953 1.00 79.25 318 ILE A CA 1
ATOM 2492 C C . ILE A 1 318 ? 10.482 -2.421 13.789 1.00 79.25 318 ILE A C 1
ATOM 2494 O O . ILE A 1 318 ? 9.664 -1.504 13.791 1.00 79.25 318 ILE A O 1
ATOM 2498 N N . PHE A 1 319 ? 10.108 -3.693 13.651 1.00 83.00 319 PHE A N 1
ATOM 2499 C CA . PHE A 1 319 ? 8.721 -4.148 13.638 1.00 83.00 319 PHE A CA 1
ATOM 2500 C C . PHE A 1 319 ? 8.615 -5.549 14.251 1.00 83.00 319 PHE A C 1
ATOM 2502 O O . PHE A 1 319 ? 9.586 -6.301 14.251 1.00 83.00 319 PHE A O 1
ATOM 2509 N N . GLU A 1 320 ? 7.435 -5.907 14.757 1.00 76.94 320 GLU A N 1
ATOM 2510 C CA . GLU A 1 320 ? 7.155 -7.244 15.295 1.00 76.94 320 GLU A CA 1
ATOM 2511 C C . GLU A 1 320 ? 6.544 -8.150 14.223 1.00 76.94 320 GLU A C 1
ATOM 2513 O O . GLU A 1 320 ? 5.847 -7.674 13.325 1.00 76.94 320 GLU A O 1
ATOM 2518 N N . ASN A 1 321 ? 6.787 -9.458 14.303 1.00 74.69 321 ASN A N 1
ATOM 2519 C CA . ASN A 1 321 ? 6.165 -10.422 13.402 1.00 74.69 321 ASN A CA 1
ATOM 2520 C C . ASN A 1 321 ? 4.818 -10.882 13.976 1.00 74.69 321 ASN A C 1
ATOM 2522 O O . ASN A 1 321 ? 4.756 -11.290 15.132 1.00 74.69 321 ASN A O 1
ATOM 2526 N N . LYS A 1 322 ? 3.753 -10.835 13.171 1.00 79.88 322 LYS A N 1
ATOM 2527 C CA . LYS A 1 322 ? 2.439 -11.378 13.537 1.00 79.88 322 LYS A CA 1
ATOM 2528 C C . LYS A 1 322 ? 2.217 -12.683 12.794 1.00 79.88 322 LYS A C 1
ATOM 2530 O O . LYS A 1 322 ? 2.304 -12.689 11.571 1.00 79.88 322 LYS A O 1
ATOM 2535 N N . ASP A 1 323 ? 1.8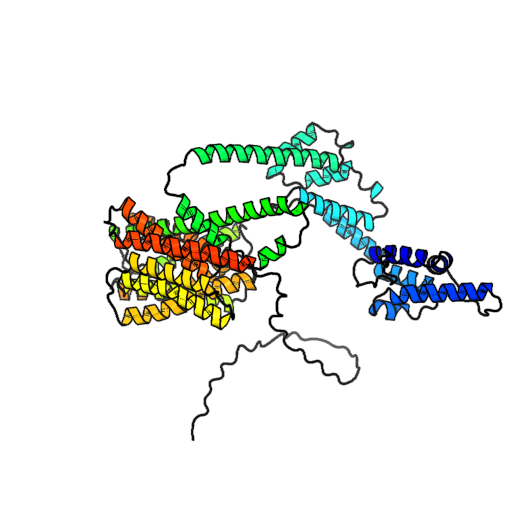93 -13.755 13.503 1.00 73.69 323 ASP A N 1
ATOM 2536 C CA . ASP A 1 323 ? 1.670 -15.048 12.862 1.00 73.69 323 ASP A CA 1
ATOM 2537 C C . ASP A 1 323 ? 0.426 -15.002 11.966 1.00 73.69 323 ASP A C 1
ATOM 2539 O O . ASP A 1 323 ? -0.684 -14.688 12.406 1.00 73.69 323 ASP A O 1
ATOM 2543 N N . LEU A 1 324 ? 0.639 -15.278 10.681 1.00 80.44 324 LEU A N 1
ATOM 2544 C CA . LEU A 1 324 ? -0.407 -15.448 9.678 1.00 80.44 324 LEU A CA 1
ATOM 2545 C C . LEU A 1 324 ? -0.430 -16.907 9.238 1.00 80.44 324 LEU A C 1
ATOM 2547 O O . LEU A 1 324 ? 0.594 -17.588 9.278 1.00 80.44 324 LEU A O 1
ATOM 2551 N N . ASP A 1 325 ? -1.597 -17.370 8.788 1.00 85.56 325 ASP A N 1
ATOM 2552 C CA . ASP A 1 325 ? -1.739 -18.717 8.240 1.00 85.56 325 ASP A CA 1
ATOM 2553 C C . ASP A 1 325 ? -0.739 -18.935 7.082 1.00 85.56 325 ASP A C 1
ATOM 2555 O O . ASP A 1 325 ? -0.843 -18.264 6.044 1.00 85.56 325 ASP A O 1
ATOM 2559 N N . PRO A 1 326 ? 0.221 -19.875 7.218 1.00 87.31 326 PRO A N 1
ATOM 2560 C CA . PRO A 1 326 ? 1.265 -20.078 6.222 1.00 87.31 326 PRO A CA 1
ATOM 2561 C C . PRO A 1 326 ? 0.712 -20.409 4.837 1.00 87.31 326 PRO A C 1
ATOM 2563 O O . PRO A 1 326 ? 1.268 -19.957 3.838 1.00 87.31 326 PRO A O 1
ATOM 2566 N N . LYS A 1 327 ? -0.401 -21.151 4.749 1.00 88.75 327 LYS A N 1
ATOM 2567 C CA . LYS A 1 327 ? -1.001 -21.530 3.459 1.00 88.75 327 LYS A CA 1
ATOM 2568 C C . LYS A 1 327 ? -1.489 -20.305 2.694 1.00 88.75 327 LYS A C 1
ATOM 2570 O O . LYS A 1 327 ? -1.201 -20.168 1.505 1.00 88.75 327 LYS A O 1
ATOM 2575 N N . THR A 1 328 ? -2.171 -19.397 3.388 1.00 88.44 328 THR A N 1
ATOM 2576 C CA . THR A 1 328 ? -2.643 -18.129 2.824 1.00 88.44 328 THR A CA 1
ATOM 2577 C C . THR A 1 328 ? -1.478 -17.278 2.312 1.00 88.44 328 THR A C 1
ATOM 2579 O O . THR A 1 328 ? -1.540 -16.756 1.198 1.00 88.44 328 THR A O 1
ATOM 2582 N N . ILE A 1 329 ? -0.386 -17.181 3.074 1.00 92.94 329 ILE A N 1
ATOM 2583 C CA . ILE A 1 329 ? 0.786 -16.373 2.701 1.00 92.94 329 ILE A CA 1
ATOM 2584 C C . ILE A 1 329 ? 1.578 -16.981 1.549 1.00 92.94 329 ILE A C 1
ATOM 2586 O O . ILE A 1 329 ? 1.983 -16.246 0.648 1.00 92.94 329 ILE A O 1
ATOM 2590 N N . ILE A 1 330 ? 1.768 -18.300 1.542 1.00 94.06 330 ILE A N 1
ATOM 2591 C CA . ILE A 1 330 ? 2.424 -19.009 0.440 1.00 94.06 330 ILE A CA 1
ATOM 2592 C C . ILE A 1 330 ? 1.623 -18.805 -0.849 1.00 94.06 330 ILE A C 1
ATOM 2594 O O . ILE A 1 330 ? 2.184 -18.378 -1.858 1.00 94.06 330 ILE A O 1
ATOM 2598 N N . GLY A 1 331 ? 0.307 -19.042 -0.808 1.00 93.88 331 GLY A N 1
ATOM 2599 C CA . GLY A 1 331 ? -0.571 -18.866 -1.965 1.00 93.88 331 GLY A CA 1
ATOM 2600 C C . GLY A 1 331 ? -0.567 -17.429 -2.490 1.00 93.88 331 GLY A C 1
ATOM 2601 O O . GLY A 1 331 ? -0.382 -17.207 -3.687 1.00 93.88 331 GLY A O 1
ATOM 2602 N N . PHE A 1 332 ? -0.689 -16.446 -1.595 1.00 94.94 332 PHE A N 1
ATOM 2603 C CA . PHE A 1 332 ? -0.607 -15.026 -1.939 1.00 94.94 332 PHE A CA 1
ATOM 2604 C C . PHE A 1 332 ? 0.761 -14.641 -2.526 1.00 94.94 332 PHE A C 1
ATOM 2606 O O . PHE A 1 332 ? 0.826 -13.946 -3.540 1.00 94.94 332 PHE A O 1
ATOM 2613 N N . GLY A 1 333 ? 1.857 -15.102 -1.920 1.00 95.50 333 GLY A N 1
ATOM 2614 C CA . GLY A 1 333 ? 3.214 -14.812 -2.373 1.0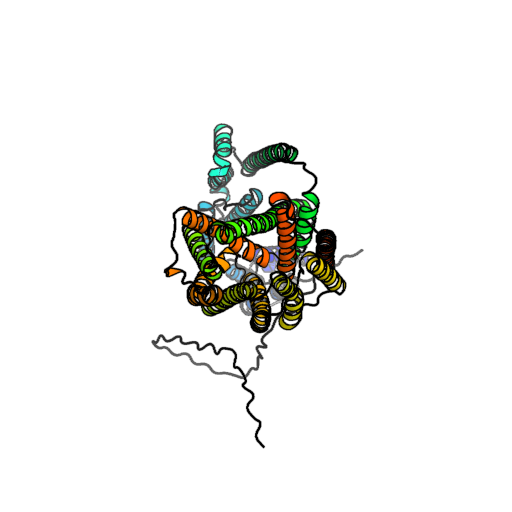0 95.50 333 GLY A CA 1
ATOM 2615 C C . GLY A 1 333 ? 3.513 -15.391 -3.758 1.00 95.50 333 GLY A C 1
ATOM 2616 O O . GLY A 1 333 ? 4.078 -14.691 -4.597 1.00 95.50 333 GLY A O 1
ATOM 2617 N N . ILE A 1 334 ? 3.072 -16.622 -4.035 1.00 96.81 334 ILE A N 1
ATOM 2618 C CA . ILE A 1 334 ? 3.191 -17.242 -5.364 1.00 96.81 334 ILE A CA 1
ATOM 2619 C C . ILE A 1 334 ? 2.352 -16.475 -6.389 1.00 96.81 334 ILE A C 1
ATOM 2621 O O . ILE A 1 334 ? 2.865 -16.114 -7.447 1.00 96.81 334 ILE A O 1
ATOM 2625 N N . LEU A 1 335 ? 1.087 -16.171 -6.074 1.00 95.94 335 LEU A N 1
ATOM 2626 C CA . LEU A 1 335 ? 0.202 -15.417 -6.966 1.00 95.94 335 LEU A CA 1
ATOM 2627 C C . LEU A 1 335 ? 0.797 -14.050 -7.333 1.00 95.94 335 LEU A C 1
ATOM 2629 O O . LEU A 1 335 ? 0.834 -13.689 -8.510 1.00 95.94 335 LEU A O 1
ATOM 2633 N N . ASN A 1 336 ? 1.306 -13.316 -6.341 1.00 94.69 336 ASN A N 1
ATOM 2634 C CA . ASN A 1 336 ? 1.919 -12.011 -6.563 1.00 94.69 336 ASN A CA 1
ATOM 2635 C C . ASN A 1 336 ? 3.231 -12.129 -7.366 1.00 94.69 336 ASN A C 1
ATOM 2637 O O . ASN A 1 336 ? 3.481 -11.330 -8.264 1.00 94.69 336 ASN A O 1
ATOM 2641 N N . GLY A 1 337 ? 4.038 -13.169 -7.120 1.00 95.56 337 GLY A N 1
ATOM 2642 C CA . GLY A 1 337 ? 5.232 -13.465 -7.920 1.00 95.56 337 GLY A CA 1
ATOM 2643 C C . GLY A 1 337 ? 4.905 -13.754 -9.392 1.00 95.56 337 GLY A C 1
ATOM 2644 O O . GLY A 1 337 ? 5.537 -13.190 -10.286 1.00 95.56 337 GLY A O 1
ATOM 2645 N N . ILE A 1 338 ? 3.875 -14.567 -9.652 1.00 95.44 338 ILE A N 1
ATOM 2646 C CA . ILE A 1 338 ? 3.371 -14.853 -11.006 1.00 95.44 338 ILE A CA 1
ATOM 2647 C C . ILE A 1 338 ? 2.862 -13.573 -11.674 1.00 95.44 338 ILE A C 1
ATOM 2649 O O . ILE A 1 338 ? 3.187 -13.322 -12.832 1.00 95.44 338 ILE A O 1
ATOM 2653 N N . SER A 1 339 ? 2.103 -12.745 -10.952 1.00 95.50 339 SER A N 1
ATOM 2654 C CA . SER A 1 339 ? 1.597 -11.466 -11.459 1.00 95.50 339 SER A CA 1
ATOM 2655 C C . SER A 1 339 ? 2.730 -10.552 -11.937 1.00 95.50 339 SER A C 1
ATOM 2657 O O . SER A 1 339 ? 2.668 -10.038 -13.056 1.00 95.50 339 SER A O 1
ATOM 2659 N N . ILE A 1 340 ? 3.793 -10.404 -11.138 1.00 93.56 340 ILE A N 1
ATOM 2660 C CA . ILE A 1 340 ? 4.970 -9.603 -11.503 1.00 93.56 340 ILE A CA 1
ATOM 2661 C C . ILE A 1 340 ? 5.658 -10.185 -12.746 1.00 93.56 340 ILE A C 1
ATOM 2663 O O . ILE A 1 340 ? 5.984 -9.445 -13.676 1.00 93.56 340 ILE A O 1
ATOM 2667 N N . GLY A 1 341 ? 5.839 -11.508 -12.792 1.00 92.56 341 GLY A N 1
ATOM 2668 C CA . GLY A 1 341 ? 6.452 -12.197 -13.929 1.00 92.56 341 GLY A CA 1
ATOM 2669 C C . GLY A 1 341 ? 5.665 -12.009 -15.226 1.00 92.56 341 GLY A C 1
ATOM 2670 O O . GLY A 1 341 ? 6.239 -11.629 -16.244 1.00 92.56 341 GLY A O 1
ATOM 2671 N N . LEU A 1 342 ? 4.342 -12.194 -15.186 1.00 93.44 342 LEU A N 1
ATOM 2672 C CA . LEU A 1 342 ? 3.454 -11.992 -16.335 1.00 93.44 342 LEU A CA 1
ATOM 2673 C C . LEU A 1 342 ? 3.448 -10.538 -16.814 1.00 93.44 342 LEU A C 1
ATOM 2675 O O . LEU A 1 342 ? 3.426 -10.291 -18.020 1.00 93.44 342 LEU A O 1
ATOM 2679 N N . LEU A 1 343 ? 3.497 -9.571 -15.896 1.00 91.06 343 LEU A N 1
ATOM 2680 C CA . LEU A 1 343 ? 3.545 -8.157 -16.255 1.00 91.06 343 LEU A CA 1
ATOM 2681 C C . LEU A 1 343 ? 4.877 -7.788 -16.931 1.00 91.06 343 LEU A C 1
ATOM 2683 O O . LEU A 1 343 ? 4.872 -7.050 -17.916 1.00 91.06 343 LEU A O 1
ATOM 2687 N N . ASN A 1 344 ? 6.002 -8.331 -16.460 1.00 91.06 344 ASN A N 1
ATOM 2688 C CA . ASN A 1 344 ? 7.305 -8.161 -17.111 1.00 91.06 344 ASN A CA 1
ATOM 2689 C C . ASN A 1 344 ? 7.348 -8.840 -18.488 1.00 91.06 344 ASN A C 1
ATOM 2691 O O . ASN A 1 344 ? 7.836 -8.257 -19.454 1.00 91.06 344 ASN A O 1
ATOM 2695 N N . LEU A 1 345 ? 6.762 -10.030 -18.610 1.00 89.81 345 LEU A N 1
ATOM 2696 C CA . LEU A 1 345 ? 6.661 -10.754 -19.876 1.00 89.81 345 LEU A CA 1
ATOM 2697 C C . LEU A 1 345 ? 5.789 -10.003 -20.894 1.00 89.81 345 LEU A C 1
ATOM 2699 O O . LEU A 1 345 ? 6.138 -9.892 -22.068 1.00 89.81 345 LEU A O 1
ATOM 2703 N N . SER A 1 346 ? 4.685 -9.415 -20.428 1.00 89.94 346 SER A N 1
ATOM 2704 C CA . SER A 1 346 ? 3.833 -8.528 -21.221 1.00 89.94 346 SER A CA 1
ATOM 2705 C C . SER A 1 346 ? 4.585 -7.291 -21.714 1.00 89.94 346 SER A C 1
ATOM 2707 O O . SER A 1 346 ? 4.258 -6.806 -22.792 1.00 89.94 346 SER A O 1
ATOM 2709 N N . LEU A 1 347 ? 5.536 -6.750 -20.946 1.00 87.50 347 LEU A N 1
ATOM 2710 C CA . LEU A 1 347 ? 6.383 -5.638 -21.390 1.00 87.50 347 LEU A CA 1
ATOM 2711 C C . LEU A 1 347 ? 7.406 -6.092 -22.441 1.00 87.50 347 LEU A C 1
ATOM 2713 O O . LEU A 1 347 ? 7.686 -5.343 -23.368 1.00 87.50 347 LEU A O 1
ATOM 2717 N N . GLY A 1 348 ? 7.945 -7.306 -22.306 1.00 86.50 348 GLY A N 1
ATOM 2718 C CA . GLY A 1 348 ? 8.926 -7.859 -23.242 1.00 86.50 348 GLY A CA 1
ATOM 2719 C C . GLY A 1 348 ? 8.348 -8.224 -24.614 1.00 86.50 348 GLY A C 1
ATOM 2720 O O . GLY A 1 348 ? 9.018 -8.042 -25.625 1.00 86.50 348 GLY A O 1
ATOM 2721 N N . PHE A 1 349 ? 7.105 -8.718 -24.669 1.00 87.94 349 PHE A N 1
ATOM 2722 C CA . PHE A 1 349 ? 6.479 -9.176 -25.921 1.00 87.94 349 PHE A CA 1
ATOM 2723 C C . PHE A 1 349 ? 5.632 -8.145 -26.659 1.00 87.94 349 PHE A C 1
ATOM 2725 O O . PHE A 1 349 ? 5.303 -8.374 -27.827 1.00 87.94 349 PHE A O 1
ATOM 2732 N N . ASN A 1 350 ? 5.220 -7.069 -25.994 1.00 89.50 350 ASN A N 1
ATOM 2733 C CA . ASN A 1 350 ? 4.338 -6.065 -26.576 1.00 89.50 350 ASN A CA 1
ATOM 2734 C C . ASN A 1 350 ? 5.053 -4.726 -26.744 1.00 89.50 350 ASN A C 1
ATOM 2736 O O . ASN A 1 350 ? 6.031 -4.438 -26.056 1.00 89.50 350 ASN A O 1
ATOM 2740 N N . SER A 1 351 ? 4.520 -3.867 -27.620 1.00 87.69 351 SER A N 1
ATOM 2741 C CA . SER A 1 351 ? 4.998 -2.487 -27.682 1.00 87.69 351 SER A CA 1
ATOM 2742 C C . SER A 1 351 ? 4.770 -1.778 -26.348 1.00 87.69 351 SER A C 1
ATOM 2744 O O . SER A 1 351 ? 3.835 -2.087 -25.600 1.00 87.69 351 SER A O 1
ATOM 2746 N N . VAL A 1 352 ? 5.595 -0.766 -26.076 1.00 82.75 352 VAL A N 1
ATOM 2747 C CA . VAL A 1 352 ? 5.425 0.094 -24.900 1.00 82.75 352 VAL A CA 1
ATOM 2748 C C . VAL A 1 352 ? 4.004 0.669 -24.864 1.00 82.75 352 VAL A C 1
ATOM 2750 O O . VAL A 1 352 ? 3.373 0.635 -23.813 1.00 82.75 352 VAL A O 1
ATOM 2753 N N . GLY A 1 353 ? 3.450 1.096 -26.006 1.00 83.44 353 GLY A N 1
ATOM 2754 C CA . GLY A 1 353 ? 2.072 1.588 -26.104 1.00 83.44 353 GLY A CA 1
ATOM 2755 C C . GLY A 1 353 ? 1.024 0.554 -25.674 1.00 83.44 353 GLY A C 1
ATOM 2756 O O . GLY A 1 353 ? 0.143 0.864 -24.871 1.00 83.44 353 GLY A O 1
ATOM 2757 N N . PHE A 1 354 ? 1.139 -0.697 -26.127 1.00 88.00 354 PHE A N 1
ATOM 2758 C CA . PHE A 1 354 ? 0.211 -1.763 -25.730 1.00 88.00 354 PHE A CA 1
ATOM 2759 C C . PHE A 1 354 ? 0.356 -2.150 -24.250 1.00 88.00 354 PHE A C 1
ATOM 2761 O O . PHE A 1 354 ? -0.637 -2.410 -23.565 1.00 88.00 354 PHE A O 1
ATOM 2768 N N . TYR A 1 355 ? 1.575 -2.129 -23.711 1.00 88.19 355 TYR A N 1
ATOM 2769 C CA . TYR A 1 355 ? 1.809 -2.323 -22.280 1.00 88.19 355 TYR A CA 1
ATOM 2770 C C . TYR A 1 355 ? 1.138 -1.233 -21.426 1.00 88.19 355 TYR A C 1
ATOM 2772 O O . TYR A 1 355 ? 0.570 -1.531 -20.374 1.00 88.19 355 TYR A O 1
ATOM 2780 N N . GLN A 1 356 ? 1.132 0.021 -21.887 1.00 87.31 356 GLN A N 1
ATOM 2781 C CA . GLN A 1 356 ? 0.421 1.105 -21.200 1.00 87.31 356 GLN A CA 1
ATOM 2782 C C . GLN A 1 356 ? -1.098 0.897 -21.233 1.00 87.31 356 GLN A C 1
ATOM 2784 O O . GLN A 1 356 ? -1.749 1.053 -20.201 1.00 87.31 356 GLN A O 1
ATOM 2789 N N . VAL A 1 357 ? -1.661 0.445 -22.363 1.00 88.50 357 VAL A N 1
ATOM 2790 C CA . VAL A 1 357 ? -3.081 0.040 -22.441 1.00 88.50 357 VAL A CA 1
ATOM 2791 C C . VAL A 1 357 ? -3.385 -1.106 -21.477 1.00 88.50 357 VAL A C 1
ATOM 2793 O O . VAL A 1 357 ? -4.390 -1.067 -20.769 1.00 88.50 357 VAL A O 1
ATOM 2796 N N . THR A 1 358 ? -2.494 -2.094 -21.391 1.00 90.94 358 THR A N 1
ATOM 2797 C CA . THR A 1 358 ? -2.616 -3.214 -20.448 1.00 90.94 358 THR A CA 1
ATOM 2798 C C . THR A 1 358 ? -2.681 -2.709 -19.006 1.00 90.94 358 THR A C 1
ATOM 2800 O O . THR A 1 358 ? -3.553 -3.126 -18.251 1.00 90.94 358 THR A O 1
ATOM 2803 N N . LYS A 1 359 ? -1.821 -1.754 -18.625 1.00 89.56 359 LYS A N 1
ATOM 2804 C CA . LYS A 1 359 ? -1.869 -1.118 -17.299 1.00 89.56 359 LYS A CA 1
ATOM 2805 C C . LYS A 1 359 ? -3.146 -0.314 -17.067 1.00 89.56 359 LYS A C 1
ATOM 2807 O O . LYS A 1 359 ? -3.715 -0.399 -15.984 1.00 89.56 359 LYS A O 1
ATOM 2812 N N . LEU A 1 360 ? -3.617 0.422 -18.073 1.00 91.50 360 LEU A N 1
ATOM 2813 C CA . LEU A 1 360 ? -4.869 1.181 -17.999 1.00 91.50 360 LEU A CA 1
ATOM 2814 C C . LEU A 1 360 ? -6.081 0.275 -17.780 1.00 91.50 360 LEU A C 1
ATOM 2816 O O . LEU A 1 360 ? -6.980 0.624 -17.017 1.00 91.50 360 LEU A O 1
ATOM 2820 N N . ALA A 1 361 ? -6.082 -0.913 -18.385 1.00 93.25 361 ALA A N 1
ATOM 2821 C CA . ALA A 1 361 ? -7.134 -1.904 -18.200 1.00 93.25 361 ALA A CA 1
ATOM 2822 C C . ALA A 1 361 ? -7.216 -2.440 -16.757 1.00 93.25 361 ALA A C 1
ATOM 2824 O O . ALA A 1 361 ? -8.264 -2.943 -16.357 1.00 93.25 361 ALA A O 1
ATOM 2825 N N . ILE A 1 362 ? -6.176 -2.283 -15.928 1.00 94.94 362 ILE A N 1
ATOM 2826 C CA . ILE A 1 362 ? -6.203 -2.774 -14.543 1.00 94.94 362 ILE A CA 1
ATOM 2827 C C . ILE A 1 362 ? -7.236 -2.021 -13.691 1.00 94.94 362 ILE A C 1
ATOM 2829 O O . ILE A 1 362 ? -7.867 -2.635 -12.833 1.00 94.94 362 ILE A O 1
ATOM 2833 N N . ILE A 1 363 ? -7.483 -0.726 -13.930 1.00 93.75 363 ILE A N 1
ATOM 2834 C CA . ILE A 1 363 ? -8.505 0.043 -13.192 1.00 93.75 363 ILE A CA 1
ATOM 2835 C C . ILE A 1 363 ? -9.918 -0.527 -13.392 1.00 93.75 363 ILE A C 1
ATOM 2837 O O . ILE A 1 363 ? -10.532 -0.904 -12.391 1.00 93.75 363 ILE A O 1
ATOM 2841 N N . PRO A 1 364 ? -10.468 -0.620 -14.623 1.00 94.75 364 PRO A N 1
ATOM 2842 C CA . PRO A 1 364 ? -11.828 -1.117 -14.819 1.00 94.75 364 PRO A CA 1
ATOM 2843 C C . PRO A 1 364 ? -11.980 -2.577 -14.376 1.00 94.75 364 PRO A C 1
ATOM 2845 O O . PRO A 1 364 ? -13.015 -2.927 -13.809 1.00 94.75 364 PRO A O 1
ATOM 2848 N N . PHE A 1 365 ? -10.949 -3.413 -14.544 1.00 95.19 365 PHE A N 1
ATOM 2849 C CA . PHE A 1 365 ? -10.967 -4.782 -14.022 1.00 95.19 365 PHE A CA 1
ATOM 2850 C C . PHE A 1 365 ? -10.974 -4.820 -12.489 1.00 95.19 365 PHE A C 1
ATOM 2852 O O . PHE A 1 365 ? -11.751 -5.575 -11.910 1.00 95.19 365 PHE A O 1
ATOM 2859 N N . THR A 1 366 ? -10.182 -3.978 -11.821 1.00 93.25 366 THR A N 1
ATOM 2860 C CA . THR A 1 366 ? -10.187 -3.870 -10.353 1.00 93.25 366 THR A CA 1
ATOM 2861 C C . THR A 1 366 ? -11.548 -3.399 -9.840 1.00 93.25 366 THR A C 1
ATOM 2863 O O . THR A 1 366 ? -12.090 -4.014 -8.929 1.00 93.25 366 THR A O 1
ATOM 2866 N N . VAL A 1 367 ? -12.145 -2.373 -10.458 1.00 92.50 367 VAL A N 1
ATOM 2867 C CA . VAL A 1 367 ? -13.494 -1.884 -10.111 1.00 92.50 367 VAL A CA 1
ATOM 2868 C C . VAL A 1 367 ? -14.541 -2.987 -10.281 1.00 92.50 367 VAL A C 1
ATOM 2870 O O . VAL A 1 367 ? -15.380 -3.179 -9.400 1.00 92.50 367 VAL A O 1
ATOM 2873 N N . CYS A 1 368 ? -14.485 -3.735 -11.386 1.00 92.81 368 CYS A N 1
ATOM 2874 C CA . CYS A 1 368 ? -15.384 -4.857 -11.655 1.00 92.81 368 CYS A CA 1
ATOM 2875 C C . CYS A 1 368 ? -15.243 -5.959 -10.595 1.00 92.81 368 CYS A C 1
ATOM 2877 O O . CYS A 1 368 ? -16.233 -6.375 -9.994 1.00 92.81 368 CYS A O 1
ATOM 2879 N N . LEU A 1 369 ? -14.012 -6.381 -10.299 1.00 91.50 369 LEU A N 1
ATOM 2880 C CA . LEU A 1 369 ? -13.735 -7.415 -9.304 1.00 91.50 369 LEU A CA 1
ATOM 2881 C C . LEU A 1 369 ? -14.132 -6.974 -7.891 1.00 91.50 369 LEU A C 1
ATOM 2883 O O . LEU A 1 369 ? -14.774 -7.746 -7.186 1.00 91.50 369 LEU A O 1
ATOM 2887 N N . GLU A 1 370 ? -13.840 -5.737 -7.480 1.00 87.50 370 GLU A N 1
ATOM 2888 C CA . GLU A 1 370 ? -14.299 -5.221 -6.182 1.00 87.50 370 GLU A CA 1
ATOM 2889 C C . GLU A 1 370 ? -15.832 -5.149 -6.101 1.00 87.50 370 GLU A C 1
ATOM 2891 O O . GLU A 1 370 ? -16.413 -5.456 -5.057 1.00 87.50 370 GLU A O 1
ATOM 2896 N N . SER A 1 371 ? -16.502 -4.819 -7.208 1.00 86.06 371 SER A N 1
ATOM 2897 C CA . SER A 1 371 ? -17.968 -4.809 -7.273 1.00 86.06 371 SER A CA 1
ATOM 2898 C C . SER A 1 371 ? -18.560 -6.218 -7.157 1.00 86.06 371 SER A C 1
ATOM 2900 O O . SER A 1 371 ? -19.572 -6.399 -6.487 1.00 86.06 371 SER A O 1
ATOM 2902 N N . ILE A 1 372 ? -17.931 -7.230 -7.764 1.00 88.69 372 ILE A N 1
ATOM 2903 C CA . ILE A 1 372 ? -18.407 -8.624 -7.735 1.00 88.69 372 ILE A CA 1
ATOM 2904 C C . ILE A 1 372 ? -18.107 -9.289 -6.384 1.00 88.69 372 ILE A C 1
ATOM 2906 O O . ILE A 1 372 ? -19.010 -9.848 -5.762 1.00 88.69 372 ILE A O 1
ATOM 2910 N N . PHE A 1 373 ? -16.856 -9.229 -5.919 1.00 82.75 373 PHE A N 1
ATOM 2911 C CA . PHE A 1 373 ? -16.403 -9.957 -4.729 1.00 82.75 373 PHE A CA 1
ATOM 2912 C C . PHE A 1 373 ? -16.830 -9.292 -3.419 1.00 82.75 373 PHE A C 1
ATOM 2914 O O . PHE A 1 373 ? -17.225 -9.985 -2.485 1.00 82.75 373 PHE A O 1
ATOM 2921 N N . PHE A 1 374 ? -16.775 -7.959 -3.346 1.00 81.00 374 PHE A N 1
ATOM 2922 C CA . PHE A 1 374 ? -17.064 -7.210 -2.118 1.00 81.00 374 PHE A CA 1
ATOM 2923 C C . PHE A 1 374 ? -18.425 -6.511 -2.148 1.00 81.00 374 PHE A C 1
ATOM 2925 O O . PHE A 1 374 ? -18.765 -5.814 -1.194 1.00 81.00 374 PHE A O 1
ATOM 2932 N N . ARG A 1 375 ? -19.207 -6.672 -3.231 1.00 79.88 375 ARG A N 1
ATOM 2933 C CA . ARG A 1 375 ? -20.488 -5.971 -3.456 1.00 79.88 375 ARG A CA 1
ATOM 2934 C C . ARG A 1 375 ? -20.378 -4.453 -3.282 1.00 79.88 375 ARG A C 1
ATOM 2936 O O . ARG A 1 375 ? -21.343 -3.784 -2.917 1.00 79.88 375 ARG A O 1
ATOM 2943 N N . LYS A 1 376 ? -19.190 -3.903 -3.541 1.00 76.88 376 LYS A N 1
ATOM 2944 C CA . LYS A 1 376 ? -18.913 -2.478 -3.397 1.00 76.88 376 LYS A CA 1
ATOM 2945 C C . LYS A 1 376 ? -19.524 -1.727 -4.574 1.00 76.88 376 LYS A C 1
ATOM 2947 O O . LYS A 1 376 ? -19.223 -2.020 -5.726 1.00 76.88 376 LYS A O 1
ATOM 2952 N N . THR A 1 377 ? -20.368 -0.743 -4.295 1.00 78.31 377 THR A N 1
ATOM 2953 C CA . THR A 1 377 ? -20.949 0.118 -5.328 1.00 78.31 377 THR A CA 1
ATOM 2954 C C . THR A 1 377 ? -20.081 1.354 -5.520 1.00 78.31 377 THR A C 1
ATOM 2956 O O . THR A 1 377 ? -19.785 2.046 -4.549 1.00 78.31 377 THR A O 1
ATOM 2959 N N . PHE A 1 378 ? -19.698 1.650 -6.761 1.00 82.81 378 PHE A N 1
ATOM 2960 C CA . PHE A 1 378 ? -19.019 2.897 -7.115 1.00 82.81 378 PHE A CA 1
ATOM 2961 C C . PHE A 1 378 ? -20.029 3.887 -7.690 1.00 82.81 378 PHE A C 1
ATOM 2963 O O . PHE A 1 378 ? -20.787 3.538 -8.600 1.00 82.81 378 PHE A O 1
ATOM 2970 N N . SER A 1 379 ? -20.040 5.125 -7.193 1.00 87.62 379 SER A N 1
ATOM 2971 C CA . SER A 1 379 ? -20.930 6.154 -7.728 1.00 87.62 379 SER A CA 1
ATOM 2972 C C . SER A 1 379 ? -20.618 6.475 -9.194 1.00 87.62 379 SER A C 1
ATOM 2974 O O . SER A 1 379 ? -19.470 6.435 -9.647 1.00 87.62 379 SER A O 1
ATOM 2976 N N . ARG A 1 380 ? -21.650 6.872 -9.954 1.00 88.69 380 ARG A N 1
ATOM 2977 C CA . ARG A 1 380 ? -21.487 7.295 -11.359 1.00 88.69 380 ARG A CA 1
ATOM 2978 C C . ARG A 1 380 ? -20.470 8.433 -11.508 1.00 88.69 380 ARG A C 1
ATOM 2980 O O . ARG A 1 380 ? -19.792 8.513 -12.524 1.00 88.69 380 ARG A O 1
ATOM 2987 N N . ARG A 1 381 ? -20.333 9.296 -10.493 1.00 89.62 381 ARG A N 1
ATOM 2988 C CA . ARG A 1 381 ? -19.350 10.393 -10.471 1.00 89.62 381 ARG A CA 1
ATOM 2989 C C . ARG A 1 381 ? -17.914 9.869 -10.436 1.00 89.62 381 ARG A C 1
ATOM 2991 O O . ARG A 1 381 ? -17.099 10.303 -11.246 1.00 89.62 381 ARG A O 1
ATOM 2998 N N . ILE A 1 382 ? -17.630 8.891 -9.572 1.00 87.88 382 ILE A N 1
ATOM 2999 C CA . ILE A 1 382 ? -16.324 8.219 -9.515 1.00 87.88 382 ILE A CA 1
ATOM 3000 C C . ILE A 1 382 ? -16.024 7.504 -10.838 1.00 87.88 382 ILE A C 1
ATOM 3002 O O . ILE A 1 382 ? -14.928 7.646 -11.374 1.00 87.88 382 ILE A O 1
ATOM 3006 N N . GLN A 1 383 ? -17.000 6.792 -11.407 1.00 92.06 383 GLN A N 1
ATOM 3007 C CA . GLN A 1 383 ? -16.833 6.105 -12.693 1.00 92.06 383 GLN A CA 1
ATOM 3008 C C . GLN A 1 383 ? -16.514 7.078 -13.839 1.00 92.06 383 GLN A C 1
ATOM 3010 O O . GLN A 1 383 ? -15.609 6.814 -14.627 1.00 92.06 383 GLN A O 1
ATOM 3015 N N . MET A 1 384 ? -17.203 8.224 -13.907 1.00 94.00 384 MET A N 1
ATOM 3016 C CA . MET A 1 384 ? -16.917 9.268 -14.899 1.00 94.00 384 MET A CA 1
ATOM 3017 C C . MET A 1 384 ? -15.515 9.862 -14.718 1.00 94.00 384 MET A C 1
ATOM 3019 O O . MET A 1 384 ? -14.795 10.031 -15.699 1.00 94.00 384 MET A O 1
ATOM 3023 N N . ALA A 1 385 ? -15.088 10.127 -13.482 1.00 92.12 385 ALA A N 1
ATOM 3024 C CA . ALA A 1 385 ? -13.746 10.642 -13.217 1.00 92.12 385 ALA A CA 1
ATOM 3025 C C . ALA A 1 385 ? -12.641 9.641 -13.602 1.00 92.12 385 ALA A C 1
ATOM 3027 O O . ALA A 1 385 ? -11.645 10.028 -14.218 1.00 92.12 385 ALA A O 1
ATOM 3028 N N . LEU A 1 386 ? -12.841 8.350 -13.313 1.00 92.75 386 LEU A N 1
ATOM 3029 C CA . LEU A 1 386 ? -11.944 7.284 -13.764 1.00 92.75 386 LEU A CA 1
ATOM 3030 C C . LEU A 1 386 ? -11.912 7.183 -15.293 1.00 92.75 386 LEU A C 1
ATOM 3032 O O . LEU A 1 386 ? -10.838 7.017 -15.860 1.00 92.75 386 LEU A O 1
ATOM 3036 N N . ALA A 1 387 ? -13.048 7.333 -15.977 1.00 94.94 387 ALA A N 1
ATOM 3037 C CA . ALA A 1 387 ? -13.085 7.328 -17.438 1.00 94.94 387 ALA A CA 1
ATOM 3038 C C . ALA A 1 387 ? -12.280 8.493 -18.044 1.00 94.94 387 ALA A C 1
ATOM 3040 O O . ALA A 1 387 ? -11.497 8.274 -18.967 1.00 94.94 387 ALA A O 1
ATOM 3041 N N . ILE A 1 388 ? -12.410 9.707 -17.490 1.00 94.69 388 ILE A N 1
ATOM 3042 C CA . ILE A 1 388 ? -11.623 10.884 -17.907 1.00 94.69 388 ILE A CA 1
ATOM 3043 C C . ILE A 1 388 ? -10.125 10.634 -17.701 1.00 94.69 388 ILE A C 1
ATOM 3045 O O . ILE A 1 388 ? -9.327 10.891 -18.603 1.00 94.69 388 ILE A O 1
ATOM 3049 N N . LEU A 1 389 ? -9.746 10.089 -16.540 1.00 92.75 389 LEU A N 1
ATOM 3050 C CA . LEU A 1 389 ? -8.365 9.721 -16.232 1.00 92.75 389 LEU A CA 1
ATOM 3051 C C . LEU A 1 389 ? -7.816 8.732 -17.262 1.00 92.75 389 LEU A C 1
ATOM 3053 O O . LEU A 1 389 ? -6.766 8.982 -17.854 1.00 92.75 389 LEU A O 1
ATOM 3057 N N . LEU A 1 390 ? -8.523 7.621 -17.485 1.00 93.56 390 LEU A N 1
ATOM 3058 C CA . LEU A 1 390 ? -8.092 6.556 -18.391 1.00 93.56 390 LEU A CA 1
ATOM 3059 C C . LEU A 1 390 ? -7.941 7.064 -19.822 1.00 93.56 390 LEU A C 1
ATOM 3061 O O . LEU A 1 390 ? -6.965 6.732 -20.495 1.00 93.56 390 LEU A O 1
ATOM 3065 N N . PHE A 1 391 ? -8.874 7.904 -20.266 1.00 93.62 391 PHE A N 1
ATOM 3066 C CA . PHE A 1 391 ? -8.806 8.531 -21.576 1.00 93.62 391 PHE A CA 1
ATOM 3067 C C . PHE A 1 391 ? -7.598 9.472 -21.692 1.00 93.62 391 PHE A C 1
ATOM 3069 O O . PHE A 1 391 ? -6.840 9.366 -22.654 1.00 93.62 391 PHE A O 1
ATOM 3076 N N . GLY A 1 392 ? -7.349 10.326 -20.693 1.00 91.50 392 GLY A N 1
ATOM 3077 C CA . GLY A 1 392 ? -6.187 11.220 -20.670 1.00 91.50 392 GLY A CA 1
ATOM 3078 C C . GLY A 1 392 ? -4.853 10.471 -20.727 1.00 91.50 392 GLY A C 1
ATOM 3079 O O . GLY A 1 392 ? -4.009 10.764 -21.576 1.00 91.50 392 GLY A O 1
ATOM 3080 N N . VAL A 1 393 ? -4.677 9.446 -19.886 1.00 88.44 393 VAL A N 1
ATOM 3081 C CA . VAL A 1 393 ? -3.450 8.631 -19.890 1.00 88.44 393 VAL A CA 1
ATOM 3082 C C . VAL A 1 393 ? -3.324 7.846 -21.197 1.00 88.44 393 VAL A C 1
ATOM 3084 O O . VAL A 1 393 ? -2.227 7.760 -21.745 1.00 88.44 393 VAL A O 1
ATOM 3087 N N . GLY A 1 394 ? -4.425 7.328 -21.747 1.00 89.88 394 GLY A N 1
ATOM 3088 C CA . GLY A 1 394 ? -4.436 6.680 -23.059 1.00 89.88 394 GLY A CA 1
ATOM 3089 C C . GLY A 1 394 ? -3.935 7.611 -24.165 1.00 89.88 394 GLY A C 1
ATOM 3090 O O . GLY A 1 394 ? -3.022 7.255 -24.904 1.00 89.88 394 GLY A O 1
ATOM 3091 N N . VAL A 1 395 ? -4.448 8.843 -24.224 1.00 89.94 395 VAL A N 1
ATOM 3092 C CA . VAL A 1 395 ? -3.995 9.866 -25.183 1.00 89.94 395 VAL A CA 1
ATOM 3093 C C . VAL A 1 395 ? -2.516 10.217 -24.987 1.00 89.94 395 VAL A C 1
ATOM 3095 O O . VAL A 1 395 ? -1.809 10.407 -25.978 1.00 89.94 395 VAL A O 1
ATOM 3098 N N . ALA A 1 396 ? -2.043 10.282 -23.738 1.00 85.38 396 ALA A N 1
ATOM 3099 C CA . ALA A 1 396 ? -0.669 10.666 -23.418 1.00 85.38 396 ALA A CA 1
ATOM 3100 C C . ALA A 1 396 ? 0.377 9.583 -23.712 1.00 85.38 396 ALA A C 1
ATOM 3102 O O . ALA A 1 396 ? 1.534 9.907 -23.972 1.00 85.38 396 ALA A O 1
ATOM 3103 N N . THR A 1 397 ? -0.003 8.309 -23.600 1.00 81.06 397 THR A N 1
ATOM 3104 C CA . THR A 1 397 ? 0.950 7.187 -23.545 1.00 81.06 397 THR A CA 1
ATOM 3105 C C . THR A 1 397 ? 0.862 6.235 -24.725 1.00 81.06 397 THR A C 1
ATOM 3107 O O . THR A 1 397 ? 1.837 5.544 -25.022 1.00 81.06 397 THR A O 1
ATOM 3110 N N . VAL A 1 398 ? -0.279 6.184 -25.414 1.00 79.75 398 VAL A N 1
ATOM 3111 C CA . VAL A 1 398 ? -0.475 5.265 -26.532 1.00 79.75 398 VAL A CA 1
ATOM 3112 C C . VAL A 1 398 ? 0.082 5.888 -27.805 1.00 79.75 398 VAL A C 1
ATOM 3114 O O . VAL A 1 398 ? -0.587 6.614 -28.547 1.00 79.75 398 VAL A O 1
ATOM 3117 N N . THR A 1 399 ? 1.346 5.570 -28.046 1.00 70.31 399 THR A N 1
ATOM 3118 C CA . THR A 1 399 ? 2.033 5.732 -29.325 1.00 70.31 399 THR A CA 1
ATOM 3119 C C . THR A 1 399 ? 2.249 4.338 -29.907 1.00 70.31 399 THR A C 1
ATOM 3121 O O . THR A 1 399 ? 2.819 3.487 -29.228 1.00 70.31 399 THR A O 1
ATOM 3124 N N . ASP A 1 400 ? 1.751 4.099 -31.120 1.00 68.38 400 ASP A N 1
ATOM 3125 C CA . ASP A 1 400 ? 1.908 2.862 -31.897 1.00 68.38 400 ASP A CA 1
ATOM 3126 C C . ASP A 1 400 ? 1.532 1.547 -31.178 1.00 68.38 400 ASP A C 1
ATOM 3128 O O . ASP A 1 400 ? 2.299 0.909 -30.445 1.00 68.38 400 ASP A O 1
ATOM 3132 N N . LEU A 1 401 ? 0.305 1.093 -31.448 1.00 78.75 401 LEU A N 1
ATOM 3133 C CA . LEU A 1 401 ? -0.191 -0.209 -31.013 1.00 78.75 401 LEU A CA 1
ATOM 3134 C C . LEU A 1 401 ? 0.297 -1.293 -31.974 1.00 78.75 401 LEU A C 1
ATOM 3136 O O . LEU A 1 401 ? -0.252 -1.464 -33.060 1.00 78.75 401 LEU A O 1
ATOM 3140 N N . GLN A 1 402 ? 1.309 -2.051 -31.555 1.00 80.31 402 GLN A N 1
ATOM 3141 C CA . GLN A 1 402 ? 1.707 -3.271 -32.249 1.00 80.31 402 GLN A CA 1
ATOM 3142 C C . GLN A 1 402 ? 1.149 -4.468 -31.492 1.00 80.31 402 GLN A C 1
ATOM 3144 O O . GLN A 1 402 ? 1.515 -4.727 -30.345 1.00 80.31 402 GLN A O 1
ATOM 3149 N N . LEU A 1 403 ? 0.224 -5.177 -32.136 1.00 76.06 403 LEU A N 1
ATOM 3150 C CA . LEU A 1 403 ? -0.441 -6.329 -31.547 1.00 76.06 403 LEU A CA 1
ATOM 3151 C C . LEU A 1 403 ? 0.394 -7.586 -31.778 1.00 76.06 403 LEU A C 1
ATOM 3153 O O . LEU A 1 403 ? 0.473 -8.101 -32.892 1.00 76.06 403 LEU A O 1
ATOM 3157 N N . ASN A 1 404 ? 0.969 -8.115 -30.702 1.00 87.56 404 ASN A N 1
ATOM 3158 C CA . ASN A 1 404 ? 1.510 -9.466 -30.677 1.00 87.56 404 ASN A CA 1
ATOM 3159 C C . ASN A 1 404 ? 0.455 -10.408 -30.081 1.00 87.56 404 ASN A C 1
ATOM 3161 O O . ASN A 1 404 ? -0.006 -10.180 -28.963 1.00 87.56 404 ASN A O 1
ATOM 3165 N N . ARG A 1 405 ? 0.060 -11.473 -30.795 1.00 88.19 405 ARG A N 1
ATOM 3166 C CA . ARG A 1 405 ? -0.980 -12.410 -30.316 1.00 88.19 405 ARG A CA 1
ATOM 3167 C C . ARG A 1 405 ? -0.590 -13.059 -28.989 1.00 88.19 405 ARG A C 1
ATOM 3169 O O . ARG A 1 405 ? -1.400 -13.093 -28.067 1.00 88.19 405 ARG A O 1
ATOM 3176 N N . LEU A 1 406 ? 0.655 -13.527 -28.889 1.00 88.69 406 LEU A N 1
ATOM 3177 C CA . LEU A 1 406 ? 1.176 -14.148 -27.672 1.00 88.69 406 LEU A CA 1
ATOM 3178 C C . LEU A 1 406 ? 1.245 -13.124 -26.534 1.00 88.69 406 LEU A C 1
ATOM 3180 O O . LEU A 1 406 ? 0.726 -13.372 -25.448 1.00 88.69 406 LEU A O 1
ATOM 3184 N N . GLY A 1 407 ? 1.795 -11.941 -26.814 1.00 89.00 407 GLY A N 1
ATOM 3185 C CA . GLY A 1 407 ? 1.853 -10.846 -25.848 1.00 89.00 407 GLY A CA 1
ATOM 3186 C C . GLY A 1 407 ? 0.471 -10.400 -25.357 1.00 89.00 407 GLY A C 1
ATOM 3187 O O . GLY A 1 407 ? 0.315 -10.145 -24.169 1.00 89.00 407 GLY A O 1
ATOM 3188 N N . SER A 1 408 ? -0.551 -10.395 -26.217 1.00 89.75 408 SER A N 1
ATOM 3189 C CA . SER A 1 408 ? -1.926 -10.001 -25.866 1.00 89.75 408 SER A CA 1
ATOM 3190 C C . SER A 1 408 ? -2.595 -10.983 -24.900 1.00 89.75 408 SER A C 1
ATOM 3192 O O . SER A 1 408 ? -3.238 -10.565 -23.937 1.00 89.75 408 SER A O 1
ATOM 3194 N N . VAL A 1 409 ? -2.423 -12.291 -25.122 1.00 92.81 409 VAL A N 1
ATOM 3195 C CA . VAL A 1 409 ? -2.938 -13.329 -24.210 1.00 92.81 409 VAL A CA 1
ATOM 3196 C C . VAL A 1 409 ? -2.257 -13.221 -22.846 1.00 92.81 409 VAL A C 1
ATOM 3198 O O . VAL A 1 409 ? -2.924 -13.248 -21.812 1.00 92.81 409 VAL A O 1
ATOM 3201 N N . LEU A 1 410 ? -0.936 -13.028 -22.835 1.00 91.62 410 LEU A N 1
ATOM 3202 C CA . LEU A 1 410 ? -0.175 -12.832 -21.602 1.00 91.62 410 LEU A CA 1
ATOM 3203 C C . LEU A 1 410 ? -0.607 -11.572 -20.848 1.00 91.62 410 LEU A C 1
ATOM 3205 O O . LEU A 1 410 ? -0.731 -11.613 -19.627 1.00 91.62 410 LEU A O 1
ATOM 3209 N N . SER A 1 411 ? -0.897 -10.479 -21.555 1.00 93.19 411 SER A N 1
ATOM 3210 C CA . SER A 1 411 ? -1.417 -9.248 -20.957 1.00 93.19 411 SER A CA 1
ATOM 3211 C C . SER A 1 411 ? -2.769 -9.448 -20.276 1.00 93.19 411 SER A C 1
ATOM 3213 O O . SER A 1 411 ? -2.977 -8.899 -19.198 1.00 93.19 411 SER A O 1
ATOM 3215 N N . LEU A 1 412 ? -3.669 -10.268 -20.832 1.00 94.19 412 LEU A N 1
ATOM 3216 C CA . LEU A 1 412 ? -4.952 -10.577 -20.188 1.00 94.19 412 LEU A CA 1
ATOM 3217 C C . LEU A 1 412 ? -4.750 -11.303 -18.848 1.00 94.19 412 LEU A C 1
ATOM 3219 O O . LEU A 1 412 ? -5.331 -10.912 -17.833 1.00 94.19 412 LEU A O 1
ATOM 3223 N N . PHE A 1 413 ? -3.881 -12.318 -18.824 1.00 94.81 413 PHE A N 1
ATOM 3224 C CA . PHE A 1 413 ? -3.526 -13.009 -17.582 1.00 94.81 413 PHE A CA 1
ATOM 3225 C C . PHE A 1 413 ? -2.795 -12.088 -16.600 1.00 94.81 413 PHE A C 1
ATOM 3227 O O . PHE A 1 413 ? -3.065 -12.139 -15.398 1.00 94.81 413 PHE A O 1
ATOM 3234 N N . ALA A 1 414 ? -1.911 -11.214 -17.091 1.00 94.56 414 ALA A N 1
ATOM 3235 C CA . ALA A 1 414 ? -1.214 -10.228 -16.273 1.00 94.56 414 ALA A CA 1
ATOM 3236 C C . ALA A 1 414 ? -2.202 -9.268 -15.596 1.00 94.56 414 ALA A C 1
ATOM 3238 O O . ALA A 1 414 ? -2.096 -9.044 -14.393 1.00 94.56 414 ALA A O 1
ATOM 3239 N N . VAL A 1 415 ? -3.198 -8.748 -16.322 1.00 96.56 415 VAL A N 1
ATOM 3240 C CA . VAL A 1 415 ? -4.236 -7.865 -15.759 1.00 96.56 415 VAL A CA 1
ATOM 3241 C C . VAL A 1 415 ? -5.015 -8.583 -14.663 1.00 96.56 415 VAL A C 1
ATOM 3243 O O . VAL A 1 415 ? -5.090 -8.079 -13.544 1.00 96.56 415 VAL A O 1
ATOM 3246 N N . LEU A 1 416 ? -5.531 -9.783 -14.949 1.00 95.69 416 LEU A N 1
ATOM 3247 C CA . LEU A 1 416 ? -6.337 -10.545 -13.994 1.00 95.69 416 LEU A CA 1
ATOM 3248 C C . LEU A 1 416 ? -5.558 -10.856 -12.708 1.00 95.69 416 LEU A C 1
ATOM 3250 O O . LEU A 1 416 ? -6.025 -10.566 -11.607 1.00 95.69 416 LEU A O 1
ATOM 3254 N N . THR A 1 417 ? -4.354 -11.414 -12.843 1.00 95.31 417 THR A N 1
ATOM 3255 C CA . THR A 1 417 ? -3.508 -11.773 -11.693 1.00 95.31 417 THR A CA 1
ATOM 3256 C C . THR A 1 417 ? -3.062 -10.547 -10.898 1.00 95.31 417 THR A C 1
ATOM 3258 O O . THR A 1 417 ? -3.019 -10.612 -9.668 1.00 95.31 417 THR A O 1
ATOM 3261 N N . THR A 1 418 ? -2.807 -9.412 -11.559 1.00 95.19 418 THR A N 1
ATOM 3262 C CA . THR A 1 418 ? -2.457 -8.147 -10.890 1.00 95.19 418 THR A CA 1
ATOM 3263 C C . THR A 1 418 ? -3.622 -7.601 -10.076 1.00 95.19 418 THR A C 1
ATOM 3265 O O . THR A 1 418 ? -3.431 -7.258 -8.908 1.00 95.19 418 THR A O 1
ATOM 3268 N N . CYS A 1 419 ? -4.836 -7.572 -10.637 1.00 96.19 419 CYS A N 1
ATOM 3269 C CA . CYS A 1 419 ? -6.026 -7.147 -9.900 1.00 96.19 419 CYS A CA 1
ATOM 3270 C C . CYS A 1 419 ? -6.234 -7.994 -8.641 1.00 96.19 419 CYS A C 1
ATOM 3272 O O . CYS A 1 419 ? -6.391 -7.448 -7.550 1.00 96.19 419 CYS A O 1
ATOM 3274 N N . ILE A 1 420 ? -6.197 -9.325 -8.779 1.00 94.88 420 ILE A N 1
ATOM 3275 C CA . ILE A 1 420 ? -6.412 -10.237 -7.649 1.00 94.88 420 ILE A CA 1
ATOM 3276 C C . ILE A 1 420 ? -5.318 -10.036 -6.594 1.00 94.88 420 ILE A C 1
ATOM 3278 O O . ILE A 1 420 ? -5.638 -9.876 -5.419 1.00 94.88 420 ILE A O 1
ATOM 3282 N N . SER A 1 421 ? -4.044 -9.964 -6.994 1.00 94.31 421 SER A N 1
ATOM 3283 C CA . SER A 1 421 ? -2.923 -9.764 -6.062 1.00 94.31 421 SER A CA 1
ATOM 3284 C C . SER A 1 421 ? -3.050 -8.457 -5.274 1.00 94.31 421 SER A C 1
ATOM 3286 O O . SER A 1 421 ? -2.835 -8.433 -4.062 1.00 94.31 421 SER A O 1
ATOM 3288 N N . GLN A 1 422 ? -3.452 -7.364 -5.922 1.00 93.56 422 GLN A N 1
ATOM 3289 C CA . GLN A 1 422 ? -3.620 -6.062 -5.267 1.00 93.56 422 GLN A CA 1
ATOM 3290 C C . GLN A 1 422 ? -4.826 -6.021 -4.330 1.00 93.56 422 GLN A C 1
ATOM 3292 O O . GLN A 1 422 ? -4.722 -5.507 -3.214 1.00 93.56 422 GLN A O 1
ATOM 3297 N N . ILE A 1 423 ? -5.951 -6.599 -4.754 1.00 92.38 423 ILE A N 1
ATOM 3298 C CA . ILE A 1 423 ? -7.143 -6.747 -3.917 1.00 92.38 423 ILE A CA 1
ATOM 3299 C C . ILE A 1 423 ? -6.813 -7.597 -2.686 1.00 92.38 423 ILE A C 1
ATOM 3301 O O . ILE A 1 423 ? -7.100 -7.181 -1.566 1.00 92.38 423 ILE A O 1
ATOM 3305 N N . MET A 1 424 ? -6.133 -8.735 -2.862 1.00 91.44 424 MET A N 1
ATOM 3306 C CA . MET A 1 424 ? -5.680 -9.584 -1.756 1.00 91.44 424 MET A CA 1
ATOM 3307 C C . MET A 1 424 ? -4.706 -8.856 -0.829 1.00 91.44 424 MET A C 1
ATOM 3309 O O . MET A 1 424 ? -4.821 -8.983 0.385 1.00 91.44 424 MET A O 1
ATOM 3313 N N . THR A 1 425 ? -3.794 -8.045 -1.373 1.00 92.19 425 THR A N 1
ATOM 3314 C CA . THR A 1 425 ? -2.868 -7.231 -0.572 1.00 92.19 425 THR A CA 1
ATOM 3315 C C . THR A 1 425 ? -3.627 -6.281 0.357 1.00 92.19 425 THR A C 1
ATOM 3317 O O . THR A 1 425 ? -3.299 -6.198 1.540 1.00 92.19 425 THR A O 1
ATOM 3320 N N . ASN A 1 426 ? -4.649 -5.577 -0.148 1.00 88.81 426 ASN A N 1
ATOM 3321 C CA . ASN A 1 426 ? -5.483 -4.698 0.680 1.00 88.81 426 ASN A CA 1
ATOM 3322 C C . ASN A 1 426 ? -6.327 -5.498 1.681 1.00 88.81 426 ASN A C 1
ATOM 3324 O O . ASN A 1 426 ? -6.385 -5.152 2.860 1.00 88.81 426 ASN A O 1
ATOM 3328 N N . PHE A 1 427 ? -6.940 -6.587 1.220 1.00 87.56 427 PHE A N 1
ATOM 3329 C CA . PHE A 1 427 ? -7.814 -7.431 2.024 1.00 87.56 427 PHE A CA 1
ATOM 3330 C C . PHE A 1 427 ? -7.080 -8.063 3.210 1.00 87.56 427 PHE A C 1
ATOM 3332 O O . PHE A 1 427 ? -7.536 -7.917 4.339 1.00 87.56 427 PHE A O 1
ATOM 3339 N N . ILE A 1 428 ? -5.922 -8.695 2.983 1.00 87.75 428 ILE A N 1
ATOM 3340 C CA . ILE A 1 428 ? -5.116 -9.338 4.031 1.00 87.75 428 ILE A CA 1
ATOM 3341 C C . ILE A 1 428 ? -4.658 -8.302 5.068 1.00 87.75 428 ILE A C 1
ATOM 3343 O O . ILE A 1 428 ? -4.773 -8.556 6.267 1.00 87.75 428 ILE A O 1
ATOM 3347 N N . GLN A 1 429 ? -4.202 -7.120 4.629 1.00 86.56 429 GLN A N 1
ATOM 3348 C CA . GLN A 1 429 ? -3.795 -6.046 5.546 1.00 86.56 429 GLN A CA 1
ATOM 3349 C C . GLN A 1 429 ? -4.943 -5.583 6.447 1.00 86.56 429 GLN A C 1
ATOM 3351 O O . GLN A 1 429 ? -4.740 -5.423 7.651 1.00 86.56 429 GLN A O 1
ATOM 3356 N N . LYS A 1 430 ? -6.152 -5.428 5.895 1.00 83.38 430 LYS A N 1
ATOM 3357 C CA . LYS A 1 430 ? -7.328 -4.996 6.660 1.00 83.38 430 LYS A CA 1
ATOM 3358 C C . LYS A 1 430 ? -7.878 -6.087 7.571 1.00 83.38 430 LYS A C 1
ATOM 3360 O O . LYS A 1 430 ? -8.047 -5.848 8.763 1.00 83.38 430 LYS A O 1
ATOM 3365 N N . ILE A 1 431 ? -8.117 -7.289 7.046 1.00 81.75 431 ILE A N 1
ATOM 3366 C CA . ILE A 1 431 ? -8.801 -8.350 7.796 1.00 81.75 431 ILE A CA 1
ATOM 3367 C C . ILE A 1 431 ? -7.943 -8.901 8.936 1.00 81.75 431 ILE A C 1
ATOM 3369 O O . ILE A 1 431 ? -8.437 -9.096 10.043 1.00 81.75 431 ILE A O 1
ATOM 3373 N N . PHE A 1 432 ? -6.640 -9.078 8.703 1.00 81.50 432 PHE A N 1
ATOM 3374 C CA . PHE A 1 432 ? -5.718 -9.546 9.734 1.00 81.50 432 PHE A CA 1
ATOM 3375 C C . PHE A 1 432 ? -5.094 -8.398 10.534 1.00 81.50 432 PHE A C 1
ATOM 3377 O O . PHE A 1 432 ? -4.309 -8.666 11.448 1.00 81.50 432 PHE A O 1
ATOM 3384 N N . LYS A 1 433 ? -5.431 -7.134 10.234 1.00 81.00 433 LYS A N 1
ATOM 3385 C CA . LYS A 1 433 ? -4.848 -5.929 10.854 1.00 81.00 433 LYS A CA 1
ATOM 3386 C C . LYS A 1 433 ? -3.316 -5.998 10.906 1.00 81.00 433 LYS A C 1
ATOM 3388 O O . LYS A 1 433 ? -2.712 -5.764 11.952 1.00 81.00 433 LYS A O 1
ATOM 3393 N N . VAL A 1 434 ? -2.702 -6.409 9.797 1.00 83.56 434 VAL A N 1
ATOM 3394 C CA . VAL A 1 434 ? -1.242 -6.496 9.661 1.00 83.56 434 VAL A CA 1
ATOM 3395 C C . VAL A 1 434 ? -0.692 -5.248 9.000 1.00 83.56 434 VAL A C 1
ATOM 3397 O O . VAL A 1 434 ? -1.275 -4.706 8.061 1.00 83.56 434 VAL A O 1
ATOM 3400 N N . SER A 1 435 ? 0.465 -4.807 9.481 1.00 87.38 435 SER A N 1
ATOM 3401 C CA . SER A 1 435 ? 1.221 -3.730 8.859 1.00 87.38 435 SER A CA 1
ATOM 3402 C C . SER A 1 435 ? 1.706 -4.146 7.471 1.00 87.38 435 SER A C 1
ATOM 3404 O O . SER A 1 435 ? 2.027 -5.309 7.211 1.00 87.38 435 SER A O 1
ATOM 3406 N N . SER A 1 436 ? 1.839 -3.168 6.582 1.00 88.44 436 SER A N 1
ATOM 3407 C CA . SER A 1 436 ? 2.359 -3.354 5.229 1.00 88.44 436 SER A CA 1
ATOM 3408 C C . SER A 1 436 ? 3.754 -3.986 5.221 1.00 88.44 436 SER A C 1
ATOM 3410 O O . SER A 1 436 ? 4.035 -4.842 4.387 1.00 88.44 436 SER A O 1
ATOM 3412 N N . THR A 1 437 ? 4.604 -3.627 6.190 1.00 89.00 437 THR A N 1
ATOM 3413 C CA . THR A 1 437 ? 5.946 -4.207 6.366 1.00 89.00 437 THR A CA 1
ATOM 3414 C C . THR A 1 437 ? 5.889 -5.687 6.738 1.00 89.00 437 THR A C 1
ATOM 3416 O O . THR A 1 437 ? 6.682 -6.473 6.229 1.00 89.00 437 THR A O 1
ATOM 3419 N N . GLN A 1 438 ? 4.935 -6.077 7.591 1.00 91.44 438 GLN A N 1
ATOM 3420 C CA . GLN A 1 438 ? 4.768 -7.461 8.046 1.00 91.44 438 GLN A CA 1
ATOM 3421 C C . GLN A 1 438 ? 4.312 -8.356 6.893 1.00 91.44 438 GLN A C 1
ATOM 3423 O O . GLN A 1 438 ? 4.932 -9.385 6.628 1.00 91.44 438 GLN A O 1
ATOM 3428 N N . LEU A 1 439 ? 3.275 -7.934 6.158 1.00 93.19 439 LEU A N 1
ATOM 3429 C CA . LEU A 1 439 ? 2.788 -8.691 5.005 1.00 93.19 439 LEU A CA 1
ATOM 3430 C C . LEU A 1 439 ? 3.853 -8.790 3.906 1.00 93.19 439 LEU A C 1
ATOM 3432 O O . LEU A 1 439 ? 4.028 -9.855 3.309 1.00 93.19 439 LEU A O 1
ATOM 3436 N N . LEU A 1 440 ? 4.575 -7.696 3.642 1.00 94.44 440 LEU A N 1
ATOM 3437 C CA . LEU A 1 440 ? 5.671 -7.710 2.683 1.00 94.44 440 LEU A CA 1
ATOM 3438 C C . LEU A 1 440 ? 6.748 -8.705 3.120 1.00 94.44 440 LEU A C 1
ATOM 3440 O O . LEU A 1 440 ? 7.067 -9.595 2.345 1.00 94.44 440 LEU A O 1
ATOM 3444 N N . TYR A 1 441 ? 7.245 -8.626 4.357 1.00 94.94 441 TYR A N 1
ATOM 3445 C CA . TYR A 1 441 ? 8.276 -9.535 4.868 1.00 94.94 441 TYR A CA 1
ATOM 3446 C C . TYR A 1 441 ? 7.894 -11.014 4.717 1.00 94.94 441 TYR A C 1
ATOM 3448 O O . TYR A 1 441 ? 8.703 -11.811 4.248 1.00 94.94 441 TYR A O 1
ATOM 3456 N N . GLN A 1 442 ? 6.653 -11.375 5.049 1.00 92.88 442 GLN A N 1
ATOM 3457 C CA . GLN A 1 442 ? 6.203 -12.767 5.001 1.00 92.88 442 GLN A CA 1
ATOM 3458 C C . GLN A 1 442 ? 5.937 -13.287 3.582 1.00 92.88 442 GLN A C 1
ATOM 3460 O O . GLN A 1 442 ? 6.156 -14.464 3.308 1.00 92.88 442 GLN A O 1
ATOM 3465 N N . SER A 1 443 ? 5.472 -12.433 2.668 1.00 93.75 443 SER A N 1
ATOM 3466 C CA . SER A 1 443 ? 5.141 -12.835 1.292 1.00 93.75 443 SER A CA 1
ATOM 3467 C C . SER A 1 443 ? 6.321 -12.729 0.319 1.00 93.75 443 SER A C 1
ATOM 3469 O O . SER A 1 443 ? 6.384 -13.473 -0.661 1.00 93.75 443 SER A O 1
ATOM 3471 N N . CYS A 1 444 ? 7.273 -11.833 0.592 1.00 94.94 444 CYS A N 1
ATOM 3472 C CA . CYS A 1 444 ? 8.437 -11.559 -0.244 1.00 94.94 444 CYS A CA 1
ATOM 3473 C C . CYS A 1 444 ? 9.321 -12.782 -0.563 1.00 94.94 444 CYS A C 1
ATOM 3475 O O . CYS A 1 444 ? 9.672 -12.919 -1.736 1.00 94.94 444 CYS A O 1
ATOM 3477 N N . PRO A 1 445 ? 9.648 -13.710 0.367 1.00 95.81 445 PRO A N 1
ATOM 3478 C CA . PRO A 1 445 ? 10.492 -14.859 0.027 1.00 95.81 445 PRO A CA 1
ATOM 3479 C C . PRO A 1 445 ? 9.836 -15.770 -1.017 1.00 95.81 445 PRO A C 1
ATOM 3481 O O . PRO A 1 445 ? 10.513 -16.260 -1.917 1.00 95.81 445 PRO A O 1
ATOM 3484 N N . TYR A 1 446 ? 8.511 -15.936 -0.969 1.00 96.25 446 TYR A N 1
ATOM 3485 C CA . TYR A 1 446 ? 7.772 -16.733 -1.951 1.00 96.25 446 TYR A CA 1
ATOM 3486 C C . TYR A 1 446 ? 7.688 -16.039 -3.315 1.00 96.25 446 TYR A C 1
ATOM 3488 O O . TYR A 1 446 ? 7.809 -16.700 -4.347 1.00 96.25 446 TYR A O 1
ATOM 3496 N N . GLN A 1 447 ? 7.544 -14.710 -3.339 1.00 96.19 447 GLN A N 1
ATOM 3497 C CA . GLN A 1 447 ? 7.594 -13.930 -4.582 1.00 96.19 447 GLN A CA 1
ATOM 3498 C C . GLN A 1 447 ? 8.989 -14.004 -5.221 1.00 96.19 447 GLN A C 1
ATOM 3500 O O . GLN A 1 447 ? 9.110 -14.267 -6.419 1.00 96.19 447 GLN A O 1
ATOM 3505 N N . ALA A 1 448 ? 10.038 -13.821 -4.410 1.00 97.00 448 ALA A N 1
ATOM 3506 C CA . ALA A 1 448 ? 11.430 -13.905 -4.836 1.00 97.00 448 ALA A CA 1
ATOM 3507 C C . ALA A 1 448 ? 11.752 -15.295 -5.388 1.00 97.00 448 ALA A C 1
ATOM 3509 O O . ALA A 1 448 ? 12.305 -15.384 -6.480 1.00 97.00 448 ALA A O 1
ATOM 3510 N N . LEU A 1 449 ? 11.348 -16.359 -4.682 1.00 96.62 449 LEU A N 1
ATOM 3511 C CA . LEU A 1 449 ? 11.542 -17.748 -5.100 1.00 96.62 449 LEU A CA 1
ATOM 3512 C C . LEU A 1 449 ? 10.810 -18.058 -6.407 1.00 96.62 449 LEU A C 1
ATOM 3514 O O . LEU A 1 449 ? 11.399 -18.641 -7.313 1.00 96.62 449 LEU A O 1
ATOM 3518 N N . THR A 1 450 ? 9.554 -17.625 -6.533 1.00 95.75 450 THR A N 1
ATOM 3519 C CA . THR A 1 450 ? 8.767 -17.806 -7.761 1.00 95.75 450 THR A CA 1
ATOM 3520 C C . THR A 1 450 ? 9.493 -17.185 -8.953 1.00 95.75 450 THR A C 1
ATOM 3522 O O . THR A 1 450 ? 9.740 -17.870 -9.943 1.00 95.75 450 THR A O 1
ATOM 3525 N N . LEU A 1 451 ? 9.912 -15.918 -8.837 1.00 95.00 451 LEU A N 1
ATOM 3526 C CA . LEU A 1 451 ? 10.658 -15.223 -9.891 1.00 95.00 451 LEU A CA 1
ATOM 3527 C C . LEU A 1 451 ? 12.084 -15.741 -10.078 1.00 95.00 451 LEU A C 1
ATOM 3529 O O . LEU A 1 451 ? 12.611 -15.638 -11.178 1.00 95.00 451 LEU A O 1
ATOM 3533 N N . PHE A 1 452 ? 12.713 -16.302 -9.050 1.00 94.44 452 PHE A N 1
ATOM 3534 C CA . PHE A 1 452 ? 14.041 -16.900 -9.165 1.00 94.44 452 PHE A CA 1
ATOM 3535 C C . PHE A 1 452 ? 13.996 -18.164 -10.024 1.00 94.44 452 PHE A C 1
ATOM 3537 O O . PHE A 1 452 ? 14.880 -18.385 -10.845 1.00 94.44 452 PHE A O 1
ATOM 3544 N N . ILE A 1 453 ? 12.936 -18.963 -9.863 1.00 93.44 453 ILE A N 1
ATOM 3545 C CA . ILE A 1 453 ? 12.721 -20.179 -10.646 1.00 93.44 453 ILE A CA 1
ATOM 3546 C C . ILE A 1 453 ? 12.341 -19.824 -12.080 1.00 93.44 453 ILE A C 1
ATOM 3548 O O . ILE A 1 453 ? 12.949 -20.358 -12.997 1.00 93.44 453 ILE A O 1
ATOM 3552 N N . ILE A 1 454 ? 11.365 -18.935 -12.300 1.00 91.38 454 ILE A N 1
ATOM 3553 C CA . ILE A 1 454 ? 10.860 -18.665 -13.661 1.00 91.38 454 ILE A CA 1
ATOM 3554 C C . ILE A 1 454 ? 11.690 -17.622 -14.423 1.00 91.38 454 ILE A C 1
ATOM 3556 O O . ILE A 1 454 ? 11.750 -17.664 -15.648 1.00 91.38 454 ILE A O 1
ATOM 3560 N N . GLY A 1 455 ? 12.331 -16.685 -13.723 1.00 90.44 455 GLY A N 1
ATOM 3561 C CA . GLY A 1 455 ? 12.969 -15.496 -14.295 1.00 90.44 455 GLY A CA 1
ATOM 3562 C C . GLY A 1 455 ? 14.050 -15.798 -15.331 1.00 90.44 455 GLY A C 1
ATOM 3563 O O . GLY A 1 455 ? 13.930 -15.296 -16.448 1.00 90.44 455 GLY A O 1
ATOM 3564 N N . PRO A 1 456 ? 15.046 -16.655 -15.035 1.00 91.25 456 PRO A N 1
ATOM 3565 C CA . PRO A 1 456 ? 16.082 -17.014 -16.001 1.00 91.25 456 PRO A CA 1
ATOM 3566 C C . PRO A 1 456 ? 15.528 -17.644 -17.285 1.00 91.25 456 PRO A C 1
ATOM 3568 O O . PRO A 1 456 ? 16.029 -17.354 -18.369 1.00 91.25 456 PRO A O 1
ATOM 3571 N N . PHE A 1 457 ? 14.472 -18.462 -17.187 1.00 90.19 457 PHE A N 1
ATOM 3572 C CA . PHE A 1 457 ? 13.825 -19.057 -18.361 1.00 90.19 457 PHE A CA 1
ATOM 3573 C C . PHE A 1 457 ? 13.055 -18.016 -19.172 1.00 90.19 457 PHE A C 1
ATOM 3575 O O . PHE A 1 457 ? 13.142 -18.012 -20.397 1.00 90.19 457 PHE A O 1
ATOM 3582 N N . LEU A 1 458 ? 12.323 -17.120 -18.502 1.00 89.06 458 LEU A N 1
ATOM 3583 C CA . LEU A 1 458 ? 11.575 -16.050 -19.162 1.00 89.06 458 LEU A CA 1
ATOM 3584 C C . LEU A 1 458 ? 12.504 -15.058 -19.863 1.00 89.06 458 LEU A C 1
ATOM 3586 O O . LEU A 1 458 ? 12.280 -14.727 -21.025 1.00 89.06 458 LEU A O 1
ATOM 3590 N N . ASP A 1 459 ? 13.569 -14.618 -19.193 1.00 90.19 459 ASP A N 1
ATOM 3591 C CA . ASP A 1 459 ? 14.525 -13.701 -19.805 1.00 90.19 459 ASP A CA 1
ATOM 3592 C C . ASP A 1 459 ? 15.330 -14.395 -20.912 1.00 90.19 459 ASP A C 1
ATOM 3594 O O . ASP A 1 459 ? 15.600 -13.775 -21.939 1.00 90.19 459 ASP A O 1
ATOM 3598 N N . GLY A 1 460 ? 15.662 -15.681 -20.760 1.00 86.50 460 GLY A N 1
ATOM 3599 C CA . GLY A 1 460 ? 16.275 -16.478 -21.824 1.00 86.50 460 GLY A CA 1
ATOM 3600 C C . GLY A 1 460 ? 15.379 -16.593 -23.055 1.00 86.50 460 GLY A C 1
ATOM 3601 O O . GLY A 1 460 ? 15.850 -16.411 -24.174 1.00 86.50 460 GLY A O 1
ATOM 3602 N N . PHE A 1 461 ? 14.075 -16.793 -22.857 1.00 86.31 461 PHE A N 1
ATOM 3603 C CA . PHE A 1 461 ? 13.088 -16.831 -23.936 1.00 86.31 461 PHE A CA 1
ATOM 3604 C C . PHE A 1 461 ? 12.918 -15.474 -24.641 1.00 86.31 461 PHE A C 1
ATOM 3606 O O . PHE A 1 461 ? 12.715 -15.433 -25.851 1.00 86.31 461 PHE A O 1
ATOM 3613 N N . LEU A 1 462 ? 13.030 -14.362 -23.908 1.00 85.44 462 LEU A N 1
ATOM 3614 C CA . LEU A 1 462 ? 12.924 -13.007 -24.462 1.00 85.44 462 LEU A CA 1
ATOM 3615 C C . LEU A 1 462 ? 14.203 -12.534 -25.168 1.00 85.44 462 LEU A C 1
ATOM 3617 O O . LEU A 1 462 ? 14.130 -11.844 -26.182 1.00 85.44 462 LEU A O 1
ATOM 3621 N N . THR A 1 463 ? 15.372 -12.859 -24.614 1.00 83.81 463 THR A N 1
ATOM 3622 C CA . THR A 1 463 ? 16.657 -12.260 -25.018 1.00 83.81 463 THR A CA 1
ATOM 3623 C C . THR A 1 463 ? 17.568 -13.216 -25.786 1.00 83.81 463 THR A C 1
ATOM 3625 O O . THR A 1 463 ? 18.567 -12.771 -26.349 1.00 83.81 463 THR A O 1
ATOM 3628 N N . ASN A 1 464 ? 17.251 -14.517 -25.817 1.00 84.44 464 ASN A N 1
ATOM 3629 C CA . ASN A 1 464 ? 18.123 -15.599 -26.296 1.00 84.44 464 ASN A CA 1
ATOM 3630 C C . ASN A 1 464 ? 19.509 -15.628 -25.620 1.00 84.44 464 ASN A C 1
ATOM 3632 O O . ASN A 1 464 ? 20.465 -16.179 -26.165 1.00 84.44 464 ASN A O 1
ATOM 3636 N N . GLN A 1 465 ? 19.637 -15.038 -24.429 1.00 86.06 465 GLN A N 1
ATOM 3637 C CA . GLN A 1 465 ? 20.862 -15.041 -23.637 1.00 86.06 465 GLN A CA 1
ATOM 3638 C C . GLN A 1 465 ? 20.622 -15.720 -22.292 1.00 86.06 465 GLN A C 1
ATOM 3640 O O . GLN A 1 465 ? 19.539 -15.642 -21.720 1.00 86.06 465 GLN A O 1
ATOM 3645 N N . ASN A 1 466 ? 21.659 -16.357 -21.752 1.00 86.31 466 ASN A N 1
ATOM 3646 C CA . ASN A 1 466 ? 21.605 -16.934 -20.414 1.00 86.31 466 ASN A CA 1
ATOM 3647 C C . ASN A 1 466 ? 22.197 -15.960 -19.398 1.00 86.31 466 ASN A C 1
ATOM 3649 O O . ASN A 1 466 ? 23.365 -15.584 -19.504 1.00 86.31 466 ASN A O 1
ATOM 3653 N N . VAL A 1 467 ? 21.427 -15.631 -18.360 1.00 87.44 467 VAL A N 1
ATOM 3654 C CA . VAL A 1 467 ? 21.868 -14.748 -17.264 1.00 87.44 467 VAL A CA 1
ATOM 3655 C C . VAL A 1 467 ? 23.121 -15.268 -16.547 1.00 87.44 467 VAL A C 1
ATOM 3657 O O . VAL A 1 467 ? 23.962 -14.488 -16.101 1.00 87.44 467 VAL A O 1
ATOM 3660 N N . PHE A 1 468 ? 23.291 -16.592 -16.492 1.00 85.69 468 PHE A N 1
ATOM 3661 C CA . PHE A 1 468 ? 24.461 -17.243 -15.895 1.00 85.69 468 PHE A CA 1
ATOM 3662 C C . PHE A 1 468 ? 25.724 -17.139 -16.759 1.00 85.69 468 PHE A C 1
ATOM 3664 O O . PHE A 1 468 ? 26.829 -17.225 -16.235 1.00 85.69 468 PHE A O 1
ATOM 3671 N N . ALA A 1 469 ? 25.571 -16.938 -18.070 1.00 85.25 469 ALA A N 1
ATOM 3672 C CA . ALA A 1 469 ? 26.683 -16.786 -19.008 1.00 85.25 469 ALA A CA 1
ATOM 3673 C C . ALA A 1 469 ? 27.062 -15.311 -19.244 1.00 85.25 469 ALA A C 1
ATOM 3675 O O . ALA A 1 469 ? 27.980 -15.018 -20.013 1.00 85.25 469 ALA A O 1
ATOM 3676 N N . PHE A 1 470 ? 26.354 -14.374 -18.607 1.00 88.62 470 PHE A N 1
ATOM 3677 C CA . PHE A 1 470 ? 26.596 -12.947 -18.766 1.00 88.62 470 PHE A CA 1
ATOM 3678 C C . PHE A 1 470 ? 27.913 -12.513 -18.103 1.00 88.62 470 PHE A C 1
ATOM 3680 O O . PHE A 1 470 ? 28.270 -12.970 -17.017 1.00 88.62 470 PHE A O 1
ATOM 3687 N N . LYS A 1 471 ? 28.645 -11.593 -18.744 1.00 88.06 471 LYS A N 1
ATOM 3688 C CA . LYS A 1 471 ? 29.923 -11.083 -18.227 1.00 88.06 471 LYS A CA 1
ATOM 3689 C C . LYS A 1 471 ? 29.697 -9.948 -17.228 1.00 88.06 471 LYS A C 1
ATOM 3691 O O . LYS A 1 471 ? 29.505 -8.793 -17.606 1.00 88.06 471 LYS A O 1
ATOM 3696 N N . TYR A 1 472 ? 29.783 -10.266 -15.941 1.00 89.81 472 TYR A N 1
ATOM 3697 C CA . TYR A 1 472 ? 29.648 -9.286 -14.865 1.00 89.81 472 TYR A CA 1
ATOM 3698 C C . TYR A 1 472 ? 30.911 -8.428 -14.726 1.00 89.81 472 TYR A C 1
ATOM 3700 O O . TYR A 1 472 ? 31.970 -8.903 -14.326 1.00 89.81 472 TYR A O 1
ATOM 3708 N N . THR A 1 473 ? 30.789 -7.138 -15.041 1.00 91.62 473 THR A N 1
ATOM 3709 C CA . THR A 1 473 ? 31.832 -6.126 -14.796 1.00 91.62 473 THR A CA 1
ATOM 3710 C C . THR A 1 473 ? 31.513 -5.355 -13.513 1.00 91.62 473 THR A C 1
ATOM 3712 O O . THR A 1 473 ? 30.340 -5.164 -13.194 1.00 91.62 473 THR A O 1
ATOM 3715 N N . SER A 1 474 ? 32.523 -4.828 -12.808 1.00 91.12 474 SER A N 1
ATOM 3716 C CA . SER A 1 474 ? 32.342 -4.077 -11.550 1.00 91.12 474 SER A CA 1
ATOM 3717 C C . SER A 1 474 ? 31.329 -2.931 -11.664 1.00 91.12 474 SER A C 1
ATOM 3719 O O . SER A 1 474 ? 30.532 -2.723 -10.755 1.00 91.12 474 SER A O 1
ATOM 3721 N N . LYS A 1 475 ? 31.290 -2.233 -12.810 1.00 91.31 475 LYS A N 1
ATOM 3722 C CA . LYS A 1 475 ? 30.289 -1.186 -13.089 1.00 91.31 475 LYS A CA 1
ATOM 3723 C C . LYS A 1 475 ? 28.855 -1.731 -13.074 1.00 91.31 475 LYS A C 1
ATOM 3725 O O . LYS A 1 475 ? 27.983 -1.128 -12.462 1.00 91.31 475 LYS A O 1
ATOM 3730 N N . ILE A 1 476 ? 28.622 -2.878 -13.712 1.00 92.88 476 ILE A N 1
ATOM 3731 C CA . ILE A 1 476 ? 27.300 -3.521 -13.786 1.00 92.88 476 ILE A CA 1
ATOM 3732 C C . ILE A 1 476 ? 26.861 -3.961 -12.391 1.00 92.88 476 ILE A C 1
ATOM 3734 O O . ILE A 1 476 ? 25.733 -3.692 -11.991 1.00 92.88 476 ILE A O 1
ATOM 3738 N N . LEU A 1 477 ? 27.773 -4.564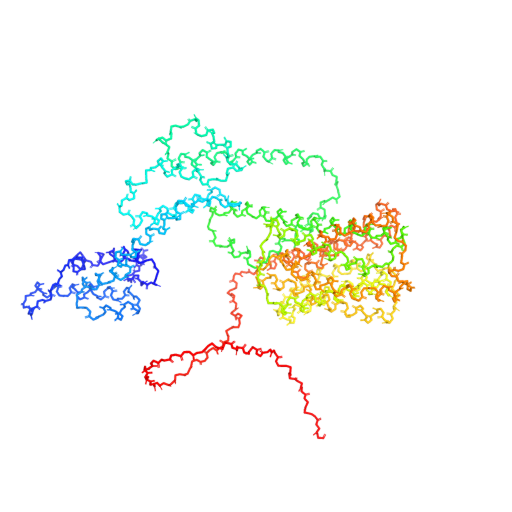 -11.622 1.00 93.06 477 LEU A N 1
ATOM 3739 C CA . LEU A 1 477 ? 27.486 -5.017 -10.264 1.00 93.06 477 LEU A CA 1
ATOM 3740 C C . LEU A 1 477 ? 27.075 -3.860 -9.340 1.00 93.06 477 LEU A C 1
ATOM 3742 O O . LEU A 1 477 ? 26.100 -3.992 -8.606 1.00 93.06 477 LEU A O 1
ATOM 3746 N N . VAL A 1 478 ? 27.761 -2.714 -9.411 1.00 93.19 478 VAL A N 1
ATOM 3747 C CA . VAL A 1 478 ? 27.399 -1.517 -8.628 1.00 93.19 478 VAL A CA 1
ATOM 3748 C C . VAL A 1 478 ? 25.990 -1.033 -8.973 1.00 93.19 478 VAL A C 1
ATOM 3750 O O . VAL A 1 478 ? 25.204 -0.764 -8.067 1.00 93.19 478 VAL A O 1
ATOM 3753 N N . PHE A 1 479 ? 25.639 -0.961 -10.261 1.00 93.19 479 PHE A N 1
ATOM 3754 C CA . PHE A 1 479 ? 24.296 -0.551 -10.683 1.00 93.19 479 PHE A CA 1
ATOM 3755 C C . PHE A 1 479 ? 23.216 -1.574 -10.302 1.00 93.19 479 PHE A C 1
ATOM 3757 O O . PHE A 1 479 ? 22.126 -1.169 -9.907 1.00 93.19 479 PHE A O 1
ATOM 3764 N N . ILE A 1 480 ? 23.514 -2.879 -10.349 1.00 95.31 480 ILE A N 1
ATOM 3765 C CA . ILE A 1 480 ? 22.608 -3.929 -9.855 1.00 95.31 480 ILE A CA 1
ATOM 3766 C C . ILE A 1 480 ? 22.352 -3.741 -8.357 1.00 95.31 480 ILE A C 1
ATOM 3768 O O . ILE A 1 480 ? 21.198 -3.682 -7.943 1.00 95.31 480 ILE A O 1
ATOM 3772 N N . ILE A 1 481 ? 23.405 -3.602 -7.545 1.00 95.25 481 ILE A N 1
ATOM 3773 C CA . ILE A 1 481 ? 23.273 -3.419 -6.092 1.00 95.25 481 ILE A CA 1
ATOM 3774 C C . ILE A 1 481 ? 22.485 -2.144 -5.783 1.00 95.25 481 ILE A C 1
ATOM 3776 O O . ILE A 1 481 ? 21.570 -2.176 -4.962 1.00 95.25 481 ILE A O 1
ATOM 3780 N N . LEU A 1 482 ? 22.793 -1.036 -6.462 1.00 94.81 482 LEU A N 1
ATOM 3781 C CA . LEU A 1 482 ? 22.067 0.222 -6.302 1.00 94.81 482 LEU A CA 1
ATOM 3782 C C . LEU A 1 482 ? 20.577 0.058 -6.633 1.00 94.81 482 LEU A C 1
ATOM 3784 O O . LEU A 1 482 ? 19.730 0.504 -5.859 1.00 94.81 482 LEU A O 1
ATOM 3788 N N . SER A 1 483 ? 20.254 -0.620 -7.736 1.00 96.06 483 SER A N 1
ATOM 3789 C CA . SER A 1 483 ? 18.870 -0.899 -8.122 1.00 96.06 483 SER A CA 1
ATOM 3790 C C . SER A 1 483 ? 18.154 -1.761 -7.076 1.00 96.06 483 SER A C 1
ATOM 3792 O O . SER A 1 483 ? 17.062 -1.409 -6.624 1.00 96.06 483 SER A O 1
ATOM 3794 N N . CYS A 1 484 ? 18.813 -2.809 -6.568 1.00 97.12 484 CYS A N 1
ATOM 3795 C CA . CYS A 1 484 ? 18.297 -3.635 -5.477 1.00 97.12 484 CYS A CA 1
ATOM 3796 C C . CYS A 1 484 ? 18.011 -2.820 -4.207 1.00 97.12 484 CYS A C 1
ATOM 3798 O O . CYS A 1 484 ? 16.948 -2.987 -3.611 1.00 97.12 484 CYS A O 1
ATOM 3800 N N . LEU A 1 485 ? 18.903 -1.911 -3.806 1.00 95.31 485 LEU A N 1
ATOM 3801 C CA . LEU A 1 485 ? 18.691 -1.058 -2.631 1.00 95.31 485 LEU A CA 1
ATOM 3802 C C . LEU A 1 485 ? 17.506 -0.102 -2.821 1.00 95.31 485 LEU A C 1
ATOM 3804 O O . LEU A 1 485 ? 16.677 0.043 -1.922 1.00 95.31 485 LEU A O 1
ATOM 3808 N N . ILE A 1 486 ? 17.371 0.504 -4.005 1.00 95.12 486 ILE A N 1
ATOM 3809 C CA . ILE A 1 486 ? 16.214 1.349 -4.338 1.00 95.12 486 ILE A CA 1
ATOM 3810 C C . ILE A 1 486 ? 14.924 0.515 -4.319 1.00 95.12 486 ILE A C 1
ATOM 3812 O O . ILE A 1 486 ? 13.887 0.984 -3.841 1.00 95.12 486 ILE A O 1
ATOM 3816 N N . SER A 1 487 ? 14.984 -0.734 -4.788 1.00 96.19 487 SER A N 1
ATOM 3817 C CA . SER A 1 487 ? 13.824 -1.622 -4.870 1.00 96.19 487 SER A CA 1
ATOM 3818 C C . SER A 1 487 ? 13.199 -1.940 -3.509 1.00 96.19 487 SER A C 1
ATOM 3820 O O . SER A 1 487 ? 11.980 -2.084 -3.433 1.00 96.19 487 SER A O 1
ATOM 3822 N N . VAL A 1 488 ? 13.986 -1.945 -2.424 1.00 96.12 488 VAL A N 1
ATOM 3823 C CA . VAL A 1 488 ? 13.468 -2.113 -1.054 1.00 96.12 488 VAL A CA 1
ATOM 3824 C C . VAL A 1 488 ? 12.421 -1.039 -0.755 1.00 96.12 488 VAL A C 1
ATOM 3826 O O . VAL A 1 488 ? 11.312 -1.346 -0.317 1.00 96.12 488 VAL A O 1
ATOM 3829 N N . SER A 1 489 ? 12.731 0.218 -1.087 1.00 92.25 489 SER A N 1
ATOM 3830 C CA . SER A 1 489 ? 11.817 1.355 -0.930 1.00 92.25 489 SER A CA 1
ATOM 3831 C C . SER A 1 489 ? 10.610 1.273 -1.871 1.00 92.25 489 SER A C 1
ATOM 3833 O O . SER A 1 489 ? 9.494 1.622 -1.479 1.00 92.25 489 SER A O 1
ATOM 3835 N N . VAL A 1 490 ? 10.794 0.784 -3.101 1.00 92.75 490 VAL A N 1
ATOM 3836 C CA . VAL A 1 490 ? 9.697 0.594 -4.070 1.00 92.75 490 VAL A CA 1
ATOM 3837 C C . VAL A 1 490 ? 8.698 -0.449 -3.567 1.00 92.75 490 VAL A C 1
ATOM 3839 O O . VAL A 1 490 ? 7.491 -0.194 -3.551 1.00 92.75 490 VAL A O 1
ATOM 3842 N N . ASN A 1 491 ? 9.190 -1.601 -3.115 1.00 94.50 491 ASN A N 1
ATOM 3843 C CA . ASN A 1 491 ? 8.365 -2.703 -2.626 1.00 94.50 491 ASN A CA 1
ATOM 3844 C C . ASN A 1 491 ? 7.653 -2.320 -1.325 1.00 94.50 491 ASN A C 1
ATOM 3846 O O . ASN A 1 491 ? 6.436 -2.489 -1.213 1.00 94.50 491 ASN A O 1
ATOM 3850 N N . PHE A 1 492 ? 8.379 -1.713 -0.381 1.00 92.81 492 PHE A N 1
ATOM 3851 C CA . PHE A 1 492 ? 7.806 -1.193 0.858 1.00 92.81 492 PHE A CA 1
ATOM 3852 C C . PHE A 1 492 ? 6.703 -0.164 0.591 1.00 92.81 492 PHE A C 1
ATOM 3854 O O . PHE A 1 492 ? 5.579 -0.319 1.071 1.00 92.81 492 PHE A O 1
ATOM 3861 N N . SER A 1 493 ? 6.989 0.860 -0.219 1.00 89.94 493 SER A N 1
ATOM 3862 C CA . SER A 1 493 ? 6.013 1.911 -0.515 1.00 89.94 493 SER A CA 1
ATOM 3863 C C . SER A 1 493 ? 4.795 1.384 -1.278 1.00 89.94 493 SER A C 1
ATOM 3865 O O . SER A 1 493 ? 3.693 1.884 -1.080 1.00 89.94 493 SER A O 1
ATOM 3867 N N . THR A 1 494 ? 4.955 0.348 -2.106 1.00 90.81 494 THR A N 1
ATOM 3868 C CA . THR A 1 494 ? 3.839 -0.295 -2.812 1.00 90.81 494 THR A CA 1
ATOM 3869 C C . THR A 1 494 ? 2.861 -0.936 -1.832 1.00 90.81 494 THR A C 1
ATOM 3871 O O . THR A 1 494 ? 1.676 -0.607 -1.852 1.00 90.81 494 THR A O 1
ATOM 3874 N N . PHE A 1 495 ? 3.347 -1.785 -0.924 1.00 92.00 495 PHE A N 1
ATOM 3875 C CA . PHE A 1 495 ? 2.494 -2.415 0.088 1.00 92.00 495 PHE A CA 1
ATOM 3876 C C . PHE A 1 495 ? 1.890 -1.386 1.047 1.00 92.00 495 PHE A C 1
ATOM 3878 O O . PHE A 1 495 ? 0.728 -1.534 1.432 1.00 92.00 495 PHE A O 1
ATOM 3885 N N . LEU A 1 496 ? 2.653 -0.342 1.394 1.00 86.06 496 LEU A N 1
ATOM 3886 C CA . LEU A 1 496 ? 2.210 0.750 2.260 1.00 86.06 496 LEU A CA 1
ATOM 3887 C C . LEU A 1 496 ? 1.053 1.536 1.646 1.00 86.06 496 LEU A C 1
ATOM 3889 O O . LEU A 1 496 ? 0.024 1.721 2.292 1.00 86.06 496 LEU A O 1
ATOM 3893 N N . VAL A 1 497 ? 1.191 1.974 0.393 1.00 83.25 497 VAL A N 1
ATOM 3894 C CA . VAL A 1 497 ? 0.139 2.734 -0.291 1.00 83.25 497 VAL A CA 1
ATOM 3895 C C . VAL A 1 497 ? -1.091 1.857 -0.515 1.00 83.25 497 VAL A C 1
ATOM 3897 O O . VAL A 1 497 ? -2.194 2.312 -0.227 1.00 83.25 497 VAL A O 1
ATOM 3900 N N . ILE A 1 498 ? -0.937 0.597 -0.944 1.00 86.88 498 ILE A N 1
ATOM 3901 C CA . ILE A 1 498 ? -2.081 -0.318 -1.116 1.00 86.88 498 ILE A CA 1
ATOM 3902 C C . ILE A 1 498 ? -2.805 -0.547 0.213 1.00 86.88 498 ILE A C 1
ATOM 3904 O O . ILE A 1 498 ? -4.030 -0.537 0.236 1.00 86.88 498 ILE A O 1
ATOM 3908 N N . GLY A 1 499 ? -2.078 -0.737 1.315 1.00 80.19 499 GLY A N 1
ATOM 3909 C CA . GLY A 1 499 ? -2.662 -0.980 2.635 1.00 80.19 499 GLY A CA 1
ATOM 3910 C C . GLY A 1 499 ? -3.400 0.219 3.217 1.00 80.19 499 GLY A C 1
ATOM 3911 O O . GLY A 1 499 ? -4.473 0.072 3.797 1.00 80.19 499 GLY A O 1
ATOM 3912 N N . LYS A 1 500 ? -2.828 1.415 3.047 1.00 76.19 500 LYS A N 1
ATOM 3913 C CA . LYS A 1 500 ? -3.396 2.673 3.552 1.00 76.19 500 LYS A CA 1
ATOM 3914 C C . LYS A 1 500 ? -4.534 3.209 2.684 1.00 76.19 500 LYS A C 1
ATOM 3916 O O . LYS A 1 500 ? -5.333 3.997 3.174 1.00 76.19 500 LYS A O 1
ATOM 3921 N N . THR A 1 501 ? -4.598 2.805 1.418 1.00 79.44 501 THR A N 1
ATOM 3922 C CA . THR A 1 501 ? -5.607 3.271 0.458 1.00 79.44 501 THR A CA 1
ATOM 3923 C C . THR A 1 501 ? -6.491 2.111 -0.024 1.00 79.44 501 THR A C 1
ATOM 3925 O O . THR A 1 501 ? -6.719 1.142 0.704 1.00 79.44 501 THR A O 1
ATOM 3928 N N . SER A 1 502 ? -7.052 2.217 -1.230 1.00 83.69 502 SER A N 1
ATOM 3929 C CA . SER A 1 502 ? -7.787 1.141 -1.900 1.00 83.69 502 SER A CA 1
ATOM 3930 C C . SER A 1 502 ? -7.007 0.644 -3.124 1.00 83.69 502 SER A C 1
ATOM 3932 O O . SER A 1 502 ? -6.210 1.411 -3.674 1.00 83.69 502 SER A O 1
ATOM 3934 N N . PRO A 1 503 ? -7.247 -0.590 -3.603 1.00 87.19 503 PRO A N 1
ATOM 3935 C CA . PRO A 1 503 ? -6.647 -1.087 -4.843 1.00 87.19 503 PRO A CA 1
ATOM 3936 C C . PRO A 1 503 ? -6.864 -0.145 -6.040 1.00 87.19 503 PRO A C 1
ATOM 3938 O O . PRO A 1 503 ? -5.927 0.129 -6.790 1.00 87.19 503 PRO A O 1
ATOM 3941 N N . VAL A 1 504 ? -8.065 0.430 -6.181 1.00 88.75 504 VAL A N 1
ATOM 3942 C CA . VAL A 1 504 ? -8.380 1.401 -7.247 1.00 88.75 504 VAL A CA 1
ATOM 3943 C C . VAL A 1 504 ? -7.580 2.694 -7.074 1.00 88.75 504 VAL A C 1
ATOM 3945 O O . VAL A 1 504 ? -6.968 3.172 -8.028 1.00 88.75 504 VAL A O 1
ATOM 3948 N N . THR A 1 505 ? -7.509 3.235 -5.855 1.00 86.81 505 THR A N 1
ATOM 3949 C CA . THR A 1 505 ? -6.721 4.446 -5.562 1.00 86.81 505 THR A CA 1
ATOM 3950 C C . THR A 1 505 ? -5.227 4.227 -5.816 1.00 86.81 505 THR A C 1
ATOM 3952 O O . THR A 1 505 ? -4.569 5.106 -6.371 1.00 86.81 505 THR A O 1
ATOM 3955 N N . TYR A 1 506 ? -4.682 3.052 -5.484 1.00 87.62 506 TYR A N 1
ATOM 3956 C CA . TYR A 1 506 ? -3.296 2.703 -5.806 1.00 87.62 506 TYR A CA 1
ATOM 3957 C C . TYR A 1 506 ? -3.031 2.753 -7.316 1.00 87.62 506 TYR A C 1
ATOM 3959 O O . TYR A 1 506 ? -2.008 3.293 -7.737 1.00 87.62 506 TYR A O 1
ATOM 3967 N N . GLN A 1 507 ? -3.959 2.258 -8.137 1.00 89.69 507 GLN A N 1
ATOM 3968 C CA . GLN A 1 507 ? -3.809 2.300 -9.593 1.00 89.69 507 GLN A CA 1
ATOM 3969 C C . GLN A 1 507 ? -3.874 3.719 -10.159 1.00 89.69 507 GLN A C 1
ATOM 3971 O O . GLN A 1 507 ? -3.056 4.092 -11.001 1.00 89.69 507 GLN A O 1
ATOM 3976 N N . VAL A 1 508 ? -4.775 4.550 -9.632 1.00 88.19 508 VAL A N 1
ATOM 3977 C CA . VAL A 1 508 ? -4.832 5.987 -9.940 1.00 88.19 508 VAL A CA 1
ATOM 3978 C C . VAL A 1 508 ? -3.480 6.659 -9.652 1.00 88.19 508 VAL A C 1
ATOM 3980 O O . VAL A 1 508 ? -2.922 7.341 -10.512 1.00 88.19 508 VAL A O 1
ATOM 3983 N N . LEU A 1 509 ? -2.891 6.396 -8.482 1.00 83.50 509 LEU A N 1
ATOM 3984 C CA . LEU A 1 509 ? -1.563 6.898 -8.112 1.00 83.50 509 LEU A CA 1
ATOM 3985 C C . LEU A 1 509 ? -0.435 6.300 -8.972 1.00 83.50 509 LEU A C 1
ATOM 3987 O O . LEU A 1 509 ? 0.571 6.961 -9.228 1.00 83.50 509 LEU A O 1
ATOM 3991 N N . GLY A 1 510 ? -0.586 5.068 -9.455 1.00 84.88 510 GLY A N 1
ATOM 3992 C CA . GLY A 1 510 ? 0.322 4.451 -10.423 1.00 84.88 510 GLY A CA 1
ATOM 3993 C C . GLY A 1 510 ? 0.373 5.215 -11.749 1.00 84.88 510 GLY A C 1
ATOM 3994 O O . GLY A 1 510 ? 1.452 5.427 -12.315 1.00 84.88 510 GLY A O 1
ATOM 3995 N N . HIS A 1 511 ? -0.771 5.708 -12.222 1.00 86.69 511 HIS A N 1
ATOM 3996 C CA . HIS A 1 511 ? -0.815 6.565 -13.405 1.00 86.69 511 HIS A CA 1
ATOM 3997 C C . HIS A 1 511 ? -0.258 7.962 -13.137 1.00 86.69 511 HIS A C 1
ATOM 3999 O O . HIS A 1 511 ? 0.455 8.484 -13.993 1.00 86.69 511 HIS A O 1
ATOM 4005 N N . LEU A 1 512 ? -0.450 8.516 -11.934 1.00 84.69 512 LEU A N 1
ATOM 4006 C CA . LEU A 1 512 ? 0.234 9.748 -11.525 1.00 84.69 512 LEU A CA 1
ATOM 4007 C C . LEU A 1 512 ? 1.759 9.602 -11.634 1.00 84.69 512 LEU A C 1
ATOM 4009 O O . LEU A 1 512 ? 2.416 10.447 -12.242 1.00 84.69 512 LEU A O 1
ATOM 4013 N N . LYS A 1 513 ? 2.326 8.498 -11.123 1.00 81.06 513 LYS A N 1
ATOM 4014 C CA . LYS A 1 513 ? 3.763 8.195 -11.267 1.00 81.06 513 LYS A CA 1
ATOM 4015 C C . LYS A 1 513 ? 4.188 8.139 -12.729 1.00 81.06 513 LYS A C 1
ATOM 4017 O O . LYS A 1 513 ? 5.241 8.660 -13.077 1.00 81.06 513 LYS A O 1
ATOM 4022 N N . THR A 1 514 ? 3.370 7.527 -13.582 1.00 81.81 514 THR A N 1
ATOM 4023 C CA . THR A 1 514 ? 3.649 7.418 -15.020 1.00 81.81 514 THR A CA 1
ATOM 4024 C C . THR A 1 514 ? 3.710 8.799 -15.674 1.00 81.81 514 THR A C 1
ATOM 4026 O O . THR A 1 514 ? 4.665 9.082 -16.393 1.00 81.81 514 THR A O 1
ATOM 4029 N N . CYS A 1 515 ? 2.768 9.695 -15.364 1.00 81.56 515 CYS A N 1
ATOM 4030 C CA . CYS A 1 515 ? 2.792 11.079 -15.846 1.00 81.56 515 CYS A CA 1
ATOM 4031 C C . CYS A 1 515 ? 4.049 11.835 -15.387 1.00 81.56 515 CYS A C 1
ATOM 4033 O O . CYS A 1 515 ? 4.663 12.539 -16.186 1.00 81.56 515 CYS A O 1
ATOM 4035 N N . ILE A 1 516 ? 4.467 11.655 -14.128 1.00 80.50 516 ILE A N 1
ATOM 4036 C CA . ILE A 1 516 ? 5.685 12.280 -13.587 1.00 80.50 516 ILE A CA 1
ATOM 4037 C C . ILE A 1 516 ? 6.932 11.756 -14.302 1.00 80.50 516 ILE A C 1
ATOM 4039 O O . ILE A 1 516 ? 7.783 12.548 -14.692 1.00 80.50 516 ILE A O 1
ATOM 4043 N N . ILE A 1 517 ? 7.033 10.441 -14.520 1.00 76.69 517 ILE A N 1
ATOM 4044 C CA . ILE A 1 517 ? 8.161 9.830 -15.238 1.00 76.69 517 ILE A CA 1
ATOM 4045 C C . ILE A 1 517 ? 8.248 10.364 -16.674 1.00 76.69 517 ILE A C 1
ATOM 4047 O O . ILE A 1 517 ? 9.341 10.681 -17.135 1.00 76.69 517 ILE A O 1
ATOM 4051 N N . LEU A 1 518 ? 7.115 10.503 -17.368 1.00 76.00 518 LEU A N 1
ATOM 4052 C CA . LEU A 1 518 ? 7.073 11.059 -18.726 1.00 76.00 518 LEU A CA 1
ATOM 4053 C C . LEU A 1 518 ? 7.490 12.534 -18.756 1.00 76.00 518 LEU A C 1
ATOM 4055 O O . LEU A 1 518 ? 8.287 12.924 -19.606 1.00 76.00 518 LEU A O 1
ATOM 4059 N N . GLY A 1 519 ? 7.007 13.341 -17.806 1.00 76.94 519 GLY A N 1
ATOM 4060 C CA . GLY A 1 519 ? 7.422 14.739 -17.669 1.00 76.94 519 GLY A CA 1
ATOM 4061 C C . GLY A 1 519 ? 8.909 14.882 -17.335 1.00 76.94 519 GLY A C 1
ATOM 4062 O O . GLY A 1 519 ? 9.602 15.716 -17.908 1.00 76.94 519 GLY A O 1
ATOM 4063 N N . PHE A 1 520 ? 9.433 14.027 -16.459 1.00 74.31 520 PHE A N 1
ATOM 4064 C CA . PHE A 1 520 ? 10.854 13.995 -16.115 1.00 74.31 520 PHE A CA 1
ATOM 4065 C C . PHE A 1 520 ? 11.728 13.568 -17.302 1.00 74.31 520 PHE A C 1
ATOM 4067 O O . PHE A 1 520 ? 12.813 14.114 -17.493 1.00 74.31 520 PHE A O 1
ATOM 4074 N N . GLY A 1 521 ? 11.235 12.641 -18.133 1.00 70.50 521 GLY A N 1
ATOM 4075 C CA . GLY A 1 521 ? 11.897 12.217 -19.365 1.00 70.50 521 GLY A CA 1
ATOM 4076 C C . GLY A 1 521 ? 12.153 13.379 -20.330 1.00 70.50 521 GLY A C 1
ATOM 4077 O O . GLY A 1 521 ? 13.262 13.521 -20.837 1.00 70.50 521 GLY A O 1
ATOM 4078 N N . TYR A 1 522 ? 11.174 14.272 -20.485 1.00 72.81 522 TYR A N 1
ATOM 4079 C CA . TYR A 1 522 ? 11.323 15.509 -21.259 1.00 72.81 522 TYR A CA 1
ATOM 4080 C C . TYR A 1 522 ? 12.401 16.437 -20.696 1.00 72.81 522 TYR A C 1
ATOM 4082 O O . TYR A 1 522 ? 13.254 16.922 -21.435 1.00 72.81 522 TYR A O 1
ATOM 4090 N N . VAL A 1 523 ? 12.368 16.685 -19.382 1.00 70.38 523 VAL A N 1
ATOM 4091 C CA . VAL A 1 523 ? 13.251 17.668 -18.736 1.00 70.38 523 VAL A CA 1
ATOM 4092 C C . VAL A 1 523 ? 14.719 17.238 -18.788 1.00 70.38 523 VAL A C 1
ATOM 4094 O O . VAL A 1 523 ? 15.584 18.086 -18.974 1.00 70.38 523 VAL A O 1
ATOM 4097 N N . LEU A 1 524 ? 15.008 15.942 -18.631 1.00 63.88 524 LEU A N 1
ATOM 4098 C CA . LEU A 1 524 ? 16.384 15.437 -18.547 1.00 63.88 524 LEU A CA 1
ATOM 4099 C C . LEU A 1 524 ? 16.961 14.904 -19.852 1.00 63.88 524 LEU A C 1
ATOM 4101 O O . LEU A 1 524 ? 18.167 15.016 -20.055 1.00 63.88 524 LEU A O 1
ATOM 4105 N N . PHE A 1 525 ? 16.140 14.289 -20.703 1.00 66.19 525 PHE A N 1
ATOM 4106 C CA . PHE A 1 525 ? 16.613 13.695 -21.956 1.00 66.19 525 PHE A CA 1
ATOM 4107 C C . PHE A 1 525 ? 16.304 14.567 -23.173 1.00 66.19 525 PHE A C 1
ATOM 4109 O O . PHE A 1 525 ? 16.723 14.222 -24.273 1.00 66.19 525 PHE A O 1
ATOM 4116 N N . HIS A 1 526 ? 15.609 15.697 -22.981 1.00 68.94 526 HIS A N 1
ATOM 4117 C CA . HIS A 1 526 ? 15.151 16.576 -24.058 1.00 68.94 526 HIS A CA 1
ATOM 4118 C C . HIS A 1 526 ? 14.346 15.832 -25.145 1.00 68.94 526 HIS A C 1
ATOM 4120 O O . HIS A 1 526 ? 14.312 16.257 -26.299 1.00 68.94 526 HIS A O 1
ATOM 4126 N N . ASP A 1 527 ? 13.679 14.729 -24.778 1.00 66.75 527 ASP A N 1
ATOM 4127 C CA . ASP A 1 527 ? 12.821 13.957 -25.682 1.00 66.75 527 ASP A CA 1
ATOM 4128 C C . ASP A 1 527 ? 11.641 14.835 -26.131 1.00 66.75 527 ASP A C 1
ATOM 4130 O O . ASP A 1 527 ? 10.933 15.335 -25.265 1.00 66.75 527 ASP A O 1
ATOM 4134 N N . PRO A 1 528 ? 11.359 15.044 -27.429 1.00 68.50 528 PRO A N 1
ATOM 4135 C CA . PRO A 1 528 ? 10.331 15.991 -27.861 1.00 68.50 528 PRO A CA 1
ATOM 4136 C C . PRO A 1 528 ? 8.934 15.585 -27.359 1.00 68.50 528 PRO A C 1
ATOM 4138 O O . PRO A 1 528 ? 8.365 14.579 -27.789 1.00 68.50 528 PRO A O 1
ATOM 4141 N N . LEU A 1 529 ? 8.346 16.385 -26.458 1.00 69.06 529 LEU A N 1
ATOM 4142 C CA . LEU A 1 529 ? 6.954 16.203 -26.043 1.00 69.06 529 LEU A CA 1
ATOM 4143 C C . LEU A 1 529 ? 6.019 16.656 -27.160 1.00 69.06 529 LEU A C 1
ATOM 4145 O O . LEU A 1 529 ? 5.898 17.843 -27.457 1.00 69.06 529 LEU A O 1
ATOM 4149 N N . ASN A 1 530 ? 5.284 15.704 -27.728 1.00 81.69 530 ASN A N 1
ATOM 4150 C CA . ASN A 1 530 ? 4.181 16.028 -28.620 1.00 81.69 530 ASN A CA 1
ATOM 4151 C C . ASN A 1 530 ? 3.067 16.748 -27.845 1.00 81.69 530 ASN A C 1
ATOM 4153 O O . ASN A 1 530 ? 2.770 16.417 -26.695 1.00 81.69 530 ASN A O 1
ATOM 4157 N N . TRP A 1 531 ? 2.370 17.676 -28.505 1.00 83.44 531 TRP A N 1
ATOM 4158 C CA . TRP A 1 531 ? 1.212 18.377 -27.929 1.00 83.44 531 TRP A CA 1
ATOM 4159 C C . TRP A 1 531 ? 0.129 17.408 -27.416 1.00 83.44 531 TRP A C 1
ATOM 4161 O O . TRP A 1 531 ? -0.533 17.683 -26.416 1.00 83.44 531 TRP A O 1
ATOM 4171 N N . ARG A 1 532 ? 0.004 16.232 -28.054 1.00 85.62 532 ARG A N 1
ATOM 4172 C CA . ARG A 1 532 ? -0.861 15.123 -27.620 1.00 85.62 532 ARG A CA 1
ATOM 4173 C C . ARG A 1 532 ? -0.502 14.620 -26.220 1.00 85.62 532 ARG A C 1
ATOM 4175 O O . ARG A 1 532 ? -1.399 14.390 -25.414 1.00 85.62 532 ARG A O 1
ATOM 4182 N N . ASN A 1 533 ? 0.789 14.487 -25.916 1.00 84.75 533 ASN A N 1
ATOM 4183 C CA . ASN A 1 533 ? 1.272 14.024 -24.617 1.00 84.75 533 ASN A CA 1
ATOM 4184 C C . ASN A 1 533 ? 0.931 15.039 -23.523 1.00 84.75 533 ASN A C 1
ATOM 4186 O O . ASN A 1 533 ? 0.426 14.658 -22.471 1.00 84.75 533 ASN A O 1
ATOM 4190 N N . ILE A 1 534 ? 1.135 16.330 -23.799 1.00 86.88 534 ILE A N 1
ATOM 4191 C CA . ILE A 1 534 ? 0.815 17.420 -22.866 1.00 86.88 534 ILE A CA 1
ATOM 4192 C C . ILE A 1 534 ? -0.693 17.464 -22.588 1.00 86.88 534 ILE A C 1
ATOM 4194 O O . ILE A 1 534 ? -1.107 17.472 -21.428 1.00 86.88 534 ILE A O 1
ATOM 4198 N N . LEU A 1 535 ? -1.518 17.431 -23.641 1.00 90.19 535 LEU A N 1
ATOM 4199 C CA . LEU A 1 535 ? -2.976 17.432 -23.514 1.00 90.19 535 LEU A CA 1
ATOM 4200 C C . LEU A 1 535 ? -3.481 16.209 -22.734 1.00 90.19 535 LEU A C 1
ATOM 4202 O O . LEU A 1 535 ? -4.322 16.345 -21.847 1.00 90.19 535 LEU A O 1
ATOM 4206 N N . GLY A 1 536 ? -2.948 15.023 -23.034 1.00 90.75 536 GLY A N 1
ATOM 4207 C CA . GLY A 1 536 ? -3.306 13.794 -22.332 1.00 90.75 536 GLY A CA 1
ATOM 4208 C C . GLY A 1 536 ? -2.922 13.824 -20.848 1.00 90.75 536 GLY A C 1
ATOM 4209 O O . GLY A 1 536 ? -3.734 13.445 -20.005 1.00 90.75 536 GLY A O 1
ATOM 4210 N N . ILE A 1 537 ? -1.732 14.338 -20.504 1.00 87.56 537 ILE A N 1
ATOM 4211 C CA . ILE A 1 537 ? -1.293 14.498 -19.105 1.00 87.56 537 ILE A CA 1
ATOM 4212 C C . ILE A 1 537 ? -2.216 15.465 -18.357 1.00 87.56 537 ILE A C 1
ATOM 4214 O O . ILE A 1 537 ? -2.649 15.149 -17.249 1.00 87.56 537 ILE A O 1
ATOM 4218 N N . LEU A 1 538 ? -2.562 16.610 -18.954 1.00 88.50 538 LEU A N 1
ATOM 4219 C CA . LEU A 1 538 ? -3.469 17.582 -18.335 1.00 88.50 538 LEU A CA 1
ATOM 4220 C C . LEU A 1 538 ? -4.848 16.964 -18.062 1.00 88.50 538 LEU A C 1
ATOM 4222 O O . LEU A 1 538 ? -5.387 17.095 -16.962 1.00 88.50 538 LEU A O 1
ATOM 4226 N N . LEU A 1 539 ? -5.394 16.238 -19.038 1.00 92.62 539 LEU A N 1
ATOM 4227 C CA . LEU A 1 539 ? -6.682 15.562 -18.905 1.00 92.62 539 LEU A CA 1
ATOM 4228 C C . LEU A 1 539 ? -6.645 14.443 -17.854 1.00 92.62 539 LEU A C 1
ATOM 4230 O O . LEU A 1 539 ? -7.583 14.297 -17.070 1.00 92.62 539 LEU A O 1
ATOM 4234 N N . ALA A 1 540 ? -5.540 13.696 -17.784 1.00 89.44 540 ALA A N 1
ATOM 4235 C CA . ALA A 1 540 ? -5.321 12.690 -16.753 1.00 89.44 540 ALA A CA 1
ATOM 4236 C C . ALA A 1 540 ? -5.278 13.312 -15.349 1.00 89.44 540 ALA A C 1
ATOM 4238 O O . ALA A 1 540 ? -5.925 12.797 -14.438 1.00 89.44 540 ALA A O 1
ATOM 4239 N N . LEU A 1 541 ? -4.566 14.434 -15.169 1.00 87.25 541 LEU A N 1
ATOM 4240 C CA . LEU A 1 541 ? -4.511 15.172 -13.900 1.00 87.25 541 LEU A CA 1
ATOM 4241 C C . LEU A 1 541 ? -5.899 15.658 -13.469 1.00 87.25 541 LEU A C 1
ATOM 4243 O O . LEU A 1 541 ? -6.271 15.467 -12.311 1.00 87.25 541 LEU A O 1
ATOM 4247 N N . LEU A 1 542 ? -6.693 16.202 -14.395 1.00 88.56 542 LEU A N 1
ATOM 4248 C CA . LEU A 1 542 ? -8.081 16.589 -14.123 1.00 88.56 542 LEU A CA 1
ATOM 4249 C C . LEU A 1 542 ? -8.930 15.391 -13.675 1.00 88.56 542 LEU A C 1
ATOM 4251 O O . LEU A 1 542 ? -9.651 15.491 -12.679 1.00 88.56 542 LEU A O 1
ATOM 4255 N N . GLY A 1 543 ? -8.818 14.246 -14.356 1.00 88.44 543 GLY A N 1
ATOM 4256 C CA . GLY A 1 543 ? -9.509 13.014 -13.966 1.00 88.44 543 GLY A CA 1
ATOM 4257 C C . GLY A 1 543 ? -9.099 12.517 -12.576 1.00 88.44 543 GLY A C 1
ATOM 4258 O O . GLY A 1 543 ? -9.959 12.150 -11.777 1.00 88.44 543 GLY A O 1
ATOM 4259 N N . MET A 1 544 ? -7.804 12.573 -12.245 1.00 87.00 544 MET A N 1
ATOM 4260 C CA . MET A 1 544 ? -7.270 12.180 -10.933 1.00 87.00 544 MET A CA 1
ATOM 4261 C C . MET A 1 544 ? -7.765 13.085 -9.801 1.00 87.00 544 MET A C 1
ATOM 4263 O O . MET A 1 544 ? -8.222 12.578 -8.775 1.00 87.00 544 MET A O 1
ATOM 4267 N N . ILE A 1 545 ? -7.723 14.408 -9.992 1.00 81.44 545 ILE A N 1
ATOM 4268 C CA . ILE A 1 545 ? -8.236 15.387 -9.020 1.00 81.44 545 ILE A CA 1
ATOM 4269 C C . ILE A 1 545 ? -9.745 15.196 -8.824 1.00 81.44 545 ILE A C 1
ATOM 4271 O O . ILE A 1 545 ? -10.215 15.137 -7.689 1.00 81.44 545 ILE A O 1
ATOM 4275 N N . SER A 1 546 ? -10.499 15.020 -9.912 1.00 82.88 546 SER A N 1
ATOM 4276 C CA . SER A 1 546 ? -11.948 14.782 -9.848 1.00 82.88 546 SER A CA 1
ATOM 4277 C C . SER A 1 546 ? -12.290 13.477 -9.126 1.00 82.88 546 SER A C 1
ATOM 4279 O O . SER A 1 546 ? -13.178 13.461 -8.278 1.00 82.88 546 SER A O 1
ATOM 4281 N N . TYR A 1 547 ? -11.577 12.384 -9.430 1.00 86.50 547 TYR A N 1
ATOM 4282 C CA . TYR A 1 547 ? -11.768 11.075 -8.789 1.00 86.50 547 TYR A CA 1
ATOM 4283 C C . TYR A 1 547 ? -11.591 11.194 -7.282 1.00 86.50 547 TYR A C 1
ATOM 4285 O O . TYR A 1 547 ? -12.445 10.782 -6.504 1.00 86.50 547 TYR A O 1
ATOM 4293 N N . SER A 1 548 ? -10.483 11.812 -6.903 1.00 79.62 548 SER A N 1
ATOM 4294 C CA . SER A 1 548 ? -10.096 12.064 -5.533 1.00 79.62 548 SER A CA 1
ATOM 4295 C C . SER A 1 548 ? -11.147 12.890 -4.773 1.00 79.62 548 SER A C 1
ATOM 4297 O O . SER A 1 548 ? -11.625 12.471 -3.716 1.00 79.62 548 SER A O 1
ATOM 4299 N N . TYR A 1 549 ? -11.598 14.000 -5.364 1.00 78.12 549 TYR A N 1
ATOM 4300 C CA . TYR A 1 549 ? -12.654 14.843 -4.808 1.00 78.12 549 TYR A CA 1
ATOM 4301 C C . TYR A 1 549 ? -13.964 14.073 -4.594 1.00 78.12 549 TYR A C 1
ATOM 4303 O O . TYR A 1 549 ? -14.552 14.133 -3.514 1.00 78.12 549 TYR A O 1
ATOM 4311 N N . PHE A 1 550 ? -14.413 13.297 -5.585 1.00 82.06 550 PHE A N 1
ATOM 4312 C CA . PHE A 1 550 ? -15.647 12.520 -5.456 1.00 82.06 550 PHE A CA 1
ATOM 4313 C C . PHE A 1 550 ? -15.530 11.368 -4.458 1.00 82.06 550 PHE A C 1
ATOM 4315 O O . PHE A 1 550 ? -16.499 11.101 -3.752 1.00 82.06 550 PHE A O 1
ATOM 4322 N N . CYS A 1 551 ? -14.362 10.731 -4.345 1.00 76.62 551 CYS A N 1
ATOM 4323 C CA . CYS A 1 551 ? -14.103 9.732 -3.309 1.00 76.62 551 CYS A CA 1
ATOM 4324 C C . CYS A 1 551 ? -14.222 10.346 -1.907 1.00 76.62 551 CYS A C 1
ATOM 4326 O O . CYS A 1 551 ? -14.847 9.757 -1.028 1.00 76.62 551 CYS A O 1
ATOM 4328 N N . LEU A 1 552 ? -13.680 11.551 -1.712 1.00 68.44 552 LEU A N 1
ATOM 4329 C CA . LEU A 1 552 ? -13.793 12.278 -0.450 1.00 68.44 552 LEU A CA 1
ATOM 4330 C C . LEU A 1 552 ? -15.246 12.645 -0.130 1.00 68.44 552 LEU A C 1
ATOM 4332 O O . LEU A 1 552 ? -15.703 12.414 0.986 1.00 68.44 552 LEU A O 1
ATOM 4336 N N . MET A 1 553 ? -15.993 13.165 -1.107 1.00 69.44 553 MET A N 1
ATOM 4337 C CA . MET A 1 553 ? -17.412 13.483 -0.919 1.00 69.44 553 MET A CA 1
ATOM 4338 C C . MET A 1 553 ? -18.252 12.246 -0.584 1.00 69.44 553 MET A C 1
ATOM 4340 O O . MET A 1 553 ? -19.117 12.308 0.286 1.00 69.44 553 MET A O 1
ATOM 4344 N N . GLU A 1 554 ? -18.022 11.122 -1.266 1.00 71.75 554 GLU A N 1
ATOM 4345 C CA . GLU A 1 554 ? -18.763 9.880 -1.024 1.00 71.75 554 GLU A CA 1
ATOM 4346 C C . GLU A 1 554 ? -18.497 9.332 0.385 1.00 71.75 554 GLU A C 1
ATOM 4348 O O . GLU A 1 554 ? -19.425 8.871 1.050 1.00 71.75 554 GLU A O 1
ATOM 4353 N N . ASN A 1 555 ? -17.269 9.488 0.882 1.00 61.94 555 ASN A N 1
ATOM 4354 C CA . ASN A 1 555 ? -16.914 9.138 2.256 1.00 61.94 555 ASN A CA 1
ATOM 4355 C C . ASN A 1 555 ? -17.558 10.072 3.297 1.00 61.94 555 ASN A C 1
ATOM 4357 O O . ASN A 1 555 ? -17.847 9.627 4.401 1.00 61.94 555 ASN A O 1
ATOM 4361 N N . GLN A 1 556 ? -17.827 11.342 2.968 1.00 51.16 556 GLN A N 1
ATOM 4362 C CA . GLN A 1 556 ? -18.543 12.255 3.874 1.00 51.16 556 GLN A CA 1
ATOM 4363 C C . GLN A 1 556 ? -20.060 12.017 3.907 1.00 51.16 556 GLN A C 1
ATOM 4365 O O . GLN A 1 556 ? -20.702 12.269 4.926 1.00 51.16 556 GLN A O 1
ATOM 4370 N N . HIS A 1 557 ? -20.642 11.524 2.811 1.00 50.94 557 HIS A N 1
ATOM 4371 C CA . HIS A 1 557 ? -22.078 11.242 2.723 1.00 50.94 557 HIS A CA 1
ATOM 4372 C C . HIS A 1 557 ? -22.494 9.910 3.361 1.00 50.94 557 HIS A C 1
ATOM 4374 O O . HIS A 1 557 ? -23.669 9.747 3.698 1.00 50.94 557 HIS A O 1
ATOM 4380 N N . LYS A 1 558 ? -21.563 8.975 3.580 1.00 47.91 558 LYS A N 1
ATOM 4381 C CA . LYS A 1 558 ? -21.809 7.786 4.402 1.00 47.91 558 LYS A CA 1
ATOM 4382 C C . LYS A 1 558 ? -21.803 8.184 5.886 1.00 47.91 558 LYS A C 1
ATOM 4384 O O . LYS A 1 558 ? -20.773 8.224 6.552 1.00 47.91 558 LYS A O 1
ATOM 4389 N N . GLY A 1 559 ? -22.984 8.537 6.405 1.00 32.41 559 GLY A N 1
ATOM 4390 C CA . GLY A 1 559 ? -23.271 8.553 7.847 1.00 32.41 559 GLY A CA 1
ATOM 4391 C C . GLY A 1 559 ? -23.021 7.171 8.480 1.00 32.41 559 GLY A C 1
ATOM 4392 O O . GLY A 1 559 ? -22.732 6.236 7.741 1.00 32.41 559 GLY A O 1
ATOM 4393 N N . PRO A 1 560 ? -23.109 7.006 9.816 1.00 31.47 560 PRO A N 1
ATOM 4394 C CA . PRO A 1 560 ? -22.798 5.741 10.466 1.00 31.47 560 PRO A CA 1
ATOM 4395 C C . PRO A 1 560 ? -23.949 4.777 10.169 1.00 31.47 560 PRO A C 1
ATOM 4397 O O . PRO A 1 560 ? -24.911 4.670 10.927 1.00 31.47 560 PRO A O 1
ATOM 4400 N N . GLU A 1 561 ? -23.906 4.140 9.004 1.00 28.50 561 GLU A N 1
ATOM 4401 C CA . GLU A 1 561 ? -24.717 2.971 8.738 1.00 28.50 561 GLU A CA 1
ATOM 4402 C C . GLU A 1 561 ? -24.154 1.859 9.607 1.00 28.50 561 GLU A C 1
ATOM 4404 O O . GLU A 1 561 ? -23.019 1.418 9.428 1.00 28.50 561 GLU A O 1
ATOM 4409 N N . LEU A 1 562 ? -24.978 1.473 10.582 1.00 28.67 562 LEU A N 1
ATOM 4410 C CA . LEU A 1 562 ? -24.938 0.215 11.305 1.00 28.67 562 LEU A CA 1
ATOM 4411 C C . LEU A 1 562 ? -24.270 -0.842 10.424 1.00 28.67 562 LEU A C 1
ATOM 4413 O O . LEU A 1 562 ? -24.840 -1.257 9.413 1.00 28.67 562 LEU A O 1
ATOM 4417 N N . SER A 1 563 ? -23.053 -1.228 10.795 1.00 25.45 563 SER A N 1
ATOM 4418 C CA . SER A 1 563 ? -22.319 -2.318 10.177 1.00 25.45 563 SER A CA 1
ATOM 4419 C C . SER A 1 563 ? -23.257 -3.516 10.075 1.00 25.45 563 SER A C 1
ATOM 4421 O O . SER A 1 563 ? -23.604 -4.161 11.066 1.00 25.45 563 SER A O 1
ATOM 4423 N N . ALA A 1 564 ? -23.742 -3.768 8.858 1.00 23.61 564 ALA A N 1
ATOM 4424 C CA . ALA A 1 564 ? -24.538 -4.941 8.570 1.00 23.61 564 ALA A CA 1
ATOM 4425 C C . ALA A 1 564 ? -23.710 -6.154 9.018 1.00 23.61 564 ALA A C 1
ATOM 4427 O O . ALA A 1 564 ? -22.534 -6.242 8.649 1.00 23.61 564 ALA A O 1
ATOM 4428 N N . PRO A 1 565 ? -24.267 -7.064 9.835 1.00 26.75 565 PRO A N 1
ATOM 4429 C CA . PRO A 1 565 ? -23.499 -8.169 10.374 1.00 26.75 565 PRO A CA 1
ATOM 4430 C C . PRO A 1 565 ? -23.011 -9.038 9.215 1.00 26.75 565 PRO A C 1
ATOM 4432 O O . PRO A 1 565 ? -23.785 -9.742 8.561 1.00 26.75 565 PRO A O 1
ATOM 4435 N N . PHE A 1 566 ? -21.708 -8.967 8.953 1.00 28.88 566 PHE A N 1
ATOM 4436 C CA . PHE A 1 566 ? -21.000 -9.897 8.090 1.00 28.88 566 PHE A CA 1
ATOM 4437 C C . PHE A 1 566 ? -21.119 -11.284 8.735 1.00 28.88 566 PHE A C 1
ATOM 4439 O O . PHE A 1 566 ? -20.513 -11.549 9.766 1.00 28.88 566 PHE A O 1
ATOM 4446 N N . PHE A 1 567 ? -21.955 -12.140 8.141 1.00 24.73 567 PHE A N 1
ATOM 4447 C CA . PHE A 1 567 ? -22.102 -13.565 8.446 1.00 24.73 567 PHE A CA 1
ATOM 4448 C C . PHE A 1 567 ? -22.250 -13.929 9.939 1.00 24.73 567 PHE A C 1
ATOM 4450 O O . PHE A 1 567 ? -21.332 -14.437 10.575 1.00 24.73 567 PHE A O 1
ATOM 4457 N N . HIS A 1 568 ? -23.478 -13.846 10.463 1.00 25.05 568 HIS A N 1
ATOM 4458 C CA . HIS A 1 568 ? -23.888 -14.815 11.481 1.00 25.05 568 HIS A CA 1
ATOM 4459 C C . HIS A 1 568 ? -24.030 -16.187 10.810 1.00 25.05 568 HIS A C 1
ATOM 4461 O O . HIS A 1 568 ? -25.026 -16.465 10.136 1.00 25.05 568 HIS A O 1
ATOM 4467 N N . THR A 1 569 ? -23.062 -17.077 11.026 1.00 24.78 569 THR A N 1
ATOM 4468 C CA . THR A 1 569 ? -23.336 -18.512 10.947 1.00 24.78 569 THR A CA 1
ATOM 4469 C C . THR A 1 569 ? -24.415 -18.808 11.985 1.00 24.78 569 THR A C 1
ATOM 4471 O O . THR A 1 569 ? -24.218 -18.628 13.186 1.00 24.78 569 THR A O 1
ATOM 4474 N N . LYS A 1 570 ? -25.597 -19.192 11.502 1.00 23.00 570 LYS A N 1
ATOM 4475 C CA . LYS A 1 570 ? -26.747 -19.619 12.302 1.00 23.00 570 LYS A CA 1
ATOM 4476 C C . LYS A 1 570 ? -26.333 -20.831 13.148 1.00 23.00 570 LYS A C 1
ATOM 4478 O O . LYS A 1 570 ? -26.368 -21.958 12.665 1.00 23.00 570 LYS A O 1
ATOM 4483 N N . VAL A 1 571 ? -25.976 -20.620 14.413 1.00 24.84 571 VAL A N 1
ATOM 4484 C CA . VAL A 1 571 ? -26.054 -21.690 15.415 1.00 24.84 571 VAL A CA 1
ATOM 4485 C C . VAL A 1 571 ? -27.536 -21.857 15.718 1.00 24.84 571 VAL A C 1
ATOM 4487 O O . VAL A 1 571 ? -28.154 -21.044 16.402 1.00 24.84 571 VAL A O 1
ATOM 4490 N N . LYS A 1 572 ? -28.143 -22.865 15.094 1.00 24.98 572 LYS A N 1
ATOM 4491 C CA . LYS A 1 572 ? -29.531 -23.241 15.335 1.00 24.98 572 LYS A CA 1
ATOM 4492 C C . LYS A 1 572 ? -29.553 -24.046 16.634 1.00 24.98 572 LYS A C 1
ATOM 4494 O O . LYS A 1 572 ? -29.167 -25.209 16.641 1.00 24.98 572 LYS A O 1
ATOM 4499 N N . GLY A 1 573 ? -29.962 -23.407 17.727 1.00 22.34 573 GLY A N 1
ATOM 4500 C CA . GLY A 1 573 ? -30.370 -24.118 18.932 1.00 22.34 573 GLY A CA 1
ATOM 4501 C C . GLY A 1 573 ? -31.613 -24.960 18.641 1.00 22.34 573 GLY A C 1
ATOM 4502 O O . GLY A 1 573 ? -32.564 -24.478 18.023 1.00 22.34 573 GLY A O 1
ATOM 4503 N N . GLY A 1 574 ? -31.575 -26.216 19.068 1.00 23.47 574 GLY A N 1
ATOM 4504 C CA . GLY A 1 574 ? -32.710 -27.122 19.160 1.00 23.47 574 GLY A CA 1
ATOM 4505 C C . GLY A 1 574 ? -32.456 -28.048 20.342 1.00 23.47 574 GLY A C 1
ATOM 4506 O O . GLY A 1 574 ? -31.592 -28.916 20.271 1.00 23.47 574 GLY A O 1
ATOM 4507 N N . GLU A 1 575 ? -33.143 -27.776 21.446 1.00 26.81 575 GLU A N 1
ATOM 4508 C CA . GLU A 1 575 ? -33.128 -28.552 22.684 1.00 26.81 575 GLU A CA 1
ATOM 4509 C C . GLU A 1 575 ? -33.734 -29.947 22.480 1.00 26.81 575 GLU A C 1
ATOM 4511 O O . GLU A 1 575 ? -34.781 -30.063 21.853 1.00 26.81 575 GLU A O 1
ATOM 4516 N N . THR A 1 576 ? -33.133 -30.968 23.105 1.00 25.84 576 THR A N 1
ATOM 4517 C CA . THR A 1 576 ? -33.857 -31.976 23.909 1.00 25.84 576 THR A CA 1
ATOM 4518 C C . THR A 1 576 ? -32.879 -32.764 24.793 1.00 25.84 576 THR A C 1
ATOM 4520 O O . THR A 1 576 ? -32.080 -33.544 24.294 1.00 25.84 576 THR A O 1
ATOM 4523 N N . GLY A 1 577 ? -32.973 -32.543 26.110 1.00 23.95 577 GLY A N 1
ATOM 4524 C CA . GLY A 1 577 ? -33.151 -33.597 27.120 1.00 23.95 577 GLY A CA 1
ATOM 4525 C C . GLY A 1 577 ? -32.016 -34.575 27.476 1.00 23.95 577 GLY A C 1
ATOM 4526 O O . GLY A 1 577 ? -31.898 -35.628 26.869 1.00 23.95 577 GLY A O 1
ATOM 4527 N N . THR A 1 578 ? -31.351 -34.277 28.602 1.00 23.25 578 THR A N 1
ATOM 4528 C CA . THR A 1 578 ? -31.146 -35.171 29.773 1.00 23.25 578 THR A CA 1
ATOM 4529 C C . THR A 1 578 ? -30.340 -36.479 29.622 1.00 23.25 578 THR A C 1
ATOM 4531 O O . THR A 1 578 ? -30.862 -37.467 29.127 1.00 23.25 578 THR A O 1
ATOM 4534 N N . LEU A 1 579 ? -29.149 -36.561 30.247 1.00 23.20 579 LEU A N 1
ATOM 4535 C CA . LEU A 1 579 ? -28.904 -37.367 31.468 1.00 23.20 579 LEU A CA 1
ATOM 4536 C C . LEU A 1 579 ? -27.438 -37.315 31.943 1.00 23.20 579 LEU A C 1
ATOM 4538 O O . LEU A 1 579 ? -26.490 -37.391 31.169 1.00 23.20 579 LEU A O 1
ATOM 4542 N N . LEU A 1 580 ? -27.311 -37.192 33.264 1.00 25.03 580 LEU A N 1
ATOM 4543 C CA . LEU A 1 580 ? -26.113 -37.310 34.094 1.00 25.03 580 LEU A CA 1
ATOM 4544 C C . LEU A 1 580 ? -25.356 -38.629 33.867 1.00 25.03 580 LEU A C 1
ATOM 4546 O O . LEU A 1 580 ? -25.994 -39.674 33.787 1.00 25.03 580 LEU A O 1
ATOM 4550 N N . LEU A 1 581 ? -24.018 -38.595 33.946 1.00 23.39 581 LEU A N 1
ATOM 4551 C CA . LEU A 1 581 ? -23.258 -39.318 34.980 1.00 23.39 581 LEU A CA 1
ATOM 4552 C C . LEU A 1 581 ? -21.759 -38.971 34.951 1.00 23.39 581 LEU A C 1
ATOM 4554 O O . LEU A 1 581 ? -21.105 -38.929 33.915 1.00 23.39 581 LEU A O 1
ATOM 4558 N N . VAL A 1 582 ? -21.244 -38.735 36.154 1.00 26.75 582 VAL A N 1
ATOM 4559 C CA . VAL A 1 582 ? -19.834 -38.626 36.537 1.00 26.75 582 VAL A CA 1
ATOM 4560 C C . VAL A 1 582 ? -19.196 -40.018 36.517 1.00 26.75 582 VAL A C 1
ATOM 4562 O O . VAL A 1 582 ? -19.748 -40.892 37.177 1.00 26.75 582 VAL A O 1
ATOM 4565 N N . GLN A 1 583 ? -18.015 -40.206 35.902 1.00 22.72 583 GLN A N 1
ATOM 4566 C CA . GLN A 1 583 ? -16.950 -41.047 36.483 1.00 22.72 583 GLN A CA 1
ATOM 4567 C C . GLN A 1 583 ? -15.557 -40.843 35.846 1.00 22.72 583 GLN A C 1
ATOM 4569 O O . GLN A 1 583 ? -15.416 -40.581 34.658 1.00 22.72 583 GLN A O 1
ATOM 4574 N N . ASN A 1 584 ? -14.549 -40.982 36.712 1.00 23.17 584 ASN A N 1
ATOM 4575 C CA . ASN A 1 584 ? -13.092 -40.919 36.546 1.00 23.17 584 ASN A CA 1
ATOM 4576 C C . ASN A 1 584 ? -12.469 -41.653 35.338 1.00 23.17 584 ASN A C 1
ATOM 4578 O O . ASN A 1 584 ? -12.905 -42.746 34.991 1.00 23.17 584 ASN A O 1
ATOM 4582 N N . GLY A 1 585 ? -11.286 -41.176 34.913 1.00 21.91 585 GLY A N 1
ATOM 4583 C CA . GLY A 1 585 ? -10.170 -42.060 34.529 1.00 21.91 585 GLY A CA 1
ATOM 4584 C C . GLY A 1 585 ? -9.406 -41.730 33.237 1.00 21.91 585 GLY A C 1
ATOM 4585 O O . GLY A 1 585 ? -9.897 -41.978 32.151 1.00 21.91 585 GLY A O 1
ATOM 4586 N N . SER A 1 586 ? -8.157 -41.277 33.408 1.00 20.94 586 SER A N 1
ATOM 4587 C CA . SER A 1 586 ? -6.940 -41.561 32.615 1.00 20.94 586 SER A CA 1
ATOM 4588 C C . SER A 1 586 ? -6.920 -41.474 31.068 1.00 20.94 586 SER A C 1
ATOM 4590 O O . SER A 1 586 ? -7.494 -42.293 30.364 1.00 20.94 586 SER A O 1
ATOM 4592 N N . ALA A 1 587 ? -6.044 -40.577 30.590 1.00 22.75 587 ALA A N 1
ATOM 4593 C CA . ALA A 1 587 ? -5.150 -40.693 29.425 1.00 22.75 587 ALA A CA 1
ATOM 4594 C C . ALA A 1 587 ? -5.721 -40.962 28.011 1.00 22.75 587 ALA A C 1
ATOM 4596 O O . ALA A 1 587 ? -6.024 -42.096 27.660 1.00 22.75 587 ALA A O 1
ATOM 4597 N N . LYS A 1 588 ? -5.591 -39.971 27.112 1.00 22.28 588 LYS A N 1
ATOM 4598 C CA . LYS A 1 588 ? -4.604 -39.974 26.004 1.00 22.28 588 LYS A CA 1
ATOM 4599 C C . LYS A 1 588 ? -4.716 -38.708 25.148 1.00 22.28 588 LYS A C 1
ATOM 4601 O O . LYS A 1 588 ? -5.801 -38.267 24.800 1.00 22.28 588 LYS A O 1
ATOM 4606 N N . VAL A 1 589 ? -3.551 -38.174 24.793 1.00 28.52 589 VAL A N 1
ATOM 4607 C CA . VAL A 1 589 ? -3.335 -37.136 23.780 1.00 28.52 589 VAL A CA 1
ATOM 4608 C C . VAL A 1 589 ? -3.612 -37.713 22.392 1.00 28.52 589 VAL A C 1
ATOM 4610 O O . VAL A 1 589 ? -2.967 -38.695 22.036 1.00 28.52 589 VAL A O 1
ATOM 4613 N N . THR A 1 590 ? -4.488 -37.064 21.620 1.00 23.06 590 THR A N 1
ATOM 4614 C CA . THR A 1 590 ? -4.443 -36.956 20.147 1.00 23.06 590 THR A CA 1
ATOM 4615 C C . THR A 1 590 ? -5.421 -35.862 19.708 1.00 23.06 590 THR A C 1
ATOM 4617 O O . THR A 1 590 ? -6.609 -36.133 19.553 1.00 23.06 590 THR A O 1
ATOM 4620 N N . ASP A 1 591 ? -4.930 -34.639 19.497 1.00 24.91 591 ASP A N 1
ATOM 4621 C CA . ASP A 1 591 ? -5.675 -33.601 18.778 1.00 24.91 591 ASP A CA 1
ATOM 4622 C C . ASP A 1 591 ? -5.353 -33.700 17.285 1.00 24.91 591 ASP A C 1
ATOM 4624 O O . ASP A 1 591 ? -4.231 -33.450 16.846 1.00 24.91 591 ASP A O 1
ATOM 4628 N N . GLY A 1 592 ? -6.359 -34.084 16.504 1.00 23.56 592 GLY A N 1
ATOM 4629 C CA . GLY A 1 592 ? -6.360 -34.029 15.049 1.00 23.56 592 GLY A CA 1
ATOM 4630 C C . GLY A 1 592 ? -7.681 -33.434 14.586 1.00 23.56 592 GLY A C 1
ATOM 4631 O O . GLY A 1 592 ? -8.624 -34.166 14.304 1.00 23.56 592 GLY A O 1
ATOM 4632 N N . VAL A 1 593 ? -7.766 -32.103 14.529 1.00 24.11 593 VAL A N 1
ATOM 4633 C CA . VAL A 1 593 ? -8.906 -31.411 13.916 1.00 24.11 593 VAL A CA 1
ATOM 4634 C C . VAL A 1 593 ? -8.635 -31.287 12.420 1.00 24.11 593 VAL A C 1
ATOM 4636 O O . VAL A 1 593 ? -7.796 -30.501 11.978 1.00 24.11 593 VAL A O 1
ATOM 4639 N N . VAL A 1 594 ? -9.347 -32.095 11.637 1.00 25.77 594 VAL A N 1
ATOM 4640 C CA . VAL A 1 594 ? -9.436 -31.969 10.181 1.00 25.77 594 VAL A CA 1
ATOM 4641 C C . VAL A 1 594 ? -10.289 -30.741 9.868 1.00 25.77 594 VAL A C 1
ATOM 4643 O O . VAL A 1 594 ? -11.484 -30.717 10.147 1.00 25.77 594 VAL A O 1
ATOM 4646 N N . ILE A 1 595 ? -9.666 -29.709 9.301 1.00 26.97 595 ILE A N 1
ATOM 4647 C CA . ILE A 1 595 ? -10.364 -28.564 8.711 1.00 26.97 595 ILE A CA 1
ATOM 4648 C C . ILE A 1 595 ? -10.564 -28.892 7.230 1.00 26.97 595 ILE A C 1
ATOM 4650 O O . ILE A 1 595 ? -9.613 -28.840 6.447 1.00 26.97 595 ILE A O 1
ATOM 4654 N N . GLU A 1 596 ? -11.785 -29.266 6.849 1.00 26.42 596 GLU A N 1
ATOM 4655 C CA . GLU A 1 596 ? -12.158 -29.397 5.440 1.00 26.42 596 GLU A CA 1
ATOM 4656 C C . GLU A 1 596 ? -12.120 -28.022 4.758 1.00 26.42 596 GLU A C 1
ATOM 4658 O O . GLU A 1 596 ? -12.752 -27.059 5.197 1.00 26.42 596 GLU A O 1
ATOM 4663 N N . GLY A 1 597 ? -11.331 -27.929 3.685 1.00 28.34 597 GLY A N 1
ATOM 4664 C CA . GLY A 1 597 ? -11.289 -26.771 2.797 1.00 28.34 597 GLY A CA 1
ATOM 4665 C C . GLY A 1 597 ? -12.506 -26.706 1.862 1.00 28.34 597 GLY A C 1
ATOM 4666 O O . GLY A 1 597 ? -13.319 -27.630 1.824 1.00 28.34 597 GLY A O 1
ATOM 4667 N N . PRO A 1 598 ? -12.649 -25.624 1.078 1.00 25.59 598 PRO A N 1
ATOM 4668 C CA . PRO A 1 598 ? -13.814 -25.415 0.228 1.00 25.59 598 PRO A CA 1
ATOM 4669 C C . PRO A 1 598 ? -13.926 -26.513 -0.840 1.00 25.59 598 PRO A C 1
ATOM 4671 O O . PRO A 1 598 ? -13.067 -26.659 -1.710 1.00 25.59 598 PRO A O 1
ATOM 4674 N N . MET A 1 599 ? -15.016 -27.278 -0.761 1.00 24.23 599 MET A N 1
ATOM 4675 C CA . MET A 1 599 ? -15.414 -28.289 -1.737 1.00 24.23 599 MET A CA 1
ATOM 4676 C C . MET A 1 599 ? -15.744 -27.633 -3.085 1.00 24.23 599 MET A C 1
ATOM 4678 O O . MET A 1 599 ? -16.764 -26.959 -3.244 1.00 24.23 599 MET A O 1
ATOM 4682 N N . TRP A 1 600 ? -14.886 -27.870 -4.075 1.00 26.58 600 TRP A N 1
ATOM 4683 C CA . TRP A 1 600 ? -15.172 -27.644 -5.486 1.00 26.58 600 TRP A CA 1
ATOM 4684 C C . TRP A 1 600 ? -16.246 -28.639 -5.935 1.00 26.58 600 TRP A C 1
ATOM 4686 O O . TRP A 1 600 ? -15.968 -29.827 -6.084 1.00 26.58 600 TRP A O 1
ATOM 4696 N N . ARG A 1 601 ? -17.481 -28.181 -6.168 1.00 24.97 601 ARG A N 1
ATOM 4697 C CA . ARG A 1 601 ? -18.470 -29.003 -6.878 1.00 24.97 601 ARG A CA 1
ATOM 4698 C C . ARG A 1 601 ? -18.163 -28.965 -8.369 1.00 24.97 601 ARG A C 1
ATOM 4700 O O . ARG A 1 601 ? -18.576 -28.053 -9.081 1.00 24.97 601 ARG A O 1
ATOM 4707 N N . LEU A 1 602 ? -17.421 -29.969 -8.820 1.00 25.48 602 LEU A N 1
ATOM 4708 C CA . LEU A 1 602 ? -17.364 -30.368 -10.217 1.00 25.48 602 LEU A CA 1
ATOM 4709 C C . LEU A 1 602 ? -18.760 -30.888 -10.591 1.00 25.48 602 LEU A C 1
ATOM 4711 O O . LEU A 1 602 ? -19.151 -31.975 -10.176 1.00 25.48 602 LEU A O 1
ATOM 4715 N N . ASN A 1 603 ? -19.542 -30.079 -11.304 1.00 29.55 603 ASN A N 1
ATOM 4716 C CA . ASN A 1 603 ? -20.841 -30.500 -11.812 1.00 29.55 603 ASN A CA 1
ATOM 4717 C C . ASN A 1 603 ? -20.587 -31.442 -12.995 1.00 29.55 603 ASN A C 1
ATOM 4719 O O . ASN A 1 603 ? -20.191 -30.994 -14.072 1.00 29.55 603 ASN A O 1
ATOM 4723 N N . ARG A 1 604 ? -20.731 -32.746 -12.769 1.00 30.75 604 ARG A N 1
ATOM 4724 C CA . ARG A 1 604 ? -20.586 -33.769 -13.800 1.00 30.75 604 ARG A CA 1
ATOM 4725 C C . ARG A 1 604 ? -21.765 -34.728 -13.699 1.00 30.75 604 ARG A C 1
ATOM 4727 O O . ARG A 1 604 ? -21.607 -35.825 -13.201 1.00 30.75 604 ARG A O 1
ATOM 4734 N N . ASP A 1 605 ? -22.916 -34.253 -14.165 1.00 30.98 605 ASP A N 1
ATOM 4735 C CA . ASP A 1 605 ? -24.083 -35.067 -14.510 1.00 30.98 605 ASP A CA 1
ATOM 4736 C C . ASP A 1 605 ? -24.701 -34.471 -15.785 1.00 30.98 605 ASP A C 1
ATOM 4738 O O . ASP A 1 605 ? -25.599 -33.632 -15.752 1.00 30.98 605 ASP A O 1
ATOM 4742 N N . LEU A 1 606 ? -24.130 -34.863 -16.920 1.00 34.16 606 LEU A N 1
ATOM 4743 C CA . LEU A 1 606 ? -24.757 -34.848 -18.237 1.00 34.16 606 LEU A CA 1
ATOM 4744 C C . LEU A 1 606 ? -24.304 -36.147 -18.896 1.00 34.16 606 LEU A C 1
ATOM 4746 O O . LEU A 1 606 ? -23.150 -36.235 -19.294 1.00 34.16 606 LEU A O 1
ATOM 4750 N N . ASP A 1 607 ? -25.190 -37.139 -18.886 1.00 33.97 607 ASP A N 1
ATOM 4751 C CA . ASP A 1 607 ? -25.372 -38.119 -19.958 1.00 33.97 607 ASP A CA 1
ATOM 4752 C C . ASP A 1 607 ? -26.746 -38.780 -19.749 1.00 33.97 607 ASP A C 1
ATOM 4754 O O . ASP A 1 607 ? -26.937 -39.666 -18.911 1.00 33.97 607 ASP A O 1
ATOM 4758 N N . ALA A 1 608 ? -27.714 -38.246 -20.493 1.00 31.58 608 ALA A N 1
ATOM 4759 C CA . ALA A 1 608 ? -28.653 -39.037 -21.274 1.00 31.58 608 ALA A CA 1
ATOM 4760 C C . ALA A 1 608 ? -28.224 -38.901 -22.738 1.00 31.58 608 ALA A C 1
ATOM 4762 O O . ALA A 1 608 ? -27.808 -37.771 -23.097 1.00 31.58 608 ALA A O 1
#

Secondary structure (DSSP, 8-state):
-------SPPPP-SS-HHHHHHHHHHHHHHH-HHHHHHHHS-----S---SHHHHHHHHHHHHHHHHHHHTS-HHHHHHHTT-SSHHHHHHHHHHHHH--HHHHHHHHHHHHHHHHT--PPTT--HHHHHHHHHHHHHHHHHH-TTHHHHS-HHHHHHHHHHTS-HHHHHHHHHHHHHHS-TTS--HHHHHHHHHHHHHHHHHHHHHHHHHHHTT---TTSHHHHHHHHHHH-S--GGGTHHHHT--TTHHHHHHHHHHHHHHHHHHHHHHHHHHHHHHHHHHHHHHHTS----HHHHHHHHHHHHHHHHHHHHHTTSS------HHHHHHHHHHHHHHHHHHHHHHHHS-HHHHHHHHHHHHHHHHHHHHHHS-PPPPHHHHHHHHHHHHHHHHHH-------HHHHHHHHHHHHHHHHHHHHHHHHHHHTT--HHHHHHHHHHHHHHHHHHHHHHHHHHHHS--GGGS---HHHHHHHHHHHHHHHHHHHHHHHHHHHS-HHHHHHHHHHHHHHHHHHHHHHH-----HHHHHHHHHHHHHHHHHHHHHHHHHHH--------S------------------------------------------

Organism: Oryza brachyantha (NCBI:txid4533)

Radius of gyration: 34.37 Å; chains: 1; bounding box: 81×72×99 Å

InterPro domains:
  IPR004853 Sugar phosphate transporter domain [PF03151] (275-548)
  IPR037185 Multidrug transporter EmrE superfamily [SSF103481] (468-546)
  IPR050186 Triose Phosphate/Phosphate Translocator [PTHR11132] (266-551)
  IPR061502 Copia/RE1/RE2-like, N-terminal domain [PF14223] (30-198)